Protein AF-A0A261CHY7-F1 (afdb_monomer)

Secondary structure (DSSP, 8-state):
------SHHHHHHHHHHHHHHHHHTT-HHHHHHHHHHHHHHHHHHHHHHHHHTT--TTSS--TT-SEEEEEE--TT-SS--EEEEEEEEEGGGTEEEEEE-PPPGGGHHHHHHHHHHH--SEEEE-S--SSGGG--S--STT-EEEETTEEEEEEEEEE-SSEEEEEEEEEETT----EEEEEEEESS--SSPPPHHHHHHHHHHHHHTTTT--TTSSS--TT--TTPPEEE-SS-SHHHHHHHHHHHHHHHHHTT-TT---HHHHHHHHHHH-TTSS-SHHHHHHHHHHHHHHHHHT-TT--TTTTSHHHHHHHSPP----HHHHHHHH-SSS-S-TTHHHHHHHHHHHHHHSS-----S------------

Radius of gyration: 23.39 Å; Cα contacts (8 Å, |Δi|>4): 620; chains: 1; bounding box: 48×99×61 Å

Mean predicted aligned error: 8.81 Å

Solvent-accessible surface area (backbone atoms only — not comparable to full-atom values): 20904 Å² total; per-residue (Å²): 146,75,74,74,54,65,60,70,65,48,48,43,53,50,53,45,50,49,51,19,30,33,60,63,34,66,37,56,56,62,50,51,50,51,37,50,53,51,16,49,51,54,41,54,50,52,56,50,53,35,62,75,67,73,49,58,94,88,68,70,84,55,88,79,24,62,54,44,79,35,69,43,66,50,90,95,51,95,86,54,73,44,80,71,34,32,34,37,38,39,74,94,75,62,34,41,32,31,39,29,53,57,59,37,44,94,53,26,35,61,54,53,48,45,48,66,75,30,50,27,54,22,38,40,32,57,33,69,72,89,50,76,59,43,56,60,61,46,89,46,62,76,30,71,43,74,36,82,60,34,40,36,33,13,76,39,68,52,78,59,89,45,33,37,41,31,39,35,36,42,31,48,73,94,50,90,62,72,49,67,32,38,39,38,28,33,59,55,34,66,95,56,73,48,60,52,65,66,50,46,56,50,50,50,52,36,57,76,67,45,45,78,55,49,75,91,44,100,70,85,58,77,86,51,59,64,39,22,25,34,33,25,20,71,88,40,37,21,68,38,42,38,54,51,53,38,51,52,52,52,49,37,58,75,71,64,52,68,70,68,91,44,68,56,52,50,47,30,42,44,23,40,60,33,77,52,29,50,74,45,62,63,45,51,53,39,40,55,51,35,43,42,53,57,48,27,69,81,37,75,77,52,57,55,62,86,78,33,38,67,62,50,29,69,61,36,61,74,58,71,85,47,68,73,38,44,52,18,54,50,33,80,73,51,42,61,38,95,68,44,62,54,34,52,50,52,49,53,48,49,70,72,66,49,78,73,79,64,84,90,84,82,84,88,89,88,85,91,82,84,90,84,135

Structure (mmCIF, N/CA/C/O backbone):
data_AF-A0A261CHY7-F1
#
_entry.id   AF-A0A261CHY7-F1
#
loop_
_atom_site.group_PDB
_atom_site.id
_atom_site.type_symbol
_atom_site.label_atom_id
_atom_site.label_alt_id
_atom_site.label_comp_id
_atom_site.label_asym_id
_atom_site.label_entity_id
_atom_site.label_seq_id
_atom_site.pdbx_PDB_ins_code
_atom_site.Cartn_x
_atom_site.Cartn_y
_atom_site.Cartn_z
_atom_site.occupancy
_atom_site.B_iso_or_equiv
_atom_site.auth_seq_id
_atom_site.auth_comp_id
_atom_site.auth_asym_id
_atom_site.auth_atom_id
_atom_site.pdbx_PDB_model_num
ATOM 1 N N . MET A 1 1 ? 3.964 5.188 -34.022 1.00 35.84 1 MET A N 1
ATOM 2 C CA . MET A 1 1 ? 2.756 4.335 -33.937 1.00 35.84 1 MET A CA 1
ATOM 3 C C . MET A 1 1 ? 2.891 3.294 -32.802 1.00 35.84 1 MET A C 1
ATOM 5 O O . MET A 1 1 ? 2.737 2.107 -33.032 1.00 35.84 1 MET A O 1
ATOM 9 N N . MET A 1 2 ? 3.232 3.723 -31.573 1.00 42.94 2 MET A N 1
ATOM 10 C CA . MET A 1 2 ? 3.395 2.862 -30.373 1.00 42.94 2 MET A CA 1
ATOM 11 C C . MET A 1 2 ? 2.906 3.577 -29.090 1.00 42.94 2 MET A C 1
ATOM 13 O O . MET A 1 2 ? 3.417 3.349 -27.999 1.00 42.94 2 MET A O 1
ATOM 17 N N . SER A 1 3 ? 1.956 4.509 -29.207 1.00 48.62 3 SER A N 1
ATOM 18 C CA . SER A 1 3 ? 1.502 5.332 -28.074 1.00 48.62 3 SER A CA 1
ATOM 19 C C . SER A 1 3 ? 0.392 4.683 -27.241 1.00 48.62 3 SER A C 1
ATOM 21 O O . SER A 1 3 ? 0.138 5.146 -26.129 1.00 48.62 3 SER A O 1
ATOM 23 N N . GLU A 1 4 ? -0.244 3.611 -27.733 1.00 52.09 4 GLU A N 1
ATOM 24 C CA . GLU A 1 4 ? -1.377 2.967 -27.060 1.00 52.09 4 GLU A CA 1
ATOM 25 C C . GLU A 1 4 ? -1.058 1.554 -26.567 1.00 52.09 4 GLU A C 1
ATOM 27 O O . GLU A 1 4 ? -0.936 0.615 -27.356 1.00 52.09 4 GLU A O 1
ATOM 32 N N . ILE A 1 5 ? -0.947 1.394 -25.241 1.00 59.50 5 ILE A N 1
ATOM 33 C CA . ILE A 1 5 ? -1.007 0.069 -24.620 1.00 59.50 5 ILE A CA 1
ATOM 34 C C . ILE A 1 5 ? -2.491 -0.288 -24.510 1.00 59.50 5 ILE A C 1
ATOM 36 O O . ILE A 1 5 ? -3.224 0.307 -23.719 1.00 59.50 5 ILE A O 1
ATOM 40 N N . LEU A 1 6 ? -2.926 -1.219 -25.352 1.00 65.69 6 LEU A N 1
ATOM 41 C CA . LEU A 1 6 ? -4.294 -1.725 -25.413 1.00 65.69 6 LEU A CA 1
ATOM 42 C C . LEU A 1 6 ? -4.281 -3.209 -25.059 1.00 65.69 6 LEU A C 1
ATOM 44 O O . LEU A 1 6 ? -3.586 -3.975 -25.725 1.00 65.69 6 LEU A O 1
ATOM 48 N N . GLY A 1 7 ? -5.087 -3.600 -24.075 1.00 74.56 7 GLY A N 1
ATOM 49 C CA . GLY A 1 7 ? -5.219 -4.994 -23.656 1.00 74.56 7 GLY A CA 1
ATOM 50 C C . GLY A 1 7 ? -4.176 -5.412 -22.622 1.00 74.56 7 GLY A C 1
ATOM 51 O O . GLY A 1 7 ? -3.042 -4.925 -22.619 1.00 74.56 7 GLY A O 1
ATOM 52 N N . VAL A 1 8 ? -4.597 -6.315 -21.739 1.00 83.31 8 VAL A N 1
ATOM 53 C CA . VAL A 1 8 ? -3.800 -6.863 -20.632 1.00 83.31 8 VAL A CA 1
ATOM 54 C C . VAL A 1 8 ? -2.501 -7.483 -21.154 1.00 83.31 8 VAL A C 1
ATOM 56 O O . VAL A 1 8 ? -1.447 -7.295 -20.558 1.00 83.31 8 VAL A O 1
ATOM 59 N N . GLU A 1 9 ? -2.547 -8.119 -22.324 1.00 82.75 9 GLU A N 1
ATOM 60 C CA . GLU A 1 9 ? -1.408 -8.761 -22.979 1.00 82.75 9 GLU A CA 1
ATOM 61 C C . GLU A 1 9 ? -0.299 -7.753 -23.301 1.00 82.75 9 GLU A C 1
ATOM 63 O O . GLU A 1 9 ? 0.863 -7.976 -22.974 1.00 82.75 9 GLU A O 1
ATOM 68 N N . LYS A 1 10 ? -0.643 -6.593 -23.879 1.00 82.38 10 LYS A N 1
ATOM 69 C CA . LYS A 1 10 ? 0.359 -5.562 -24.197 1.00 82.38 10 LYS A CA 1
ATOM 70 C C . LYS A 1 10 ? 0.934 -4.914 -22.942 1.00 82.38 10 LYS A C 1
ATOM 72 O O . LYS A 1 10 ? 2.081 -4.465 -22.968 1.00 82.38 10 LYS A O 1
ATOM 77 N N . VAL A 1 11 ? 0.142 -4.818 -21.869 1.00 86.06 11 VAL A N 1
ATOM 78 C CA . VAL A 1 11 ? 0.636 -4.337 -20.572 1.00 86.06 11 VAL A CA 1
ATOM 79 C C . VAL A 1 11 ? 1.641 -5.332 -20.010 1.00 86.06 11 VAL A C 1
ATOM 81 O O . VAL A 1 11 ? 2.753 -4.924 -19.686 1.00 86.06 11 VAL A O 1
ATOM 84 N N . LEU A 1 12 ? 1.285 -6.619 -19.981 1.00 87.50 12 LEU A N 1
ATOM 85 C CA . LEU A 1 12 ? 2.150 -7.696 -19.513 1.00 87.50 12 LEU A CA 1
ATOM 86 C C . LEU A 1 12 ? 3.475 -7.715 -20.277 1.00 87.50 12 LEU A C 1
ATOM 88 O O . LEU A 1 12 ? 4.531 -7.590 -19.673 1.00 87.50 12 LEU A O 1
ATOM 92 N N . GLU A 1 13 ? 3.427 -7.766 -21.607 1.00 85.75 13 GLU A N 1
ATOM 93 C CA . GLU A 1 13 ? 4.618 -7.756 -22.463 1.00 85.75 13 GLU A CA 1
ATOM 94 C C . GLU A 1 13 ? 5.552 -6.584 -22.177 1.00 85.75 13 GLU A C 1
ATOM 96 O O . GLU A 1 13 ? 6.770 -6.747 -22.089 1.00 85.75 13 GLU A O 1
ATOM 101 N N . ARG A 1 14 ? 4.979 -5.387 -22.037 1.00 86.12 14 ARG A N 1
ATOM 102 C CA . ARG A 1 14 ? 5.738 -4.174 -21.759 1.00 86.12 14 ARG A CA 1
ATOM 103 C C . ARG A 1 14 ? 6.363 -4.212 -20.370 1.00 86.12 14 ARG A C 1
ATOM 105 O O . ARG A 1 14 ? 7.536 -3.872 -20.250 1.00 86.12 14 ARG A O 1
ATOM 112 N N . LEU A 1 15 ? 5.606 -4.595 -19.344 1.00 89.19 15 LEU A N 1
ATOM 113 C CA . LEU A 1 15 ? 6.113 -4.683 -17.974 1.00 89.19 15 LEU A CA 1
ATOM 114 C C . LEU A 1 15 ? 7.220 -5.737 -17.865 1.00 89.19 15 LEU A C 1
ATOM 116 O O . LEU A 1 15 ? 8.284 -5.440 -17.325 1.00 89.19 15 LEU A O 1
ATOM 120 N N . THR A 1 16 ? 7.018 -6.920 -18.449 1.00 89.81 16 THR A N 1
ATOM 121 C CA . THR A 1 16 ? 8.006 -8.005 -18.466 1.00 89.81 16 THR A CA 1
ATOM 122 C C . THR A 1 16 ? 9.278 -7.590 -19.200 1.00 89.81 16 THR A C 1
ATOM 124 O O . THR A 1 16 ? 10.368 -7.745 -18.653 1.00 89.81 16 THR A O 1
ATOM 127 N N . LEU A 1 17 ? 9.171 -7.015 -20.405 1.00 88.81 17 LEU A N 1
ATOM 128 C CA . LEU A 1 17 ? 10.350 -6.575 -21.156 1.00 88.81 17 LEU A CA 1
ATOM 129 C C . LEU A 1 17 ? 11.091 -5.441 -20.441 1.00 88.81 17 LEU A C 1
ATOM 131 O O . LEU A 1 17 ? 12.317 -5.447 -20.383 1.00 88.81 17 LEU A O 1
ATOM 135 N N . LYS A 1 18 ? 10.362 -4.474 -19.878 1.00 90.75 18 LYS A N 1
ATOM 136 C CA . LYS A 1 18 ? 10.970 -3.374 -19.129 1.00 90.75 18 LYS A CA 1
ATOM 137 C C . LYS A 1 18 ? 11.741 -3.886 -17.917 1.00 90.75 18 LYS A C 1
ATOM 139 O O . LYS A 1 18 ? 12.902 -3.534 -17.755 1.00 90.75 18 LYS A O 1
ATOM 144 N N . ARG A 1 19 ? 11.128 -4.761 -17.118 1.00 93.31 19 ARG A N 1
ATOM 145 C CA . ARG A 1 19 ? 11.789 -5.421 -15.989 1.00 93.31 19 ARG A CA 1
ATOM 146 C C . ARG A 1 19 ? 13.052 -6.159 -16.438 1.00 93.31 19 ARG A C 1
ATOM 148 O O . ARG A 1 19 ? 14.088 -6.011 -15.807 1.00 93.31 19 ARG A O 1
ATOM 155 N N . ALA A 1 20 ? 12.978 -6.923 -17.529 1.00 92.31 20 ALA A N 1
ATOM 156 C CA . ALA A 1 20 ? 14.112 -7.661 -18.083 1.00 92.31 20 ALA A CA 1
ATOM 157 C C . ALA A 1 20 ? 15.273 -6.744 -18.511 1.00 92.31 20 ALA A C 1
ATOM 159 O O . ALA A 1 20 ? 16.431 -7.057 -18.246 1.00 92.31 20 ALA A O 1
ATOM 160 N N . ILE A 1 21 ? 14.966 -5.599 -19.131 1.00 91.50 21 ILE A N 1
ATOM 161 C CA . ILE A 1 21 ? 15.952 -4.569 -19.493 1.00 91.50 21 ILE A CA 1
ATOM 162 C C . ILE A 1 21 ? 16.619 -3.987 -18.242 1.00 91.50 21 ILE A C 1
ATOM 164 O O . ILE A 1 21 ? 17.846 -3.899 -18.199 1.00 91.50 21 ILE A O 1
ATOM 168 N N . ILE A 1 22 ? 15.821 -3.609 -17.238 1.00 94.06 22 ILE A N 1
ATOM 169 C CA . ILE A 1 22 ? 16.313 -3.021 -15.984 1.00 94.06 22 ILE A CA 1
ATOM 170 C C . ILE A 1 22 ? 17.216 -4.015 -15.249 1.00 94.06 22 ILE A C 1
ATOM 172 O O . ILE A 1 22 ? 18.305 -3.642 -14.824 1.00 94.06 22 ILE A O 1
ATOM 176 N N . GLU A 1 23 ? 16.794 -5.279 -15.163 1.00 95.00 23 GLU A N 1
ATOM 177 C CA . GLU A 1 23 ? 17.563 -6.357 -14.542 1.00 95.00 23 GLU A CA 1
ATOM 178 C C . GLU A 1 23 ? 18.897 -6.572 -15.259 1.00 95.00 23 GLU A C 1
ATOM 180 O O . GLU A 1 23 ? 19.950 -6.495 -14.637 1.00 95.00 23 GLU A O 1
ATOM 185 N N . LYS A 1 24 ? 18.875 -6.780 -16.583 1.00 94.25 24 LYS A N 1
ATOM 186 C CA . LYS A 1 24 ? 20.096 -7.063 -17.351 1.00 94.25 24 LYS A CA 1
ATOM 187 C C . LYS A 1 24 ? 21.101 -5.913 -17.312 1.00 94.25 24 LYS A C 1
ATOM 189 O O . LYS A 1 24 ? 22.303 -6.141 -17.404 1.00 94.25 24 LYS A O 1
ATOM 194 N N . SER A 1 25 ? 20.597 -4.688 -17.231 1.00 94.31 25 SER A N 1
ATOM 195 C CA . SER A 1 25 ? 21.403 -3.468 -17.270 1.00 94.31 25 SER A CA 1
ATOM 196 C C . SER A 1 25 ? 21.791 -2.963 -15.876 1.00 94.31 25 SER A C 1
ATOM 198 O O . SER A 1 25 ? 22.446 -1.935 -15.785 1.00 94.31 25 SER A O 1
ATOM 200 N N . ASN A 1 26 ? 21.395 -3.655 -14.797 1.00 95.88 26 ASN A N 1
ATOM 201 C CA . ASN A 1 26 ? 21.593 -3.221 -13.407 1.00 95.88 26 ASN A CA 1
ATOM 202 C C . ASN A 1 26 ? 21.039 -1.810 -13.108 1.00 95.88 26 ASN A C 1
ATOM 204 O O . ASN A 1 26 ? 21.622 -1.050 -12.343 1.00 95.88 26 ASN A O 1
ATOM 208 N N . LEU A 1 27 ? 19.885 -1.455 -13.686 1.00 96.19 27 LEU A N 1
ATOM 209 C CA . LEU A 1 27 ? 19.316 -0.099 -13.599 1.00 96.19 27 LEU A CA 1
ATOM 210 C C . LEU A 1 27 ? 18.313 0.096 -12.452 1.00 96.19 27 LEU A C 1
ATOM 212 O O . LEU A 1 27 ? 17.675 1.142 -12.368 1.00 96.19 27 LEU A O 1
ATOM 216 N N . TRP A 1 28 ? 18.134 -0.891 -11.571 1.00 97.44 28 TRP A N 1
ATOM 217 C CA . TRP A 1 28 ? 17.166 -0.798 -10.472 1.00 97.44 28 TRP A CA 1
ATOM 218 C C . TRP A 1 28 ? 17.456 0.365 -9.518 1.00 97.44 28 TRP A C 1
ATOM 220 O O . TRP A 1 28 ? 16.549 1.134 -9.208 1.00 97.44 28 TRP A O 1
ATOM 230 N N . GLU A 1 29 ? 18.708 0.485 -9.080 1.00 97.88 29 GLU A N 1
ATOM 231 C CA . GLU A 1 29 ? 19.172 1.539 -8.175 1.00 97.88 29 GLU A CA 1
ATOM 232 C C . GLU A 1 29 ? 19.277 2.899 -8.891 1.00 97.88 29 GLU A C 1
ATOM 234 O O . GLU A 1 29 ? 18.613 3.825 -8.430 1.00 97.88 29 GLU A O 1
ATOM 239 N N . PRO A 1 30 ? 19.896 3.020 -10.090 1.00 97.56 30 PRO A N 1
ATOM 240 C CA . PRO A 1 30 ? 19.877 4.272 -10.856 1.00 97.56 30 PRO A CA 1
ATOM 241 C C . PRO A 1 30 ? 18.477 4.853 -11.100 1.00 97.56 30 PRO A C 1
ATOM 243 O O . PRO A 1 30 ? 18.261 6.056 -10.963 1.00 97.56 30 PRO A O 1
ATOM 246 N N . ILE A 1 31 ? 17.493 4.010 -11.443 1.00 96.50 31 ILE A N 1
ATOM 247 C CA . ILE A 1 31 ? 16.105 4.457 -11.630 1.00 96.50 31 ILE A CA 1
ATOM 248 C C . ILE A 1 31 ? 15.488 4.888 -10.298 1.00 96.50 31 ILE A C 1
ATOM 250 O O . ILE A 1 31 ? 14.794 5.904 -10.251 1.00 96.50 31 ILE A O 1
ATOM 254 N N . TYR A 1 32 ? 15.704 4.117 -9.231 1.00 97.00 32 TYR A N 1
ATOM 255 C CA . TYR A 1 32 ? 15.167 4.424 -7.907 1.00 97.00 32 TYR A CA 1
ATOM 256 C C . TYR A 1 32 ? 15.694 5.767 -7.384 1.00 97.00 32 TYR A C 1
ATOM 258 O O . TYR A 1 32 ? 14.895 6.615 -6.975 1.00 97.00 32 TYR A O 1
ATOM 266 N N . ASP A 1 33 ? 17.003 5.992 -7.481 1.00 96.31 33 ASP A N 1
ATOM 267 C CA . ASP A 1 33 ? 17.656 7.227 -7.050 1.00 96.31 33 ASP A CA 1
ATOM 268 C C . ASP A 1 33 ? 17.203 8.416 -7.890 1.00 96.31 33 ASP A C 1
ATOM 270 O O . ASP A 1 33 ? 16.823 9.449 -7.339 1.00 96.31 33 ASP A O 1
ATOM 274 N N . HIS A 1 34 ? 17.121 8.255 -9.215 1.00 95.56 34 HIS A N 1
ATOM 275 C CA . HIS A 1 34 ? 16.602 9.300 -10.093 1.00 95.56 34 HIS A CA 1
ATOM 276 C C . HIS A 1 34 ? 15.169 9.704 -9.711 1.00 95.56 34 HIS A C 1
ATOM 278 O O . HIS A 1 34 ? 14.864 10.892 -9.620 1.00 95.56 34 HIS A O 1
ATOM 284 N N . ILE A 1 35 ? 14.286 8.737 -9.423 1.00 94.94 35 ILE A N 1
ATOM 285 C CA . ILE A 1 35 ? 12.922 9.020 -8.946 1.00 94.94 35 ILE A CA 1
ATOM 286 C C . ILE A 1 35 ? 12.952 9.756 -7.600 1.00 94.94 35 ILE A C 1
ATOM 288 O O . ILE A 1 35 ? 12.157 10.673 -7.395 1.00 94.94 35 ILE A O 1
ATOM 292 N N . ALA A 1 36 ? 13.829 9.362 -6.673 1.00 94.25 36 ALA A N 1
ATOM 293 C CA . ALA A 1 36 ? 13.942 9.999 -5.364 1.00 94.25 36 ALA A CA 1
ATOM 294 C C . ALA A 1 36 ? 14.423 11.456 -5.474 1.00 94.25 36 ALA A C 1
ATOM 296 O O . ALA A 1 36 ? 13.804 12.344 -4.881 1.00 94.25 36 ALA A O 1
ATOM 297 N N . THR A 1 37 ? 15.458 11.704 -6.281 1.00 94.50 37 THR A N 1
ATOM 298 C CA . THR A 1 37 ? 15.979 13.043 -6.581 1.00 94.50 37 THR A CA 1
ATOM 299 C C . THR A 1 37 ? 14.925 13.910 -7.264 1.00 94.50 37 THR A C 1
ATOM 301 O O . THR A 1 37 ? 14.705 15.051 -6.862 1.00 94.50 37 THR A O 1
ATOM 304 N N . GLU A 1 38 ? 14.224 13.381 -8.265 1.00 92.50 38 GLU A N 1
ATOM 305 C CA . GLU A 1 38 ? 13.179 14.128 -8.968 1.00 92.50 38 GLU A CA 1
ATOM 306 C C . GLU A 1 38 ? 11.983 14.431 -8.054 1.00 92.50 38 GLU A C 1
ATOM 308 O O . GLU A 1 38 ? 11.426 15.529 -8.072 1.00 92.50 38 GLU A O 1
ATOM 313 N N . ALA A 1 39 ? 11.618 13.492 -7.177 1.00 91.44 39 ALA A N 1
ATOM 314 C CA . ALA A 1 39 ? 10.592 13.724 -6.170 1.00 91.44 39 ALA A CA 1
ATOM 315 C C . ALA A 1 39 ? 10.975 14.863 -5.214 1.00 91.44 39 ALA A C 1
ATOM 317 O O . ALA A 1 39 ? 10.108 15.646 -4.827 1.00 91.44 39 ALA A O 1
ATOM 318 N N . GLU A 1 40 ? 12.252 14.961 -4.837 1.00 90.94 40 GLU A N 1
ATOM 319 C CA . GLU A 1 40 ? 12.780 16.037 -3.997 1.00 90.94 40 GLU A CA 1
ATOM 320 C C . GLU A 1 40 ? 12.773 17.393 -4.696 1.00 90.94 40 GLU A C 1
ATOM 322 O O . GLU A 1 40 ? 12.278 18.360 -4.114 1.00 90.94 40 GLU A O 1
ATOM 327 N N . LYS A 1 41 ? 13.216 17.451 -5.955 1.00 90.44 41 LYS A N 1
ATOM 328 C CA . LYS A 1 41 ? 13.128 18.665 -6.778 1.00 90.44 41 LYS A CA 1
ATOM 329 C C . LYS A 1 41 ? 11.687 19.165 -6.884 1.00 90.44 41 LYS A C 1
ATOM 331 O O . LYS A 1 41 ? 11.431 20.335 -6.610 1.00 90.44 41 LYS A O 1
ATOM 336 N N . ASN A 1 42 ? 10.739 18.270 -7.175 1.00 87.81 42 ASN A N 1
ATOM 337 C CA . ASN A 1 42 ? 9.316 18.611 -7.272 1.00 87.81 42 ASN A CA 1
ATOM 338 C C . ASN A 1 42 ? 8.755 19.172 -5.955 1.00 87.81 42 ASN A C 1
ATOM 340 O O . ASN A 1 42 ? 7.971 20.120 -5.970 1.00 87.81 42 ASN A O 1
ATOM 344 N N . ARG A 1 43 ? 9.172 18.624 -4.803 1.00 85.00 43 ARG A N 1
ATOM 345 C CA . ARG A 1 43 ? 8.800 19.168 -3.485 1.00 85.00 43 ARG A CA 1
ATOM 346 C C . ARG A 1 43 ? 9.387 20.558 -3.257 1.00 85.00 43 ARG A C 1
ATOM 348 O O . ARG A 1 43 ? 8.666 21.457 -2.837 1.00 85.00 43 ARG A O 1
ATOM 355 N N . ALA A 1 44 ? 10.679 20.736 -3.530 1.00 83.00 44 ALA A N 1
ATOM 356 C CA . ALA A 1 44 ? 11.362 22.011 -3.332 1.00 83.00 44 ALA A CA 1
ATOM 357 C C . ALA A 1 44 ? 10.750 23.124 -4.197 1.00 83.00 44 ALA A C 1
ATOM 359 O O . ALA A 1 44 ? 10.508 24.224 -3.700 1.00 83.00 44 ALA A O 1
ATOM 360 N N . GLN A 1 45 ? 10.432 22.816 -5.458 1.00 80.62 45 GLN A N 1
ATOM 361 C CA . GLN A 1 45 ? 9.756 23.743 -6.361 1.00 80.62 45 GLN A CA 1
ATOM 362 C C . GLN A 1 45 ? 8.360 24.122 -5.845 1.00 80.62 45 GLN A C 1
ATOM 364 O O . GLN A 1 45 ? 8.040 25.306 -5.792 1.00 80.62 45 GLN A O 1
ATOM 369 N N . SER A 1 46 ? 7.569 23.147 -5.384 1.00 72.12 46 SER A N 1
ATOM 370 C CA . SER A 1 46 ? 6.250 23.411 -4.794 1.00 72.12 46 SER A CA 1
ATOM 371 C C . SER A 1 46 ? 6.327 24.358 -3.593 1.00 72.12 46 SER A C 1
ATOM 373 O O . SER A 1 46 ? 5.525 25.282 -3.489 1.00 72.12 46 SER A O 1
ATOM 3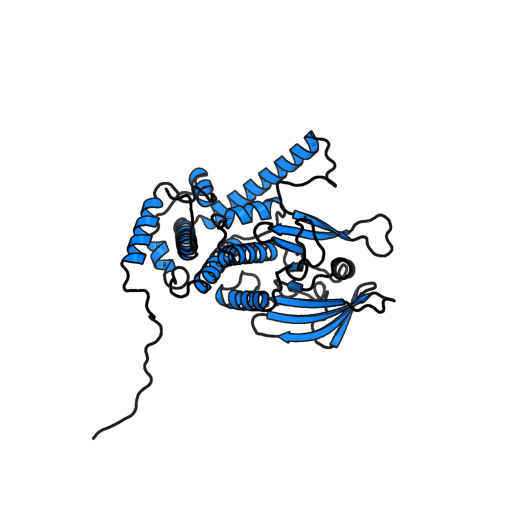75 N N . CYS A 1 47 ? 7.300 24.163 -2.696 1.00 69.25 47 CYS A N 1
ATOM 376 C CA . CYS A 1 47 ? 7.504 25.057 -1.556 1.00 69.25 47 CYS A CA 1
ATOM 377 C C . CYS A 1 47 ? 7.863 26.480 -2.001 1.00 69.25 47 CYS A C 1
ATOM 379 O O . CYS A 1 47 ? 7.369 27.444 -1.423 1.00 69.25 47 CYS A O 1
ATOM 381 N N . TYR A 1 48 ? 8.712 26.616 -3.024 1.00 68.44 48 TYR A N 1
ATOM 382 C CA . TYR A 1 48 ? 9.090 27.919 -3.564 1.00 68.44 48 TYR A CA 1
ATOM 383 C C . TYR A 1 48 ? 7.892 28.655 -4.177 1.00 68.44 48 TYR A C 1
ATOM 385 O O . TYR A 1 48 ? 7.704 29.836 -3.900 1.00 68.44 48 TYR A O 1
ATOM 393 N N . GLU A 1 49 ? 7.061 27.961 -4.959 1.00 70.00 49 GLU A N 1
ATOM 394 C CA . GLU A 1 49 ? 5.855 28.529 -5.578 1.00 70.00 49 GLU A CA 1
ATOM 395 C C . GLU A 1 49 ? 4.846 29.020 -4.525 1.00 70.00 49 GLU A C 1
ATOM 397 O O . GLU A 1 49 ? 4.345 30.137 -4.639 1.00 70.00 49 GLU A O 1
ATOM 402 N N . LEU A 1 50 ? 4.621 28.253 -3.450 1.00 66.50 50 LEU A N 1
ATOM 403 C CA . LEU A 1 50 ? 3.756 28.663 -2.331 1.00 66.50 50 LEU A CA 1
ATOM 404 C C . LEU A 1 50 ? 4.265 29.938 -1.638 1.00 66.50 50 LEU A C 1
ATOM 406 O O . LEU A 1 50 ? 3.488 30.854 -1.364 1.00 66.50 50 LEU A O 1
ATOM 410 N N . ILE A 1 51 ? 5.578 30.014 -1.385 1.00 68.31 51 ILE A N 1
ATOM 411 C CA . ILE A 1 51 ? 6.216 31.191 -0.777 1.00 68.31 51 ILE A CA 1
ATOM 412 C C . ILE A 1 51 ? 6.109 32.401 -1.711 1.00 68.31 51 ILE A C 1
ATOM 414 O O . ILE A 1 51 ? 5.765 33.492 -1.262 1.00 68.31 51 ILE A O 1
ATOM 418 N N . ALA A 1 52 ? 6.380 32.217 -3.005 1.00 71.81 52 ALA A N 1
ATOM 419 C CA . ALA A 1 52 ? 6.317 33.286 -3.997 1.00 71.81 52 ALA A CA 1
ATOM 420 C C . ALA A 1 52 ? 4.897 33.857 -4.155 1.00 71.81 52 ALA A C 1
ATOM 422 O O . ALA A 1 52 ? 4.744 35.058 -4.377 1.00 71.81 52 ALA A O 1
ATOM 423 N N . ASN A 1 53 ? 3.868 33.019 -3.992 1.00 73.44 53 ASN A N 1
ATOM 424 C CA . ASN A 1 53 ? 2.466 33.404 -4.150 1.00 73.44 53 ASN A CA 1
ATOM 425 C C . ASN A 1 53 ? 1.795 33.899 -2.853 1.00 73.44 53 ASN A C 1
ATOM 427 O O . ASN A 1 53 ? 0.616 34.246 -2.886 1.00 73.44 53 ASN A O 1
ATOM 431 N N . ASN A 1 54 ? 2.513 33.974 -1.720 1.00 66.56 54 ASN A N 1
ATOM 432 C CA . ASN A 1 54 ? 1.942 34.291 -0.398 1.00 66.56 54 ASN A CA 1
ATOM 433 C C . ASN A 1 54 ? 0.755 33.383 -0.010 1.00 66.56 54 ASN A C 1
ATOM 435 O O . ASN A 1 54 ? -0.152 33.796 0.719 1.00 66.56 54 ASN A O 1
ATOM 439 N N . GLU A 1 55 ? 0.749 32.137 -0.482 1.00 56.84 55 GLU A N 1
ATOM 440 C CA . GLU A 1 55 ? -0.312 31.189 -0.159 1.00 56.84 55 GLU A CA 1
ATOM 441 C C . GLU A 1 55 ? -0.025 30.529 1.202 1.00 56.84 55 GLU A C 1
ATOM 443 O O . GLU A 1 55 ? 1.089 30.052 1.445 1.00 56.84 55 GLU A O 1
ATOM 448 N N . PRO A 1 56 ? -0.994 30.499 2.137 1.00 51.25 56 PRO A N 1
ATOM 449 C CA . PRO A 1 56 ? -0.787 29.861 3.430 1.00 51.25 56 PRO A CA 1
ATOM 450 C C . PRO A 1 56 ? -0.541 28.358 3.241 1.00 51.25 56 PRO A C 1
ATOM 452 O O . PRO A 1 56 ? -1.375 27.669 2.657 1.00 51.25 56 PRO A O 1
ATOM 455 N N . MET A 1 57 ? 0.547 27.821 3.822 1.00 48.72 57 MET A N 1
ATOM 456 C CA . MET A 1 57 ? 0.882 26.379 3.768 1.00 48.72 57 MET A CA 1
ATOM 457 C C . MET A 1 57 ? -0.266 25.455 4.214 1.00 48.72 57 MET A C 1
ATOM 459 O O . MET A 1 57 ? -0.261 24.269 3.901 1.00 48.72 57 MET A O 1
ATOM 463 N N . ALA A 1 58 ? -1.223 25.980 4.984 1.00 42.78 58 ALA A N 1
ATOM 464 C CA . ALA A 1 58 ? -2.335 25.231 5.555 1.00 42.78 58 ALA A CA 1
ATOM 465 C C . ALA A 1 58 ? -3.566 25.111 4.637 1.00 42.78 58 ALA A C 1
ATOM 467 O O . ALA A 1 58 ? -4.490 24.379 4.982 1.00 42.78 58 ALA A O 1
ATOM 468 N N . ALA A 1 59 ? -3.628 25.827 3.510 1.00 35.28 59 ALA A N 1
ATOM 469 C CA . ALA A 1 59 ? -4.849 25.877 2.712 1.00 35.28 59 ALA A CA 1
ATOM 470 C C . ALA A 1 59 ? -4.583 26.294 1.265 1.00 35.28 59 ALA A C 1
ATOM 472 O O . ALA A 1 59 ? -4.920 27.406 0.884 1.00 35.28 59 ALA A O 1
ATOM 473 N N . THR A 1 60 ? -4.022 25.404 0.455 1.00 33.72 60 THR A N 1
ATOM 474 C CA . THR A 1 60 ? -4.148 25.448 -1.009 1.00 33.72 60 THR A CA 1
ATOM 475 C C . THR A 1 60 ? -3.772 24.087 -1.574 1.00 33.72 60 THR A C 1
ATOM 477 O O . THR A 1 60 ? -2.897 23.390 -1.063 1.00 33.72 60 THR A O 1
ATOM 480 N N . ASP A 1 61 ? -4.505 23.678 -2.601 1.00 38.75 61 ASP A N 1
ATOM 481 C CA . ASP A 1 61 ? -4.266 22.489 -3.400 1.00 38.75 61 ASP A CA 1
ATOM 482 C C . ASP A 1 61 ? -2.777 22.283 -3.704 1.00 38.75 61 ASP A C 1
ATOM 484 O O . ASP A 1 61 ? -2.200 22.944 -4.567 1.00 38.75 61 ASP A O 1
ATOM 488 N N . VAL A 1 62 ? -2.164 21.273 -3.082 1.00 39.03 62 VAL A N 1
ATOM 489 C CA . VAL A 1 62 ? -0.931 20.675 -3.600 1.00 39.03 62 VAL A CA 1
ATOM 490 C C . VAL A 1 62 ? -1.319 19.910 -4.867 1.00 39.03 62 VAL A C 1
ATOM 492 O O . VAL A 1 62 ? -1.340 18.685 -4.894 1.00 39.03 62 VAL A O 1
ATOM 495 N N . GLY A 1 63 ? -1.616 20.620 -5.958 1.00 38.41 63 GLY A N 1
ATOM 496 C CA . GLY A 1 63 ? -1.894 20.057 -7.287 1.00 38.41 63 GLY A CA 1
ATOM 497 C C . GLY A 1 63 ? -0.741 19.217 -7.861 1.00 38.41 63 GLY A C 1
ATOM 498 O O . GLY A 1 63 ? -0.845 18.661 -8.953 1.00 38.41 63 GLY A O 1
ATOM 499 N N . ILE A 1 64 ? 0.354 19.090 -7.110 1.00 43.28 64 ILE A N 1
ATOM 500 C CA . ILE A 1 64 ? 1.550 18.314 -7.422 1.00 43.28 64 ILE A CA 1
ATOM 501 C C . ILE A 1 64 ? 1.504 16.921 -6.755 1.00 43.28 64 ILE A C 1
ATOM 503 O O . ILE A 1 64 ? 2.077 15.965 -7.282 1.00 43.28 64 ILE A O 1
ATOM 507 N N . SER A 1 65 ? 0.753 16.740 -5.659 1.00 52.78 65 SER A N 1
ATOM 508 C CA . SER A 1 65 ? 0.603 15.450 -4.977 1.00 52.78 65 SER A CA 1
ATOM 509 C C . SER A 1 65 ? -0.860 15.206 -4.617 1.00 52.78 65 SER A C 1
ATOM 511 O O . SER A 1 65 ? -1.497 16.038 -3.990 1.00 52.78 65 SER A O 1
ATOM 513 N N . ASN A 1 66 ? -1.414 14.046 -4.972 1.00 61.88 66 ASN A N 1
ATOM 514 C CA . ASN A 1 66 ? -2.777 13.674 -4.568 1.00 61.88 66 ASN A CA 1
ATOM 515 C C . ASN A 1 66 ? -2.838 13.315 -3.066 1.00 61.88 66 ASN A C 1
ATOM 517 O O . ASN A 1 66 ? -3.455 12.308 -2.731 1.00 61.88 66 ASN A O 1
ATOM 521 N N . MET A 1 67 ? -2.128 14.040 -2.199 1.00 74.88 67 MET A N 1
ATOM 522 C CA . MET A 1 67 ? -1.980 13.745 -0.780 1.00 74.88 67 MET A CA 1
ATOM 523 C C . MET A 1 67 ? -2.464 14.907 0.080 1.00 74.88 67 MET A C 1
ATOM 525 O O . MET A 1 67 ? -1.950 16.016 -0.029 1.00 74.88 67 MET A O 1
ATOM 529 N N . THR A 1 68 ? -3.414 14.634 0.968 1.00 83.06 68 THR A N 1
ATOM 530 C CA . THR A 1 68 ? -3.974 15.610 1.909 1.00 83.06 68 THR A CA 1
ATOM 531 C C . THR A 1 68 ? -3.746 15.105 3.333 1.00 83.06 68 THR A C 1
ATOM 533 O O . THR A 1 68 ? -4.117 13.969 3.623 1.00 83.06 68 THR A O 1
ATOM 536 N N . PRO A 1 69 ? -3.113 15.873 4.236 1.00 86.06 69 PRO A N 1
ATOM 537 C CA . PRO A 1 69 ? -2.965 15.445 5.623 1.00 86.06 69 PRO A CA 1
ATOM 538 C C . PRO A 1 69 ? -4.333 15.260 6.291 1.00 86.06 69 PRO A C 1
ATOM 540 O O . PRO A 1 69 ? -5.210 16.109 6.157 1.00 86.06 69 PRO A O 1
ATOM 543 N N . VAL A 1 70 ? -4.496 14.165 7.032 1.00 87.94 70 VAL A N 1
ATOM 544 C CA . VAL A 1 70 ? -5.712 13.863 7.798 1.00 87.94 70 VAL A CA 1
ATOM 545 C C . VAL A 1 70 ? -5.512 14.329 9.230 1.00 87.94 70 VAL A C 1
ATOM 547 O O . VAL A 1 70 ? -4.599 13.865 9.922 1.00 87.94 70 VAL A O 1
ATOM 550 N N . PHE A 1 71 ? -6.389 15.214 9.691 1.00 88.38 71 PHE A N 1
ATOM 551 C CA . PHE A 1 71 ? -6.361 15.748 11.049 1.00 88.38 71 PHE A CA 1
ATOM 552 C C . PHE A 1 71 ? -7.545 15.257 11.879 1.00 88.38 71 PHE A C 1
ATOM 554 O O . PHE A 1 71 ? -8.645 15.039 11.363 1.00 88.38 71 PHE A O 1
ATOM 561 N N . ILE A 1 72 ? -7.301 15.144 13.182 1.00 88.12 72 ILE A N 1
ATOM 562 C CA . ILE A 1 72 ? -8.334 15.061 14.216 1.00 88.12 72 ILE A CA 1
ATOM 563 C C . ILE A 1 72 ? -8.192 16.252 15.163 1.00 88.12 72 ILE A C 1
ATOM 565 O O . ILE A 1 72 ? -7.100 16.809 15.316 1.00 88.12 72 ILE A O 1
ATOM 569 N N . THR A 1 73 ? -9.273 16.603 15.852 1.00 86.38 73 THR A N 1
ATOM 570 C CA . THR A 1 73 ? -9.227 17.513 17.002 1.00 86.38 73 THR A CA 1
ATOM 571 C C . THR A 1 73 ? -9.282 16.666 18.270 1.00 86.38 73 THR A C 1
ATOM 573 O O . THR A 1 73 ? -10.359 16.166 18.591 1.00 86.38 73 THR A O 1
ATOM 576 N N . PRO A 1 74 ? -8.166 16.451 18.994 1.00 84.12 74 PRO A N 1
ATOM 577 C CA . PRO A 1 74 ? -8.144 15.623 20.191 1.00 84.12 74 PRO A CA 1
ATOM 578 C C . PRO A 1 74 ? -9.275 15.942 21.161 1.00 84.12 74 PRO A C 1
ATOM 580 O O . PRO A 1 74 ? -9.537 17.103 21.481 1.00 84.12 74 PRO A O 1
ATOM 583 N N . ILE A 1 75 ? -9.938 14.898 21.653 1.00 83.94 75 ILE A N 1
ATOM 584 C CA . ILE A 1 75 ? -11.041 15.052 22.604 1.00 83.94 75 ILE A CA 1
ATOM 585 C C . ILE A 1 75 ? -10.556 15.804 23.851 1.00 83.94 75 ILE A C 1
ATOM 587 O O . ILE A 1 75 ? -9.608 15.387 24.514 1.00 83.94 75 ILE A O 1
ATOM 591 N N . GLY A 1 76 ? -11.239 16.903 24.179 1.00 76.81 76 GLY A N 1
ATOM 592 C CA . GLY A 1 76 ? -10.890 17.782 25.299 1.00 76.81 76 GLY A CA 1
ATOM 593 C C . GLY A 1 76 ? -9.953 18.943 24.940 1.00 76.81 76 GLY A C 1
ATOM 594 O O . GLY A 1 76 ? -9.704 19.788 25.796 1.00 76.81 76 GLY A O 1
ATOM 595 N N . CYS A 1 77 ? -9.481 19.037 23.692 1.00 73.81 77 CYS A N 1
ATOM 596 C CA . CYS A 1 77 ? -8.702 20.168 23.186 1.00 73.81 77 CYS A CA 1
ATOM 597 C C . CYS A 1 77 ? -9.560 21.044 22.261 1.00 73.81 77 CYS A C 1
ATOM 599 O O . CYS A 1 77 ? -10.267 20.532 21.400 1.00 73.81 77 CYS A O 1
ATOM 601 N N . GLN A 1 78 ? -9.486 22.371 22.413 1.00 57.84 78 GLN A N 1
ATOM 602 C CA . GLN A 1 78 ? -10.277 23.304 21.595 1.00 57.84 78 GLN A CA 1
ATOM 603 C C . GLN A 1 78 ? -9.530 23.875 20.377 1.00 57.84 78 GLN A C 1
ATOM 605 O O . GLN A 1 78 ? -10.177 24.427 19.494 1.00 57.84 78 GLN A O 1
ATOM 610 N N . VAL A 1 79 ? -8.192 23.776 20.311 1.00 57.81 79 VAL A N 1
ATOM 611 C CA . VAL A 1 79 ? -7.401 24.516 19.296 1.00 57.81 79 VAL A CA 1
ATOM 612 C C . VAL A 1 79 ? -6.178 23.759 18.756 1.00 57.81 79 VAL A C 1
ATOM 614 O O . VAL A 1 79 ? -5.403 24.314 17.984 1.00 57.81 79 VAL A O 1
ATOM 617 N N . GLN A 1 80 ? -5.972 22.499 19.144 1.00 72.19 80 GLN A N 1
ATOM 618 C CA . GLN A 1 80 ? -4.826 21.712 18.682 1.00 72.19 80 GLN A CA 1
ATOM 619 C C . GLN A 1 80 ? -5.313 20.628 17.722 1.00 72.19 80 GLN A C 1
ATOM 621 O O . GLN A 1 80 ? -6.183 19.848 18.087 1.00 72.19 80 GLN A O 1
ATOM 626 N N . TYR A 1 81 ? -4.775 20.592 16.504 1.00 77.12 81 TYR A N 1
ATOM 627 C CA . TYR A 1 81 ? -5.018 19.511 15.550 1.00 77.12 81 TYR A CA 1
ATOM 628 C C . TYR A 1 81 ? -3.868 18.510 15.618 1.00 77.12 81 TYR A C 1
ATOM 630 O O . TYR A 1 81 ? -2.703 18.900 15.696 1.00 77.12 81 TYR A O 1
ATOM 638 N N . GLU A 1 82 ? -4.195 17.225 15.580 1.00 82.56 82 GLU A N 1
ATOM 639 C CA . GLU A 1 82 ? -3.222 16.137 15.523 1.00 82.56 82 GLU A CA 1
ATOM 640 C C . GLU A 1 82 ? -3.276 15.512 14.127 1.00 82.56 82 GLU A C 1
ATOM 642 O O . GLU A 1 82 ? -4.338 15.075 13.675 1.00 82.56 82 GLU A O 1
ATOM 647 N N . MET A 1 83 ? -2.137 15.474 13.431 1.00 82.19 83 MET A N 1
ATOM 648 C CA . MET A 1 83 ? -2.029 14.791 12.141 1.00 82.19 83 MET A CA 1
ATOM 649 C C . MET A 1 83 ? -1.974 13.281 12.376 1.00 82.19 83 MET A C 1
ATOM 651 O O . MET A 1 83 ? -1.091 12.779 13.067 1.00 82.19 83 MET A O 1
ATOM 655 N N . THR A 1 84 ? -2.904 12.548 11.776 1.00 84.19 84 THR A N 1
ATOM 656 C CA . THR A 1 84 ? -3.084 11.109 12.024 1.00 84.19 84 THR A CA 1
ATOM 657 C C . THR A 1 84 ? -2.813 10.239 10.808 1.00 84.19 84 THR A C 1
ATOM 659 O O . THR A 1 84 ? -2.682 9.029 10.971 1.00 84.19 84 THR A O 1
ATOM 662 N N . GLY A 1 85 ? -2.663 10.826 9.620 1.00 89.00 85 GLY A N 1
ATOM 663 C CA . GLY A 1 85 ? -2.334 10.118 8.386 1.00 89.00 85 GLY A CA 1
ATOM 664 C C . GLY A 1 85 ? -2.339 11.040 7.168 1.00 89.00 85 GLY A C 1
ATOM 665 O O . GLY A 1 85 ? -2.394 12.261 7.302 1.00 89.00 85 GLY A O 1
ATOM 666 N N . TYR A 1 86 ? -2.302 10.439 5.982 1.00 89.69 86 TYR A N 1
ATOM 667 C CA . TYR A 1 86 ? -2.367 11.126 4.693 1.00 89.69 86 TYR A CA 1
ATOM 668 C C . TYR A 1 86 ? -3.447 10.487 3.823 1.00 89.69 86 TYR A C 1
ATOM 670 O O . TYR A 1 86 ? -3.368 9.300 3.511 1.00 89.69 86 TYR A O 1
ATOM 678 N N . LEU A 1 87 ? -4.442 11.263 3.410 1.00 90.38 87 LEU A N 1
ATOM 679 C CA . LEU A 1 87 ? -5.410 10.868 2.402 1.00 90.38 87 LEU A CA 1
ATOM 680 C C . LEU A 1 87 ? -4.719 10.867 1.044 1.00 90.38 87 LEU A C 1
ATOM 682 O O . LEU A 1 87 ? -4.181 11.890 0.639 1.00 90.38 87 LEU A O 1
ATOM 686 N N . VAL A 1 88 ? -4.757 9.747 0.333 1.00 89.25 88 VAL A N 1
ATOM 687 C CA . VAL A 1 88 ? -4.233 9.627 -1.024 1.00 89.25 88 VAL A CA 1
ATOM 688 C C . VAL A 1 88 ? -5.335 9.219 -1.975 1.00 89.25 88 VAL A C 1
ATOM 690 O O . VAL A 1 88 ? -5.994 8.202 -1.760 1.00 89.25 88 VAL A O 1
ATOM 693 N N . SER A 1 89 ? -5.489 9.972 -3.058 1.00 88.31 89 SER A N 1
ATOM 694 C CA . SER A 1 89 ? -6.632 9.818 -3.959 1.00 88.31 89 SER A CA 1
ATOM 695 C C . SER A 1 89 ? -6.201 9.451 -5.370 1.00 88.31 89 SER A C 1
ATOM 697 O O . SER A 1 89 ? -5.263 10.016 -5.925 1.00 88.31 89 SER A O 1
ATOM 699 N N . TYR A 1 90 ? -6.912 8.517 -5.988 1.00 86.81 90 TYR A N 1
ATOM 700 C CA . TYR A 1 90 ? -6.736 8.089 -7.372 1.00 86.81 90 TYR A CA 1
ATOM 701 C C . TYR A 1 90 ? -8.080 8.205 -8.098 1.00 86.81 90 TYR A C 1
ATOM 703 O O . TYR A 1 90 ? -8.828 7.224 -8.191 1.00 86.81 90 TYR A O 1
ATOM 711 N N . PRO A 1 91 ? -8.408 9.405 -8.618 1.00 83.94 91 PRO A N 1
ATOM 712 C CA . PRO A 1 91 ? -9.685 9.661 -9.278 1.00 83.94 91 PRO A CA 1
ATOM 713 C C . PRO A 1 91 ? -9.948 8.742 -10.472 1.00 83.94 91 PRO A C 1
ATOM 715 O O . PRO A 1 91 ? -11.101 8.426 -10.753 1.00 83.94 91 PRO A O 1
ATOM 718 N N . GLU A 1 92 ? -8.894 8.265 -11.147 1.00 81.69 92 GLU A N 1
ATOM 719 C CA . GLU A 1 92 ? -9.016 7.349 -12.286 1.00 81.69 92 GLU A CA 1
ATOM 720 C C . GLU A 1 92 ? -9.713 6.033 -11.940 1.00 81.69 92 GLU A C 1
ATOM 722 O O . GLU A 1 92 ? -10.345 5.442 -12.811 1.00 81.69 92 GLU A O 1
ATOM 727 N N . ILE A 1 93 ? -9.602 5.591 -10.686 1.00 85.12 93 ILE A N 1
ATOM 728 C CA . ILE A 1 93 ? -10.250 4.379 -10.173 1.00 85.12 93 ILE A CA 1
ATOM 729 C C . ILE A 1 93 ? -11.279 4.695 -9.080 1.00 85.12 93 ILE A C 1
ATOM 731 O O . ILE A 1 93 ? -11.766 3.780 -8.423 1.00 85.12 93 ILE A O 1
ATOM 735 N N . ARG A 1 94 ? -11.602 5.985 -8.886 1.00 85.94 94 ARG A N 1
ATOM 736 C CA . ARG A 1 94 ? -12.525 6.495 -7.858 1.00 85.94 94 ARG A CA 1
ATOM 737 C C . ARG A 1 94 ? -12.218 5.952 -6.459 1.00 85.94 94 ARG A C 1
ATOM 739 O O . ARG A 1 94 ? -13.117 5.515 -5.744 1.00 85.94 94 ARG A O 1
ATOM 746 N N . GLN A 1 95 ? -10.942 5.980 -6.080 1.00 87.75 95 GLN A N 1
ATOM 747 C CA . GLN A 1 95 ? -10.480 5.396 -4.826 1.00 87.75 95 GLN A CA 1
ATOM 748 C C . GLN A 1 95 ? -9.657 6.390 -4.013 1.00 87.75 95 GLN A C 1
ATOM 750 O O . GLN A 1 95 ? -8.801 7.079 -4.561 1.00 87.75 95 GLN A O 1
ATOM 755 N N . ASN A 1 96 ? -9.906 6.426 -2.707 1.00 91.25 96 ASN A N 1
ATOM 756 C CA . ASN A 1 96 ? -9.111 7.154 -1.720 1.00 91.25 96 ASN A CA 1
ATOM 757 C C . ASN A 1 96 ? -8.587 6.164 -0.674 1.00 91.25 96 ASN A C 1
ATOM 759 O O . ASN A 1 96 ? -9.225 5.144 -0.421 1.00 91.25 96 ASN A O 1
ATOM 763 N N . TYR A 1 97 ? -7.460 6.475 -0.048 1.00 92.81 97 TYR A N 1
ATOM 764 C CA . TYR A 1 97 ? -6.847 5.679 1.014 1.00 92.81 97 TYR A CA 1
ATOM 765 C C . TYR A 1 97 ? -6.365 6.606 2.115 1.00 92.81 97 TYR A C 1
ATOM 767 O O . TYR A 1 97 ? -5.828 7.661 1.804 1.00 92.81 97 TYR A O 1
ATOM 775 N N . ILE A 1 98 ? -6.466 6.202 3.376 1.00 93.75 98 ILE A N 1
ATOM 776 C CA . ILE A 1 98 ? -5.753 6.884 4.459 1.00 93.75 98 ILE A CA 1
ATOM 777 C C . ILE A 1 98 ? -4.474 6.095 4.730 1.00 93.75 98 ILE A C 1
ATOM 779 O O . ILE A 1 98 ? -4.527 4.957 5.190 1.00 93.75 98 ILE A O 1
ATOM 783 N N . LEU A 1 99 ? -3.320 6.679 4.422 1.00 93.19 99 LEU A N 1
ATOM 784 C CA . LEU A 1 99 ? -2.009 6.082 4.661 1.00 93.19 99 LEU A CA 1
ATOM 785 C C . LEU A 1 99 ? -1.453 6.542 5.999 1.00 93.19 99 LEU A C 1
ATOM 787 O O . LEU A 1 99 ? -1.500 7.729 6.331 1.00 93.19 99 LEU A O 1
ATOM 791 N N . ARG A 1 100 ? -0.900 5.602 6.761 1.00 89.44 100 ARG A N 1
ATOM 792 C CA . ARG A 1 100 ? -0.490 5.848 8.141 1.00 89.44 100 ARG A CA 1
ATOM 793 C C . ARG A 1 100 ? 0.791 5.080 8.487 1.00 89.44 100 ARG A C 1
ATOM 795 O O . ARG A 1 100 ? 0.943 3.921 8.120 1.00 89.44 100 ARG A O 1
ATOM 802 N N . ASP A 1 101 ? 1.698 5.731 9.210 1.00 84.94 101 ASP A N 1
ATOM 803 C CA . ASP A 1 101 ? 2.928 5.129 9.757 1.00 84.94 101 ASP A CA 1
ATOM 804 C C . ASP A 1 101 ? 2.657 4.277 11.032 1.00 84.94 101 ASP A C 1
ATOM 806 O O . ASP A 1 101 ? 1.517 3.978 11.379 1.00 84.94 101 ASP A O 1
ATOM 810 N N . CYS A 1 102 ? 3.671 3.930 11.817 1.00 84.44 102 CYS A N 1
ATOM 811 C CA . CYS A 1 102 ? 3.604 3.074 13.002 1.00 84.44 102 CYS A CA 1
ATOM 812 C C . CYS A 1 102 ? 2.712 3.636 14.121 1.00 84.44 102 CYS A C 1
ATOM 814 O O . CYS A 1 102 ? 2.990 4.712 14.666 1.00 84.44 102 CYS A O 1
ATOM 816 N N . VAL A 1 103 ? 1.671 2.908 14.539 1.00 88.25 103 VAL A N 1
ATOM 817 C CA . VAL A 1 103 ? 0.878 3.278 15.725 1.00 88.25 103 VAL A CA 1
ATOM 818 C C . VAL A 1 103 ? 1.563 2.758 16.987 1.00 88.25 103 VAL A C 1
ATOM 820 O O . VAL A 1 103 ? 1.679 1.550 17.192 1.00 88.25 103 VAL A O 1
ATOM 823 N N . PHE A 1 104 ? 1.974 3.682 17.850 1.00 89.62 104 PHE A N 1
ATOM 824 C CA . PHE A 1 104 ? 2.479 3.367 19.182 1.00 89.62 104 PHE A CA 1
ATOM 825 C C . PHE A 1 104 ? 1.352 3.422 20.216 1.00 89.62 104 PHE A C 1
ATOM 827 O O . PHE A 1 104 ? 0.452 4.261 20.111 1.00 89.62 104 PHE A O 1
ATOM 834 N N . VAL A 1 105 ? 1.396 2.537 21.211 1.00 91.62 105 VAL A N 1
ATOM 835 C CA . VAL A 1 105 ? 0.373 2.387 22.259 1.00 91.62 105 VAL A CA 1
ATOM 836 C C . VAL A 1 105 ? 0.120 3.701 22.997 1.00 91.62 105 VAL A C 1
ATOM 838 O O . VAL A 1 105 ? -1.032 4.045 23.256 1.00 91.62 105 VAL A O 1
ATOM 841 N N . GLU A 1 106 ? 1.165 4.488 23.252 1.00 91.56 106 GLU A N 1
ATOM 842 C CA . GLU A 1 106 ? 1.086 5.782 23.939 1.00 91.56 106 GLU A CA 1
ATOM 843 C C . GLU A 1 106 ? 0.223 6.792 23.161 1.00 91.56 106 GLU A C 1
ATOM 845 O O . GLU A 1 106 ? -0.442 7.643 23.751 1.00 91.56 106 GLU A O 1
ATOM 850 N N . ARG A 1 107 ? 0.177 6.664 21.828 1.00 90.75 107 ARG A N 1
ATOM 851 C CA . ARG A 1 107 ? -0.606 7.513 20.912 1.00 90.75 107 ARG A CA 1
ATOM 852 C C . ARG A 1 107 ? -1.796 6.783 20.279 1.00 90.75 107 ARG A C 1
ATOM 854 O O . ARG A 1 107 ? -2.439 7.319 19.378 1.00 90.75 107 ARG A O 1
ATOM 861 N N . ALA A 1 108 ? -2.123 5.574 20.736 1.00 93.44 108 ALA A N 1
ATOM 862 C CA . ALA A 1 108 ? -3.185 4.758 20.146 1.00 93.44 108 ALA A CA 1
ATOM 863 C C . ALA A 1 108 ? -4.572 5.409 20.255 1.00 93.44 108 ALA A C 1
ATOM 865 O O . ALA A 1 108 ? -5.430 5.175 19.411 1.00 93.44 108 ALA A O 1
ATOM 866 N N . HIS A 1 109 ? -4.793 6.256 21.262 1.00 94.06 109 HIS A N 1
ATOM 867 C CA . HIS A 1 109 ? -6.055 6.972 21.436 1.00 94.06 109 HIS A CA 1
ATOM 868 C C . HIS A 1 109 ? -6.345 7.951 20.284 1.00 94.06 109 HIS A C 1
ATOM 870 O O . HIS A 1 109 ? -7.488 8.019 19.848 1.00 94.06 109 HIS A O 1
ATOM 876 N N . PHE A 1 110 ? -5.331 8.627 19.726 1.00 94.00 110 PHE A N 1
ATOM 877 C CA . PHE A 1 110 ? -5.492 9.460 18.525 1.00 94.00 110 PHE A CA 1
ATOM 878 C C . PHE A 1 110 ? -5.844 8.620 17.297 1.00 94.00 110 PHE A C 1
ATOM 880 O O . PHE A 1 110 ? -6.715 8.982 16.514 1.00 94.00 110 PHE A O 1
ATOM 887 N N . PHE A 1 111 ? -5.205 7.456 17.151 1.00 94.81 111 PHE A N 1
ATOM 888 C CA . PHE A 1 111 ? -5.539 6.531 16.073 1.00 94.81 111 PHE A CA 1
ATOM 889 C C . PHE A 1 111 ? -6.998 6.070 16.175 1.00 94.81 111 PHE A C 1
ATOM 891 O O . PHE A 1 111 ? -7.742 6.180 15.208 1.00 94.81 111 PHE A O 1
ATOM 898 N N . TRP A 1 112 ? -7.438 5.608 17.346 1.00 96.50 112 TRP A N 1
ATOM 899 C CA . TRP A 1 112 ? -8.819 5.156 17.525 1.00 96.50 112 TRP A CA 1
ATOM 900 C C . TRP A 1 112 ? -9.845 6.283 17.428 1.00 96.50 112 TRP A C 1
ATOM 902 O O . TRP A 1 112 ? -10.951 6.028 16.961 1.00 96.50 112 TRP A O 1
ATOM 912 N N . GLN A 1 113 ? -9.470 7.515 17.777 1.00 95.81 113 GLN A N 1
ATOM 913 C CA . GLN A 1 113 ? -10.283 8.693 17.494 1.00 95.81 113 GLN A CA 1
ATOM 914 C C . GLN A 1 113 ? -10.456 8.910 15.987 1.00 95.81 113 GLN A C 1
ATOM 916 O O . GLN A 1 113 ? -11.583 9.066 15.533 1.00 95.81 113 GLN A O 1
ATOM 921 N N . MET A 1 114 ? -9.379 8.831 15.199 1.00 95.44 114 MET A N 1
ATOM 922 C CA . MET A 1 114 ? -9.464 8.911 13.737 1.00 95.44 114 MET A CA 1
ATOM 923 C C . MET A 1 114 ? -10.366 7.806 13.166 1.00 95.44 114 MET A C 1
ATOM 925 O O . MET A 1 114 ? -11.214 8.086 12.328 1.00 95.44 114 MET A O 1
ATOM 929 N N . ILE A 1 115 ? -10.237 6.558 13.632 1.00 96.31 115 ILE A N 1
ATOM 930 C CA . ILE A 1 115 ? -11.122 5.467 13.185 1.00 96.31 115 ILE A CA 1
ATOM 931 C C . ILE A 1 115 ? -12.583 5.738 13.575 1.00 96.31 115 ILE A C 1
ATOM 933 O O . ILE A 1 115 ? -13.489 5.437 12.804 1.00 96.31 115 ILE A O 1
ATOM 937 N N . TRP A 1 116 ? -12.826 6.310 14.754 1.00 95.19 116 TRP A N 1
ATOM 938 C CA . TRP A 1 116 ? -14.171 6.672 15.191 1.00 95.19 116 TRP A CA 1
ATOM 939 C C . TRP A 1 116 ? -14.785 7.784 14.333 1.00 95.19 116 TRP A C 1
ATOM 941 O O . TRP A 1 116 ? -15.934 7.657 13.934 1.00 95.19 116 TRP A O 1
ATOM 951 N N . GLU A 1 117 ? -14.026 8.840 14.034 1.00 92.94 117 GLU A N 1
ATOM 952 C CA . GLU A 1 117 ? -14.499 10.007 13.277 1.00 92.94 117 GLU A CA 1
ATOM 953 C C . GLU A 1 117 ? -14.630 9.745 11.777 1.00 92.94 117 GLU A C 1
ATOM 955 O O . GLU A 1 117 ? -15.553 10.255 11.153 1.00 92.94 117 GLU A O 1
ATOM 960 N N . LYS A 1 118 ? -13.693 8.993 11.188 1.00 92.19 118 LYS A N 1
ATOM 961 C CA . LYS A 1 118 ? -13.650 8.739 9.739 1.00 92.19 118 LYS A CA 1
ATOM 962 C C . LYS A 1 118 ? -14.398 7.471 9.335 1.00 92.19 118 LYS A C 1
ATOM 964 O O . LYS A 1 118 ? -14.592 7.248 8.147 1.00 92.19 118 LYS A O 1
ATOM 969 N N . GLU A 1 119 ? -14.784 6.636 10.298 1.00 92.88 119 GLU A N 1
ATOM 970 C CA . GLU A 1 119 ? -15.586 5.420 10.105 1.00 92.88 119 GLU A CA 1
ATOM 971 C C . GLU A 1 119 ? -15.095 4.484 8.970 1.00 92.88 119 GLU A C 1
ATOM 973 O O . GLU A 1 119 ? -15.892 4.018 8.155 1.00 92.88 119 GLU A O 1
ATOM 978 N N . PRO A 1 120 ? -13.789 4.166 8.850 1.00 93.81 120 PRO A N 1
ATOM 979 C CA . PRO A 1 120 ? -13.330 3.234 7.827 1.00 93.81 120 PRO A CA 1
ATOM 980 C C . PRO A 1 120 ? -13.881 1.828 8.090 1.00 93.81 120 PRO A C 1
ATOM 982 O O . PRO A 1 120 ? -13.850 1.333 9.217 1.00 93.81 120 PRO A O 1
ATOM 985 N N . LEU A 1 121 ? -14.316 1.136 7.033 1.00 93.56 121 LEU A N 1
ATOM 986 C CA . LEU A 1 121 ? -14.765 -0.261 7.139 1.00 93.56 121 LEU A CA 1
ATOM 987 C C . LEU A 1 121 ? -13.599 -1.238 7.338 1.00 93.56 121 LEU A C 1
ATOM 989 O O . LEU A 1 121 ? -13.769 -2.306 7.935 1.00 93.56 121 LEU A O 1
ATOM 993 N N . PHE A 1 122 ? -12.411 -0.868 6.852 1.00 96.62 122 PHE A N 1
ATOM 994 C CA . PHE A 1 122 ? -11.231 -1.723 6.844 1.00 96.62 122 PHE A CA 1
ATOM 995 C C . PHE A 1 122 ? -9.974 -0.990 7.317 1.00 96.62 122 PHE A C 1
ATOM 997 O O . PHE A 1 122 ? -9.689 0.135 6.904 1.00 96.62 122 PHE A O 1
ATOM 1004 N N . ILE A 1 123 ? -9.190 -1.686 8.142 1.00 96.69 123 ILE A N 1
ATOM 1005 C CA . ILE A 1 123 ? -7.810 -1.339 8.488 1.00 96.69 123 ILE A CA 1
ATOM 1006 C C . ILE A 1 123 ? -6.915 -2.445 7.931 1.00 96.69 123 ILE A C 1
ATOM 1008 O O . ILE A 1 123 ? -7.038 -3.602 8.329 1.00 96.69 123 ILE A O 1
ATOM 1012 N N . VAL A 1 124 ? -6.001 -2.102 7.029 1.00 96.75 124 VAL A N 1
ATOM 1013 C CA . VAL A 1 124 ? -5.045 -3.023 6.414 1.00 96.75 124 VAL A CA 1
ATOM 1014 C C . VAL A 1 124 ? -3.655 -2.771 6.991 1.00 96.75 124 VAL A C 1
ATOM 1016 O O . VAL A 1 124 ? -3.063 -1.710 6.809 1.00 96.75 124 VAL A O 1
ATOM 1019 N N . MET A 1 125 ? -3.121 -3.768 7.687 1.00 94.62 125 MET A N 1
ATOM 1020 C CA . MET A 1 125 ? -1.819 -3.730 8.340 1.00 94.62 125 MET A CA 1
ATOM 1021 C C . MET A 1 125 ? -0.810 -4.587 7.576 1.00 94.62 125 MET A C 1
ATOM 1023 O O . MET A 1 125 ? -0.975 -5.797 7.473 1.00 94.62 125 MET A O 1
ATOM 1027 N N . LEU A 1 126 ? 0.265 -3.981 7.071 1.00 93.56 126 LEU A N 1
ATOM 1028 C CA . LEU A 1 126 ? 1.263 -4.648 6.217 1.00 93.56 126 LEU A CA 1
ATOM 1029 C C . LEU A 1 126 ? 2.487 -5.186 6.976 1.00 93.56 126 LEU A C 1
ATOM 1031 O O . LEU A 1 126 ? 3.577 -5.313 6.417 1.00 93.56 126 LEU A O 1
ATOM 1035 N N . THR A 1 127 ? 2.347 -5.446 8.273 1.00 83.44 127 THR A N 1
ATOM 1036 C CA . THR A 1 127 ? 3.431 -6.003 9.086 1.00 83.44 127 THR A CA 1
ATOM 1037 C C . THR A 1 127 ? 2.900 -6.683 10.338 1.00 83.44 127 THR A C 1
ATOM 1039 O O . THR A 1 127 ? 1.735 -6.543 10.710 1.00 83.44 127 THR A O 1
ATOM 1042 N N . THR A 1 128 ? 3.798 -7.369 11.034 1.00 83.12 128 THR A N 1
ATOM 1043 C CA . THR A 1 128 ? 3.587 -7.830 12.405 1.00 83.12 128 THR A CA 1
ATOM 1044 C C . THR A 1 128 ? 4.168 -6.816 13.400 1.00 83.12 128 THR A C 1
ATOM 1046 O O . THR A 1 128 ? 5.218 -6.235 13.108 1.00 83.12 128 THR A O 1
ATOM 1049 N N . PRO A 1 129 ? 3.510 -6.566 14.551 1.00 78.81 129 PRO A N 1
ATOM 1050 C CA . PRO A 1 129 ? 4.098 -5.799 15.646 1.00 78.81 129 PRO A CA 1
ATOM 1051 C C . PRO A 1 129 ? 5.458 -6.369 16.056 1.00 78.81 129 PRO A C 1
ATOM 1053 O O . PRO A 1 129 ? 5.573 -7.563 16.326 1.00 78.81 129 PRO A O 1
ATOM 1056 N N . VAL A 1 130 ? 6.476 -5.514 16.123 1.00 73.88 130 VAL A N 1
ATOM 1057 C CA . VAL A 1 130 ? 7.839 -5.913 16.513 1.00 73.88 130 VAL A CA 1
ATOM 1058 C C . VAL A 1 130 ? 7.954 -6.052 18.033 1.00 73.88 130 VAL A C 1
ATOM 1060 O O . VAL A 1 130 ? 8.717 -6.870 18.540 1.00 73.88 130 VAL A O 1
ATOM 1063 N N . ASN A 1 131 ? 7.187 -5.257 18.782 1.00 79.69 131 ASN A N 1
ATOM 1064 C CA . ASN A 1 131 ? 7.186 -5.259 20.240 1.00 79.69 131 ASN A CA 1
ATOM 1065 C C . ASN A 1 131 ? 5.814 -4.847 20.806 1.00 79.69 131 ASN A C 1
ATOM 1067 O O . ASN A 1 131 ? 4.899 -4.463 20.074 1.00 79.69 131 ASN A O 1
ATOM 1071 N N . LYS A 1 132 ? 5.682 -4.909 22.137 1.00 81.88 132 LYS A N 1
ATOM 1072 C CA . LYS A 1 132 ? 4.440 -4.562 22.845 1.00 81.88 132 LYS A CA 1
ATOM 1073 C C . LYS A 1 132 ? 4.021 -3.098 22.679 1.00 81.88 132 LYS A C 1
ATOM 1075 O O . LYS A 1 132 ? 2.828 -2.828 22.733 1.00 81.88 132 LYS A O 1
ATOM 1080 N N . ALA A 1 133 ? 4.954 -2.176 22.428 1.00 82.38 133 ALA A N 1
ATOM 1081 C CA . ALA A 1 133 ? 4.635 -0.762 22.210 1.00 82.38 133 ALA A CA 1
ATOM 1082 C C . ALA A 1 133 ? 3.874 -0.525 20.894 1.00 82.38 133 ALA A C 1
ATOM 1084 O O . ALA A 1 133 ? 3.314 0.545 20.698 1.00 82.38 133 ALA A O 1
ATOM 1085 N N . GLN A 1 134 ? 3.808 -1.521 20.006 1.00 83.56 134 GLN A N 1
ATOM 1086 C CA . GLN A 1 134 ? 3.032 -1.473 18.764 1.00 83.56 134 GLN A CA 1
ATOM 1087 C C . GLN A 1 134 ? 1.692 -2.233 18.851 1.00 83.56 134 GLN A C 1
ATOM 1089 O O . GLN A 1 134 ? 0.999 -2.382 17.844 1.00 83.56 134 GLN A O 1
ATOM 1094 N N . LEU A 1 135 ? 1.308 -2.740 20.031 1.00 89.94 135 LEU A N 1
ATOM 1095 C CA . LEU A 1 135 ? 0.034 -3.441 20.243 1.00 89.94 135 LEU A CA 1
ATOM 1096 C C . LEU A 1 135 ? -1.098 -2.460 20.566 1.00 89.94 135 LEU A C 1
ATOM 1098 O O . LEU A 1 135 ? -1.630 -2.424 21.672 1.00 89.94 135 LEU A O 1
ATOM 1102 N N . TYR A 1 136 ? -1.486 -1.666 19.572 1.00 92.88 136 TYR A N 1
ATOM 1103 C CA . TYR A 1 136 ? -2.581 -0.700 19.690 1.00 92.88 136 TYR A CA 1
ATOM 1104 C C . TYR A 1 136 ? -3.976 -1.329 19.474 1.00 92.88 136 TYR A C 1
ATOM 1106 O O . TYR A 1 136 ? -4.973 -0.615 19.440 1.00 92.88 136 TYR A O 1
ATOM 1114 N N . PHE A 1 137 ? -4.080 -2.651 19.310 1.00 95.62 137 PHE A N 1
ATOM 1115 C CA . PHE A 1 137 ? -5.330 -3.368 19.035 1.00 95.62 137 PHE A CA 1
ATOM 1116 C C . PHE A 1 137 ? -5.401 -4.697 19.809 1.00 95.62 137 PHE A C 1
ATOM 1118 O O . PHE A 1 137 ? -4.358 -5.307 20.054 1.00 95.62 137 PHE A O 1
ATOM 1125 N N . PRO A 1 138 ? -6.608 -5.177 20.172 1.00 96.31 138 PRO A N 1
ATOM 1126 C CA . PRO A 1 138 ? -6.783 -6.495 20.784 1.00 96.31 138 PRO A CA 1
ATOM 1127 C C . PRO A 1 138 ? -6.438 -7.598 19.773 1.00 96.31 138 PRO A C 1
ATOM 1129 O O . PRO A 1 138 ? -7.061 -7.719 18.713 1.00 96.31 138 PRO A O 1
ATOM 1132 N N . ALA A 1 139 ? -5.415 -8.394 20.076 1.00 93.19 139 ALA A N 1
ATOM 1133 C CA . ALA A 1 139 ? -4.848 -9.364 19.146 1.00 93.19 139 ALA A CA 1
ATOM 1134 C C . ALA A 1 139 ? -5.635 -10.682 19.095 1.00 93.19 139 ALA A C 1
ATOM 1136 O O . ALA A 1 139 ? -5.595 -11.365 18.059 1.00 93.19 139 ALA A O 1
ATOM 1137 N N . ASN A 1 140 ? -6.337 -11.023 20.176 1.00 95.75 140 ASN A N 1
ATOM 1138 C CA . ASN A 1 140 ? -7.063 -12.276 20.362 1.00 95.75 140 ASN A CA 1
ATOM 1139 C C . ASN A 1 140 ? -8.570 -12.052 20.458 1.00 95.75 140 ASN A C 1
ATOM 1141 O O . ASN A 1 140 ? -9.027 -10.987 20.854 1.00 95.75 140 ASN A O 1
ATOM 1145 N N . GLU A 1 141 ? -9.357 -13.059 20.094 1.00 96.94 141 GLU A N 1
ATOM 1146 C CA . GLU A 1 141 ? -10.812 -12.987 20.235 1.00 96.94 141 GLU A CA 1
ATOM 1147 C C . GLU A 1 141 ? -11.214 -12.832 21.710 1.00 96.94 141 GLU A C 1
ATOM 1149 O O . GLU A 1 141 ? -10.589 -13.422 22.591 1.00 96.94 141 GLU A O 1
ATOM 1154 N N . LYS A 1 142 ? -12.252 -12.029 21.971 1.00 96.25 142 LYS A N 1
ATOM 1155 C CA . LYS A 1 142 ? -12.744 -11.616 23.300 1.00 96.25 142 LYS A CA 1
ATOM 1156 C C . LYS A 1 142 ? -11.789 -10.717 24.089 1.00 96.25 142 LYS A C 1
ATOM 1158 O O . LYS A 1 142 ? -12.158 -10.243 25.162 1.00 96.25 142 LYS A O 1
ATOM 1163 N N . GLU A 1 143 ? -10.595 -10.439 23.570 1.00 97.81 143 GLU A N 1
ATOM 1164 C CA . GLU A 1 143 ? -9.686 -9.467 24.166 1.00 97.81 143 GLU A CA 1
ATOM 1165 C C . GLU A 1 143 ? -10.256 -8.053 24.021 1.00 97.81 143 GLU A C 1
ATOM 1167 O O . GLU A 1 143 ? -10.799 -7.670 22.977 1.00 97.81 143 GLU A O 1
ATOM 1172 N N . ARG A 1 144 ? -10.111 -7.274 25.092 1.00 97.19 144 ARG A N 1
ATOM 1173 C CA . ARG A 1 144 ? -10.572 -5.895 25.188 1.00 97.19 144 ARG A CA 1
ATOM 1174 C C . ARG A 1 144 ? -9.425 -5.012 25.658 1.00 97.19 144 ARG A C 1
ATOM 1176 O O . ARG A 1 144 ? -8.855 -5.268 26.714 1.00 97.19 144 ARG A O 1
ATOM 1183 N N . LEU A 1 145 ? -9.154 -3.946 24.913 1.00 97.44 145 LEU A N 1
ATOM 1184 C CA . LEU A 1 145 ? -8.178 -2.916 25.268 1.00 97.44 145 LEU A CA 1
ATOM 1185 C C . LEU A 1 145 ? -8.860 -1.548 25.352 1.00 97.44 145 LEU A C 1
ATOM 1187 O O . LEU A 1 145 ? -9.883 -1.306 24.707 1.00 97.44 145 LEU A O 1
ATOM 1191 N N . ILE A 1 146 ? -8.306 -0.658 26.173 1.00 97.19 146 ILE A N 1
ATOM 1192 C CA . ILE A 1 146 ? -8.817 0.700 26.374 1.00 97.19 146 ILE A CA 1
ATOM 1193 C C . ILE A 1 146 ? -7.707 1.685 26.017 1.00 97.19 146 ILE A C 1
ATOM 1195 O O . ILE A 1 146 ? -6.614 1.610 26.572 1.00 97.19 146 ILE A O 1
ATOM 1199 N N . PHE A 1 147 ? -8.005 2.616 25.112 1.00 96.12 147 PHE A N 1
ATOM 1200 C CA . PHE A 1 147 ? -7.093 3.673 24.680 1.00 96.12 147 PHE A CA 1
ATOM 1201 C C . PHE A 1 147 ? -7.790 5.024 24.833 1.00 96.12 147 PHE A C 1
ATOM 1203 O O . PHE A 1 147 ? -8.651 5.390 24.032 1.00 96.12 147 PHE A O 1
ATOM 1210 N N . GLY A 1 148 ? -7.449 5.760 25.893 1.00 94.31 148 GLY A N 1
ATOM 1211 C CA . GLY A 1 148 ? -8.164 6.987 26.248 1.00 94.31 148 GLY A CA 1
ATOM 1212 C C . GLY A 1 148 ? -9.664 6.709 26.463 1.00 94.31 148 GLY A C 1
ATOM 1213 O O . GLY A 1 148 ? -10.003 5.824 27.252 1.00 94.31 148 GLY A O 1
ATOM 1214 N N . PRO A 1 149 ? -10.579 7.419 25.779 1.00 95.75 149 PRO A N 1
ATOM 1215 C CA . PRO A 1 149 ? -12.018 7.208 25.923 1.00 95.75 149 PRO A CA 1
ATOM 1216 C C . PRO A 1 149 ? -12.571 6.061 25.056 1.00 95.75 149 PRO A C 1
ATOM 1218 O O . PRO A 1 149 ? -13.777 5.812 25.090 1.00 95.75 149 PRO A O 1
ATOM 1221 N N . PHE A 1 150 ? -11.730 5.364 24.287 1.00 97.75 150 PHE A N 1
ATOM 1222 C CA . PHE A 1 150 ? -12.157 4.301 23.378 1.00 97.75 150 PHE A CA 1
ATOM 1223 C C . PHE A 1 150 ? -11.919 2.919 23.980 1.00 97.75 150 PHE A C 1
ATOM 1225 O O . PHE A 1 150 ? -10.817 2.577 24.403 1.00 97.75 150 PHE A O 1
ATOM 1232 N N . THR A 1 151 ? -12.963 2.097 23.982 1.00 98.00 151 THR A N 1
ATOM 1233 C CA . THR A 1 151 ? -12.880 0.660 24.243 1.00 98.00 151 THR A CA 1
ATOM 1234 C C . THR A 1 151 ? -12.878 -0.089 22.917 1.00 98.00 151 THR A C 1
ATOM 1236 O O . THR A 1 151 ? -13.834 0.035 22.153 1.00 98.00 151 THR A O 1
ATOM 1239 N N . ILE A 1 152 ? -11.859 -0.915 22.683 1.00 98.44 152 ILE A N 1
ATOM 1240 C CA . ILE A 1 152 ? -11.726 -1.751 21.486 1.00 98.44 152 ILE A CA 1
ATOM 1241 C C . ILE A 1 152 ? -11.835 -3.210 21.897 1.00 98.44 152 ILE A C 1
ATOM 1243 O O . ILE A 1 152 ? -11.107 -3.659 22.780 1.00 98.44 152 ILE A O 1
ATOM 1247 N N . THR A 1 153 ? -12.736 -3.955 21.265 1.00 98.25 153 THR A N 1
ATOM 1248 C CA . THR A 1 153 ? -12.931 -5.387 21.535 1.00 98.25 153 THR A CA 1
ATOM 1249 C C . THR A 1 153 ? -12.791 -6.174 20.245 1.00 98.25 153 THR A C 1
ATOM 1251 O O . THR A 1 153 ? -13.391 -5.809 19.239 1.00 98.25 153 THR A O 1
ATOM 1254 N N . CYS A 1 154 ? -12.009 -7.251 20.264 1.00 98.56 154 CYS A N 1
ATOM 1255 C CA . CYS A 1 154 ? -11.947 -8.194 19.152 1.00 98.56 154 CYS A CA 1
ATOM 1256 C C . CYS A 1 154 ? -13.074 -9.215 19.308 1.00 98.56 154 CYS A C 1
ATOM 1258 O O . CYS A 1 154 ? -13.056 -10.029 20.230 1.00 98.56 154 CYS A O 1
ATOM 1260 N N . THR A 1 155 ? -14.077 -9.162 18.437 1.00 98.31 155 THR A N 1
ATOM 1261 C CA . THR A 1 155 ? -15.256 -10.037 18.518 1.00 98.31 155 THR A CA 1
ATOM 1262 C C . THR A 1 155 ? -15.108 -11.312 17.702 1.00 98.31 155 THR A C 1
ATOM 1264 O O . THR A 1 155 ? -15.755 -12.304 18.018 1.00 98.31 155 THR A O 1
ATOM 1267 N N . LYS A 1 156 ? -14.246 -11.302 16.682 1.00 98.31 156 LYS A N 1
ATOM 1268 C CA . LYS A 1 156 ? -13.943 -12.465 15.847 1.00 98.31 156 LYS A CA 1
ATOM 1269 C C . LYS A 1 156 ? -12.496 -12.420 15.383 1.00 98.31 156 LYS A C 1
ATOM 1271 O O . LYS A 1 156 ? -12.003 -11.342 15.040 1.00 98.31 156 LYS A O 1
ATOM 1276 N N . ARG A 1 157 ? -11.838 -13.580 15.311 1.00 97.81 157 ARG A N 1
ATOM 1277 C CA . ARG A 1 157 ? -10.490 -13.716 14.747 1.00 97.81 157 ARG A CA 1
ATOM 1278 C C . ARG A 1 157 ? -10.383 -14.927 13.822 1.00 97.81 157 ARG A C 1
ATOM 1280 O O . ARG A 1 157 ? -10.462 -16.060 14.277 1.00 97.81 157 ARG A O 1
ATOM 1287 N N . ASP A 1 158 ? -10.047 -14.675 12.562 1.00 97.19 158 ASP A N 1
ATOM 1288 C CA . ASP A 1 158 ? -9.757 -15.704 11.562 1.00 97.19 158 ASP A CA 1
ATOM 1289 C C . ASP A 1 158 ? -8.282 -15.599 11.144 1.00 97.19 158 ASP A C 1
ATOM 1291 O O . ASP A 1 158 ? -7.831 -14.550 10.681 1.00 97.19 158 ASP A O 1
ATOM 1295 N N . ALA A 1 159 ? -7.501 -16.666 11.321 1.00 95.50 159 ALA A N 1
ATOM 1296 C CA . ALA A 1 159 ? -6.068 -16.670 11.024 1.00 95.50 159 ALA A CA 1
ATOM 1297 C C . ALA A 1 159 ? -5.715 -17.723 9.968 1.00 95.50 159 ALA A C 1
ATOM 1299 O O . ALA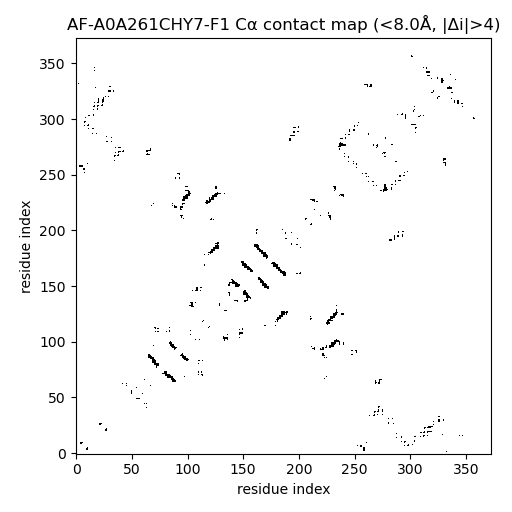 A 1 159 ? -6.109 -18.882 10.078 1.00 95.50 159 ALA A O 1
ATOM 1300 N N . THR A 1 160 ? -4.920 -17.320 8.980 1.00 93.12 160 THR A N 1
ATOM 1301 C CA . THR A 1 160 ? -4.273 -18.202 8.001 1.00 93.12 160 THR A CA 1
ATOM 1302 C C . THR A 1 160 ? -2.752 -18.093 8.137 1.00 93.12 160 THR A C 1
ATOM 1304 O O . THR A 1 160 ? -2.239 -17.341 8.968 1.00 93.12 160 THR A O 1
ATOM 1307 N N . ARG A 1 161 ? -1.997 -18.825 7.306 1.00 88.12 161 ARG A N 1
ATOM 1308 C CA . ARG A 1 161 ? -0.534 -18.673 7.238 1.00 88.12 161 ARG A CA 1
ATOM 1309 C C . ARG A 1 161 ? -0.112 -17.310 6.669 1.00 88.12 161 ARG A C 1
ATOM 1311 O O . ARG A 1 161 ? 0.942 -16.807 7.042 1.00 88.12 161 ARG A O 1
ATOM 1318 N N . GLY A 1 162 ? -0.905 -16.734 5.763 1.00 90.81 162 GLY A N 1
ATOM 1319 C CA . GLY A 1 162 ? -0.558 -15.502 5.047 1.00 90.81 162 GLY A CA 1
ATOM 1320 C C . GLY A 1 162 ? -1.094 -14.225 5.693 1.00 90.81 162 GLY A C 1
ATOM 1321 O O . GLY A 1 162 ? -0.485 -13.167 5.545 1.00 90.81 162 GLY A O 1
ATOM 1322 N N . TYR A 1 163 ? -2.214 -14.303 6.416 1.00 95.06 163 TYR A N 1
ATOM 1323 C CA . TYR A 1 163 ? -2.875 -13.132 6.993 1.00 95.06 163 TYR A CA 1
ATOM 1324 C C . TYR A 1 163 ? -3.778 -13.469 8.186 1.00 95.06 163 TYR A C 1
ATOM 1326 O O . TYR A 1 163 ? -4.213 -14.607 8.363 1.00 95.06 163 TYR A O 1
ATOM 1334 N N . ILE A 1 164 ? -4.102 -12.455 8.989 1.00 97.00 164 ILE A N 1
ATOM 1335 C CA . ILE A 1 164 ? -5.048 -12.537 10.109 1.00 97.00 164 ILE A CA 1
ATOM 1336 C C . ILE A 1 164 ? -6.132 -11.480 9.920 1.00 97.00 164 ILE A C 1
ATOM 1338 O O . ILE A 1 164 ? -5.826 -10.297 9.808 1.00 97.00 164 ILE A O 1
ATOM 1342 N N . THR A 1 165 ? -7.396 -11.890 9.939 1.00 98.12 165 THR A N 1
ATOM 1343 C CA . THR A 1 165 ? -8.555 -10.991 9.912 1.00 98.12 165 THR A CA 1
ATOM 1344 C C . THR A 1 165 ? -9.187 -10.930 11.295 1.00 98.12 165 THR A C 1
ATOM 1346 O O . THR A 1 165 ? -9.373 -11.956 11.950 1.00 98.12 165 THR A O 1
ATOM 1349 N N . ARG A 1 166 ? -9.512 -9.724 11.757 1.00 98.31 166 ARG A N 1
ATOM 1350 C CA . ARG A 1 166 ? -10.211 -9.484 13.020 1.00 98.31 166 ARG A CA 1
ATOM 1351 C C . ARG A 1 166 ? -11.414 -8.595 12.783 1.00 98.31 166 ARG A C 1
ATOM 1353 O O . ARG A 1 166 ? -11.310 -7.601 12.071 1.00 98.31 166 ARG A O 1
ATOM 1360 N N . THR A 1 167 ? -12.523 -8.913 13.431 1.00 98.44 167 THR A N 1
ATOM 1361 C CA . THR A 1 167 ? -13.636 -7.975 13.577 1.00 98.44 167 THR A CA 1
ATOM 1362 C C . THR A 1 167 ? -13.444 -7.243 14.892 1.00 98.44 167 THR A C 1
ATOM 1364 O O . THR A 1 167 ? -13.400 -7.867 15.954 1.00 98.44 167 THR A O 1
ATOM 1367 N N . LEU A 1 168 ? -13.263 -5.928 14.818 1.00 98.62 168 LEU A N 1
ATOM 1368 C CA . LEU A 1 168 ? -13.040 -5.078 15.976 1.00 98.62 168 LEU A CA 1
ATOM 1369 C C . LEU A 1 168 ? -14.250 -4.176 16.170 1.00 98.62 168 LEU A C 1
ATOM 1371 O O . LEU A 1 168 ? -14.696 -3.517 15.236 1.00 98.62 168 LEU A O 1
ATOM 1375 N N . THR A 1 169 ? -14.755 -4.121 17.394 1.00 98.12 169 THR A N 1
ATOM 1376 C CA . THR A 1 169 ? -15.798 -3.173 17.777 1.00 98.12 169 THR A CA 1
ATOM 1377 C C . THR A 1 169 ? -15.205 -2.062 18.624 1.00 98.12 169 THR A C 1
ATOM 1379 O O . THR A 1 169 ? -14.450 -2.337 19.562 1.00 98.12 169 THR A O 1
ATOM 1382 N N . ILE A 1 170 ? -15.585 -0.830 18.323 1.00 98.06 170 ILE A N 1
ATOM 1383 C CA . ILE A 1 170 ? -15.117 0.396 18.960 1.00 98.06 170 ILE A CA 1
ATOM 1384 C C . ILE A 1 170 ? -16.299 0.995 19.710 1.00 98.06 170 ILE A C 1
ATOM 1386 O O . ILE A 1 170 ? -17.379 1.147 19.141 1.00 98.06 170 ILE A O 1
ATOM 1390 N N . ARG A 1 171 ? -16.102 1.344 20.981 1.00 97.19 171 ARG A N 1
ATOM 1391 C CA . ARG A 1 171 ? -17.082 2.069 21.795 1.00 97.19 171 ARG A CA 1
ATOM 1392 C C . ARG A 1 171 ? -16.440 3.308 22.397 1.00 97.19 171 ARG A C 1
ATOM 1394 O O . ARG A 1 171 ? -15.480 3.185 23.161 1.00 97.19 171 ARG A O 1
ATOM 1401 N N . TYR A 1 172 ? -17.000 4.474 22.099 1.00 95.88 172 TYR A N 1
ATOM 1402 C CA . TYR A 1 172 ? -16.658 5.721 22.775 1.00 95.88 172 TYR A CA 1
ATOM 1403 C C . TYR A 1 172 ? -17.335 5.802 24.153 1.00 95.88 172 TYR A C 1
ATOM 1405 O O . TYR A 1 172 ? -18.494 5.415 24.315 1.00 95.88 172 TYR A O 1
ATOM 1413 N N . LYS A 1 173 ? -16.614 6.279 25.174 1.00 94.38 173 LYS A N 1
ATOM 1414 C CA . LYS A 1 173 ? -17.119 6.387 26.550 1.00 94.38 173 LYS A CA 1
ATOM 1415 C C . LYS A 1 173 ? -18.402 7.223 26.604 1.00 94.38 173 LYS A C 1
ATOM 1417 O O . LYS A 1 173 ? -18.408 8.383 26.215 1.00 94.38 173 LYS A O 1
ATOM 1422 N N . GLY A 1 174 ? -19.464 6.636 27.155 1.00 89.19 174 GLY A N 1
ATOM 1423 C CA . GLY A 1 174 ? -20.773 7.287 27.278 1.00 89.19 174 GLY A CA 1
ATOM 1424 C C . GLY A 1 174 ? -21.626 7.245 26.006 1.00 89.19 174 GLY A C 1
ATOM 1425 O O . GLY A 1 174 ? -22.764 7.691 26.052 1.00 89.19 174 GLY A O 1
ATOM 1426 N N . SER A 1 175 ? -21.117 6.686 24.903 1.00 90.88 175 SER A N 1
ATOM 1427 C CA . SER A 1 175 ? -21.906 6.418 23.701 1.00 90.88 175 SER A CA 1
ATOM 1428 C C . SER A 1 175 ? -22.548 5.033 23.766 1.00 90.88 175 SER A C 1
ATOM 1430 O O . SER A 1 175 ? -21.898 4.052 24.143 1.00 90.88 175 SER A O 1
ATOM 1432 N N . GLU A 1 176 ? -23.813 4.945 23.357 1.00 90.88 176 GLU A N 1
ATOM 1433 C CA . GLU A 1 176 ? -24.500 3.673 23.100 1.00 90.88 176 GLU A CA 1
ATOM 1434 C C . GLU A 1 176 ? -24.165 3.109 21.711 1.00 90.88 176 GLU A C 1
ATOM 1436 O O . GLU A 1 176 ? -24.354 1.919 21.455 1.00 90.88 176 GLU A O 1
ATOM 1441 N N . VAL A 1 177 ? -23.615 3.946 20.825 1.00 91.81 177 VAL A N 1
ATOM 1442 C CA . VAL A 1 177 ? -23.224 3.564 19.469 1.00 91.81 177 VAL A CA 1
ATOM 1443 C C . VAL A 1 177 ? -21.974 2.682 19.512 1.00 91.81 177 VAL A C 1
ATOM 1445 O O . VAL A 1 177 ? -21.014 2.943 20.243 1.00 91.81 177 VAL A O 1
ATOM 1448 N N . LEU A 1 178 ? -21.984 1.626 18.699 1.00 94.25 178 LEU A N 1
ATOM 1449 C CA . LEU A 1 178 ? -20.873 0.700 18.527 1.00 94.25 178 LEU A CA 1
ATOM 1450 C C . LEU A 1 178 ? -20.464 0.679 17.053 1.00 94.25 178 LEU A C 1
ATOM 1452 O O . LEU A 1 178 ? -21.246 0.253 16.207 1.00 94.25 178 LEU A O 1
ATOM 1456 N N . HIS A 1 179 ? -19.239 1.105 16.746 1.00 95.69 179 HIS A N 1
ATOM 1457 C CA . HIS A 1 179 ? -18.702 1.016 15.384 1.00 95.69 179 HIS A CA 1
ATOM 1458 C C . HIS A 1 179 ? -17.984 -0.314 15.207 1.00 95.69 179 HIS A C 1
ATOM 1460 O O . HIS A 1 179 ? -17.341 -0.807 16.135 1.00 95.69 179 HIS A O 1
ATOM 1466 N N . THR A 1 180 ? -18.086 -0.899 14.017 1.00 96.69 180 THR A N 1
ATOM 1467 C CA . THR A 1 180 ? -17.393 -2.143 13.672 1.00 96.69 180 THR A CA 1
ATOM 1468 C C . THR A 1 180 ? -16.426 -1.879 12.531 1.00 96.69 180 THR A C 1
ATOM 1470 O O . THR A 1 180 ? -16.809 -1.295 11.524 1.00 96.69 180 THR A O 1
ATOM 1473 N N . VAL A 1 181 ? -15.186 -2.340 12.679 1.00 97.25 181 VAL A N 1
ATOM 1474 C CA . VAL A 1 181 ? -14.139 -2.250 11.659 1.00 97.25 181 VAL A CA 1
ATOM 1475 C C . VAL A 1 181 ? -13.469 -3.607 11.476 1.00 97.25 181 VAL A C 1
ATOM 1477 O O . VAL A 1 181 ? -13.228 -4.341 12.439 1.00 97.25 181 VAL A O 1
ATOM 1480 N N . THR A 1 182 ? -13.152 -3.956 10.232 1.00 98.06 182 THR A N 1
ATOM 1481 C CA . THR A 1 182 ? -12.412 -5.181 9.917 1.00 98.06 182 THR A CA 1
ATOM 1482 C C . THR A 1 182 ? -10.923 -4.874 9.826 1.00 98.06 182 THR A C 1
ATOM 1484 O O . THR A 1 182 ? -10.476 -4.124 8.964 1.00 98.06 182 THR A O 1
ATOM 1487 N N . HIS A 1 183 ? -10.130 -5.470 10.708 1.00 97.88 183 HIS A N 1
ATOM 1488 C CA . HIS A 1 183 ? -8.681 -5.326 10.722 1.00 97.88 183 HIS A CA 1
ATOM 1489 C C . HIS A 1 183 ? -8.012 -6.531 10.055 1.00 97.88 183 HIS A C 1
ATOM 1491 O O . HIS A 1 183 ? -8.076 -7.646 10.575 1.00 97.88 183 HIS A O 1
ATOM 1497 N N . ILE A 1 184 ? -7.323 -6.312 8.938 1.00 97.62 184 ILE A N 1
ATOM 1498 C CA . ILE A 1 184 ? -6.664 -7.348 8.141 1.00 97.62 184 ILE A CA 1
ATOM 1499 C C . ILE A 1 184 ? -5.151 -7.146 8.212 1.00 97.62 184 ILE A C 1
ATOM 1501 O O . ILE A 1 184 ? -4.619 -6.138 7.762 1.00 97.62 184 ILE A O 1
ATOM 1505 N N . GLN A 1 185 ? -4.449 -8.119 8.776 1.00 95.62 185 GLN A N 1
ATOM 1506 C CA . GLN A 1 185 ? -3.009 -8.093 8.991 1.00 95.62 185 GLN A CA 1
ATOM 1507 C C . GLN A 1 185 ? -2.305 -9.050 8.032 1.00 95.62 185 GLN A C 1
ATOM 1509 O O . GLN A 1 185 ? -2.552 -10.252 8.076 1.00 95.62 185 GLN A O 1
ATOM 1514 N N . CYS A 1 186 ? -1.401 -8.531 7.209 1.00 94.19 186 CYS A N 1
ATOM 1515 C CA . CYS A 1 186 ? -0.486 -9.316 6.392 1.00 94.19 186 CYS A CA 1
ATOM 1516 C C . CYS A 1 186 ? 0.622 -9.912 7.270 1.00 94.19 186 CYS A C 1
ATOM 1518 O O . CYS A 1 186 ? 1.313 -9.189 7.990 1.00 94.19 186 CYS A O 1
ATOM 1520 N N . MET A 1 187 ? 0.797 -11.230 7.191 1.00 91.31 187 MET A N 1
ATOM 1521 C CA . MET A 1 187 ? 1.816 -11.975 7.937 1.00 91.31 187 MET A CA 1
ATOM 1522 C C . MET A 1 187 ? 3.018 -12.358 7.069 1.00 91.31 187 MET A C 1
ATOM 1524 O O . MET A 1 187 ? 4.056 -12.732 7.607 1.00 91.31 187 MET A O 1
ATOM 1528 N N . SER A 1 188 ? 2.900 -12.272 5.740 1.00 87.56 188 SER A N 1
ATOM 1529 C CA . SER A 1 188 ? 3.973 -12.648 4.813 1.00 87.56 188 SER A CA 1
ATOM 1530 C C . SER A 1 188 ? 5.048 -11.569 4.645 1.00 87.56 188 SER A C 1
ATOM 1532 O O . SER A 1 188 ? 6.153 -11.887 4.216 1.00 87.56 188 SER A O 1
ATOM 1534 N N . TRP A 1 189 ? 4.772 -10.312 5.008 1.00 89.56 189 TRP A N 1
ATOM 1535 C CA . TRP A 1 189 ? 5.723 -9.208 4.845 1.00 89.56 189 TRP A CA 1
ATOM 1536 C C . TRP A 1 189 ? 6.625 -9.033 6.077 1.00 89.56 189 TRP A C 1
ATOM 1538 O O . TRP A 1 189 ? 6.269 -8.357 7.049 1.00 89.56 189 TRP A O 1
ATOM 1548 N N . GLY A 1 190 ? 7.806 -9.653 6.021 1.00 86.00 190 GLY A N 1
ATOM 1549 C CA . GLY A 1 190 ? 8.846 -9.595 7.053 1.00 86.00 190 GLY A CA 1
ATOM 1550 C C . GLY A 1 190 ? 9.764 -8.374 6.925 1.00 86.00 190 GLY A C 1
ATOM 1551 O O . GLY A 1 190 ? 9.294 -7.249 6.763 1.00 86.00 190 GLY A O 1
ATOM 1552 N N . PHE A 1 191 ? 11.080 -8.588 7.037 1.00 82.94 191 PHE A N 1
ATOM 1553 C CA . PHE A 1 191 ? 12.097 -7.553 6.791 1.00 82.94 191 PHE A CA 1
ATOM 1554 C C . PHE A 1 191 ? 12.225 -7.223 5.296 1.00 82.94 191 PHE A C 1
ATOM 1556 O O . PHE A 1 191 ? 12.277 -6.055 4.930 1.00 82.94 191 PHE A O 1
ATOM 1563 N N . LEU A 1 192 ? 12.206 -8.252 4.445 1.00 88.44 192 LEU A N 1
ATOM 1564 C CA . LEU A 1 192 ? 12.173 -8.115 2.990 1.00 88.44 192 LEU A CA 1
ATOM 1565 C C . LEU A 1 192 ? 10.731 -8.216 2.469 1.00 88.44 192 LEU A C 1
ATOM 1567 O O . LEU A 1 192 ? 9.879 -8.814 3.145 1.00 88.44 192 LEU A O 1
ATOM 1571 N N . PRO A 1 193 ? 10.443 -7.656 1.280 1.00 91.94 193 PRO A N 1
ATOM 1572 C CA . PRO A 1 193 ? 9.178 -7.895 0.604 1.00 91.94 193 PRO A CA 1
ATOM 1573 C C . PRO A 1 193 ? 8.919 -9.395 0.388 1.00 91.94 193 PRO A C 1
ATOM 1575 O O . PRO A 1 193 ? 9.863 -10.150 0.149 1.00 91.94 193 PRO A O 1
ATOM 1578 N N . PRO A 1 194 ? 7.657 -9.843 0.486 1.00 92.06 194 PRO A N 1
ATOM 1579 C CA . PRO A 1 194 ? 7.300 -11.237 0.259 1.00 92.06 194 PRO A CA 1
ATOM 1580 C C . PRO A 1 194 ? 7.440 -11.633 -1.214 1.00 92.06 194 PRO A C 1
ATOM 1582 O O . PRO A 1 194 ? 7.427 -10.792 -2.112 1.00 92.06 194 PRO A O 1
ATOM 1585 N N . ASP A 1 195 ? 7.462 -12.939 -1.468 1.00 91.56 195 ASP A N 1
ATOM 1586 C CA . ASP A 1 195 ? 7.284 -13.462 -2.820 1.00 91.56 195 ASP A CA 1
ATOM 1587 C C . ASP A 1 195 ? 5.887 -13.135 -3.371 1.00 91.56 195 ASP A C 1
ATOM 1589 O O . ASP A 1 195 ? 4.909 -12.971 -2.627 1.00 91.56 195 ASP A O 1
ATOM 1593 N N . ALA A 1 196 ? 5.783 -13.091 -4.703 1.00 91.56 196 ALA A N 1
ATOM 1594 C CA . ALA A 1 196 ? 4.576 -12.617 -5.373 1.00 91.56 196 ALA A CA 1
ATOM 1595 C C . ALA A 1 196 ? 3.343 -13.515 -5.154 1.00 91.56 196 ALA A C 1
ATOM 1597 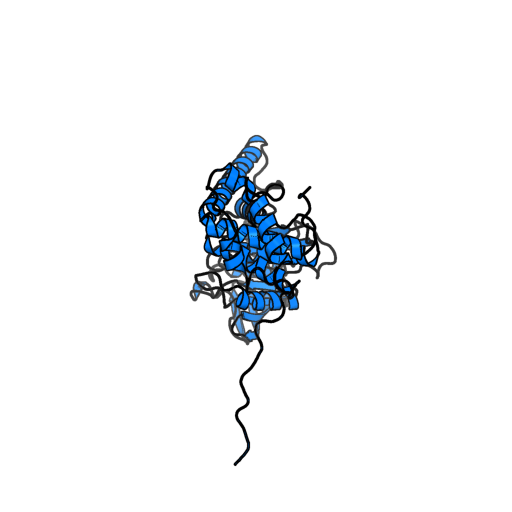O O . ALA A 1 196 ? 2.210 -13.034 -5.106 1.00 91.56 196 ALA A O 1
ATOM 1598 N N . GLU A 1 197 ? 3.549 -14.825 -4.991 1.00 90.25 197 GLU A N 1
ATOM 1599 C CA . GLU A 1 197 ? 2.462 -15.786 -4.791 1.00 90.25 197 GLU A CA 1
ATOM 1600 C C . GLU A 1 197 ? 1.804 -15.664 -3.399 1.00 90.25 197 GLU A C 1
ATOM 1602 O O . GLU A 1 197 ? 0.591 -15.431 -3.351 1.00 90.25 197 GLU A O 1
ATOM 1607 N N . PRO A 1 198 ? 2.536 -15.749 -2.263 1.00 91.56 198 PRO A N 1
ATOM 1608 C CA . PRO A 1 198 ? 1.944 -15.540 -0.940 1.00 91.56 198 PRO A CA 1
ATOM 1609 C C . PRO A 1 198 ? 1.270 -14.176 -0.785 1.00 91.56 198 PRO A C 1
ATOM 1611 O O . PRO A 1 198 ? 0.213 -14.076 -0.161 1.00 91.56 198 PRO A O 1
ATOM 1614 N N . PHE A 1 199 ? 1.861 -13.116 -1.345 1.00 94.88 199 PHE A N 1
ATOM 1615 C CA . PHE A 1 199 ? 1.238 -11.796 -1.311 1.00 94.88 199 PHE A CA 1
ATOM 1616 C C . PHE A 1 199 ? 0.025 -11.707 -2.239 1.00 94.88 199 PHE A C 1
ATOM 1618 O O . PHE A 1 199 ? -0.979 -11.099 -1.877 1.00 94.88 199 PHE A O 1
ATOM 1625 N N . GLY A 1 200 ? 0.056 -12.394 -3.382 1.00 94.69 200 GLY A N 1
ATOM 1626 C CA . GLY A 1 200 ? -1.093 -12.545 -4.269 1.00 94.69 200 GLY A CA 1
ATOM 1627 C C . GLY A 1 200 ? -2.308 -13.153 -3.565 1.00 94.69 200 GLY A C 1
ATOM 1628 O O . GLY A 1 200 ? -3.414 -12.663 -3.761 1.00 94.69 200 GLY A O 1
ATOM 1629 N N . GLN A 1 201 ? -2.120 -14.150 -2.692 1.00 94.19 201 GLN A N 1
ATOM 1630 C CA . GLN A 1 201 ? -3.214 -14.726 -1.889 1.00 94.19 201 GLN A CA 1
ATOM 1631 C C . GLN A 1 201 ? -3.797 -13.720 -0.883 1.00 94.19 201 GLN A C 1
ATOM 1633 O O . GLN A 1 201 ? -4.998 -13.722 -0.610 1.00 94.19 201 GLN A O 1
ATOM 1638 N N . PHE A 1 202 ? -2.953 -12.850 -0.324 1.00 96.00 202 PHE A N 1
ATOM 1639 C CA . PHE A 1 202 ? -3.398 -11.757 0.537 1.00 96.00 202 PHE A CA 1
ATOM 1640 C C . PHE A 1 202 ? -4.192 -10.703 -0.250 1.00 96.00 202 PHE A C 1
ATOM 1642 O O . PHE A 1 202 ? -5.249 -10.275 0.211 1.00 96.00 202 PHE A O 1
ATOM 1649 N N . LEU A 1 203 ? -3.739 -10.330 -1.451 1.00 96.06 203 LEU A N 1
ATOM 1650 C CA . LEU A 1 203 ? -4.477 -9.428 -2.341 1.00 96.06 203 LEU A CA 1
ATOM 1651 C C . LEU A 1 203 ? -5.834 -10.008 -2.750 1.00 96.06 203 LEU A C 1
ATOM 1653 O O . LEU A 1 203 ? -6.825 -9.282 -2.729 1.00 96.06 203 LEU A O 1
ATOM 1657 N N . ASP A 1 204 ? -5.903 -11.305 -3.061 1.00 95.25 204 ASP A N 1
ATOM 1658 C CA . ASP A 1 204 ? -7.163 -11.982 -3.387 1.00 95.25 204 ASP A CA 1
ATOM 1659 C C . ASP A 1 204 ? -8.149 -11.903 -2.211 1.00 95.25 204 ASP A C 1
ATOM 1661 O O . ASP A 1 204 ? -9.327 -11.608 -2.404 1.00 95.25 204 ASP A O 1
ATOM 1665 N N . HIS A 1 205 ? -7.665 -12.074 -0.976 1.00 96.44 205 HIS A N 1
ATOM 1666 C CA . HIS A 1 205 ? -8.478 -11.892 0.231 1.00 96.44 205 HIS A CA 1
ATOM 1667 C C . HIS A 1 205 ? -8.990 -10.454 0.390 1.00 96.44 205 HIS A C 1
ATOM 1669 O O . HIS A 1 205 ? -10.180 -10.251 0.637 1.00 96.44 205 HIS A O 1
ATOM 1675 N N . LEU A 1 206 ? -8.128 -9.447 0.196 1.00 96.38 206 LEU A N 1
ATOM 1676 C CA . LEU A 1 206 ? -8.543 -8.038 0.221 1.00 96.38 206 LEU A CA 1
ATOM 1677 C C . LEU A 1 206 ? -9.600 -7.740 -0.853 1.00 96.38 206 LEU A C 1
ATOM 1679 O O . LEU A 1 206 ? -10.582 -7.057 -0.566 1.00 96.38 206 LEU A O 1
ATOM 1683 N N . ASN A 1 207 ? -9.422 -8.266 -2.066 1.00 93.50 207 ASN A N 1
ATOM 1684 C CA . ASN A 1 207 ? -10.351 -8.077 -3.179 1.00 93.50 207 ASN A CA 1
ATOM 1685 C C . ASN A 1 207 ? -11.704 -8.750 -2.911 1.00 93.50 207 ASN A C 1
ATOM 1687 O O . ASN A 1 207 ? -12.737 -8.125 -3.124 1.00 93.50 207 ASN A O 1
ATOM 1691 N N . ASN A 1 208 ? -11.716 -9.976 -2.380 1.00 94.31 208 ASN A N 1
ATOM 1692 C CA . ASN A 1 208 ? -12.950 -10.697 -2.044 1.00 94.31 208 ASN A CA 1
ATOM 1693 C C . ASN A 1 208 ? -13.795 -9.968 -0.990 1.00 94.31 208 ASN A C 1
ATOM 1695 O O . ASN A 1 208 ? -15.021 -10.046 -1.014 1.00 94.31 208 ASN A O 1
ATOM 1699 N N . LEU A 1 209 ? -13.144 -9.248 -0.074 1.00 93.69 209 LEU A N 1
ATOM 1700 C CA . LEU A 1 209 ? -13.808 -8.424 0.936 1.00 93.69 209 LEU A CA 1
ATOM 1701 C C . LEU A 1 209 ? -14.117 -7.002 0.454 1.00 93.69 209 LEU A C 1
ATOM 1703 O O . LEU A 1 209 ? -14.712 -6.234 1.206 1.00 93.69 209 LEU A O 1
ATOM 1707 N N . ASN A 1 210 ? -13.695 -6.629 -0.759 1.00 91.62 210 ASN A N 1
ATOM 1708 C CA . ASN A 1 210 ? -13.675 -5.243 -1.231 1.00 91.62 210 ASN A CA 1
ATOM 1709 C C . ASN A 1 210 ? -12.979 -4.296 -0.231 1.00 91.62 210 ASN A C 1
ATOM 1711 O O . ASN A 1 210 ? -13.346 -3.132 -0.099 1.00 91.62 210 ASN A O 1
ATOM 1715 N N . ALA A 1 211 ? -11.954 -4.793 0.471 1.00 92.81 211 ALA A N 1
ATOM 1716 C CA . ALA A 1 211 ? -11.341 -4.121 1.616 1.00 92.81 211 ALA A CA 1
ATOM 1717 C C . ALA A 1 211 ? -10.654 -2.794 1.264 1.00 92.81 211 ALA A C 1
ATOM 1719 O O . ALA A 1 211 ? -10.427 -1.955 2.129 1.00 92.81 211 ALA A O 1
ATOM 1720 N N . LEU A 1 212 ? -10.301 -2.624 -0.010 1.00 91.75 212 LEU A N 1
ATOM 1721 C CA . LEU A 1 212 ? -9.675 -1.424 -0.549 1.00 91.75 212 LEU A CA 1
ATOM 1722 C C . LEU A 1 212 ? -10.623 -0.615 -1.444 1.00 91.75 212 LEU A C 1
ATOM 1724 O O . LEU A 1 212 ? -10.139 0.225 -2.190 1.00 91.75 212 LEU A O 1
ATOM 1728 N N . TRP A 1 213 ? -11.935 -0.877 -1.419 1.00 84.88 213 TRP A N 1
ATOM 1729 C CA . TRP A 1 213 ? -12.911 -0.176 -2.255 1.00 84.88 213 TRP A CA 1
ATOM 1730 C C . TRP A 1 213 ? -13.809 0.751 -1.425 1.00 84.88 213 TRP A C 1
ATOM 1732 O O . TRP A 1 213 ? -14.451 0.327 -0.471 1.00 84.88 213 TRP A O 1
ATOM 1742 N N . ASN A 1 214 ? -13.934 2.006 -1.856 1.00 75.50 214 ASN A N 1
ATOM 1743 C CA . ASN A 1 214 ? -14.865 3.005 -1.314 1.00 75.50 214 ASN A CA 1
ATOM 1744 C C . ASN A 1 214 ? -16.336 2.837 -1.775 1.00 75.50 214 ASN A C 1
ATOM 1746 O O . ASN A 1 214 ? -17.132 3.760 -1.609 1.00 75.50 214 ASN A O 1
ATOM 1750 N N . ALA A 1 215 ? -16.716 1.701 -2.382 1.00 58.03 215 ALA A N 1
ATOM 1751 C CA . ALA A 1 215 ? -18.020 1.494 -3.046 1.00 58.03 215 ALA A CA 1
ATOM 1752 C C . ALA A 1 215 ? -19.249 1.628 -2.140 1.00 58.03 215 ALA A C 1
ATOM 1754 O O . ALA A 1 215 ? -20.359 1.796 -2.640 1.00 58.03 215 ALA A O 1
ATOM 1755 N N . SER A 1 216 ? -19.074 1.536 -0.824 1.00 53.34 216 SER A N 1
ATOM 1756 C CA . SER A 1 216 ? -20.144 1.726 0.157 1.00 53.34 216 SER A CA 1
ATOM 1757 C C . SER A 1 216 ? -20.697 3.157 0.179 1.00 53.34 216 SER A C 1
ATOM 1759 O O . SER A 1 216 ? -21.724 3.398 0.808 1.00 53.34 216 SER A O 1
ATOM 1761 N N . ILE A 1 217 ? -20.068 4.099 -0.530 1.00 57.91 217 ILE A N 1
ATOM 1762 C CA . ILE A 1 217 ? -20.508 5.487 -0.637 1.00 57.91 217 ILE A CA 1
ATOM 1763 C C . ILE A 1 217 ? -21.099 5.708 -2.036 1.00 57.91 217 ILE A C 1
ATOM 1765 O O . ILE A 1 217 ? -20.404 5.583 -3.042 1.00 57.91 217 ILE A O 1
ATOM 1769 N N . GLY A 1 218 ? -22.381 6.078 -2.114 1.00 59.12 218 GLY A N 1
ATOM 1770 C CA . GLY A 1 218 ? -23.085 6.349 -3.380 1.00 59.12 218 GLY A CA 1
ATOM 1771 C C . GLY A 1 218 ? -22.512 7.505 -4.223 1.00 59.12 218 GLY A C 1
ATOM 1772 O O . GLY A 1 218 ? -22.955 7.701 -5.353 1.00 59.12 218 GLY A O 1
ATOM 1773 N N . SER A 1 219 ? -21.513 8.232 -3.705 1.00 66.62 219 SER A N 1
ATOM 1774 C CA . SER A 1 219 ? -20.834 9.363 -4.349 1.00 66.62 219 SER A CA 1
ATOM 1775 C C . SER A 1 219 ? -19.332 9.365 -4.023 1.00 66.62 219 SER A C 1
ATOM 1777 O O . SER A 1 219 ? -18.948 9.214 -2.868 1.00 66.62 219 SER A O 1
ATOM 1779 N N . TYR A 1 220 ? -18.476 9.576 -5.030 1.00 74.56 220 TYR A N 1
ATOM 1780 C CA . TYR A 1 220 ? -17.019 9.698 -4.868 1.00 74.56 220 TYR A CA 1
ATOM 1781 C C . TYR A 1 220 ? -16.580 11.165 -4.901 1.00 74.56 220 TYR A C 1
ATOM 1783 O O . TYR A 1 220 ? -16.902 11.870 -5.859 1.00 74.56 220 TYR A O 1
ATOM 1791 N N . PHE A 1 221 ? -15.765 11.586 -3.929 1.00 76.50 221 PHE A N 1
ATOM 1792 C CA . PHE A 1 221 ? -15.061 12.870 -3.964 1.00 76.50 221 PHE A CA 1
ATOM 1793 C C . PHE A 1 221 ? -13.566 12.677 -3.647 1.00 76.50 221 PHE A C 1
ATOM 1795 O O . PHE A 1 221 ? -13.239 11.947 -2.709 1.00 76.50 221 PHE A O 1
ATOM 1802 N N . PRO A 1 222 ? -12.635 13.316 -4.385 1.00 68.69 222 PRO A N 1
ATOM 1803 C CA . PRO A 1 222 ? -11.196 13.126 -4.178 1.00 68.69 222 PRO A CA 1
ATOM 1804 C C . PRO A 1 222 ? -10.681 13.530 -2.793 1.00 68.69 222 PRO A C 1
ATOM 1806 O O . PRO A 1 222 ? -9.695 12.971 -2.341 1.00 68.69 222 PRO A O 1
ATOM 1809 N N . THR A 1 223 ? -11.324 14.467 -2.104 1.00 75.06 223 THR A N 1
ATOM 1810 C CA . THR A 1 223 ? -10.919 14.934 -0.764 1.00 75.06 223 THR A CA 1
ATOM 1811 C C . THR A 1 223 ? -11.666 14.222 0.365 1.00 75.06 223 THR A C 1
ATOM 1813 O O . THR A 1 223 ? -11.569 14.600 1.528 1.00 75.06 223 THR A O 1
ATOM 1816 N N . TRP A 1 224 ? -12.448 13.194 0.035 1.00 80.62 224 TRP A N 1
ATOM 1817 C CA . TRP A 1 224 ? -13.304 12.515 0.994 1.00 80.62 224 TRP A CA 1
ATOM 1818 C C . TRP A 1 224 ? -12.536 11.469 1.793 1.00 80.62 224 TRP A C 1
ATOM 1820 O O . TRP A 1 224 ? -12.166 10.412 1.273 1.00 80.62 224 TRP A O 1
ATOM 1830 N N . GLU A 1 225 ? -12.328 11.782 3.068 1.00 84.94 225 GLU A N 1
ATOM 1831 C CA . GLU A 1 225 ? -11.655 10.917 4.037 1.00 84.94 225 GLU A CA 1
ATOM 1832 C C . GLU A 1 225 ? -12.594 9.877 4.660 1.00 84.94 225 GLU A C 1
ATOM 1834 O O . GLU A 1 225 ? -12.136 8.809 5.061 1.00 84.94 225 GLU A O 1
ATOM 1839 N N . MET A 1 226 ? -13.902 10.155 4.747 1.00 86.75 226 MET A N 1
ATOM 1840 C CA . MET A 1 226 ? -14.833 9.245 5.424 1.00 86.75 226 MET A CA 1
ATOM 1841 C C . MET A 1 226 ? -14.933 7.912 4.678 1.00 86.75 226 MET A C 1
ATOM 1843 O O . MET A 1 226 ? -15.011 7.868 3.450 1.00 86.75 226 MET A O 1
ATOM 1847 N N . HIS A 1 227 ? -14.966 6.822 5.431 1.00 88.94 227 HIS A N 1
ATOM 1848 C CA . HIS A 1 227 ? -14.990 5.437 4.964 1.00 88.94 227 HIS A CA 1
ATOM 1849 C C . HIS A 1 227 ? -13.784 4.999 4.116 1.00 88.94 227 HIS A C 1
ATOM 1851 O O . HIS A 1 227 ? -13.744 3.840 3.696 1.00 88.94 227 HIS A O 1
ATOM 1857 N N . ALA A 1 228 ? -12.797 5.869 3.868 1.00 91.88 228 ALA A N 1
ATOM 1858 C CA . ALA A 1 228 ? -11.605 5.488 3.125 1.00 91.88 228 ALA A CA 1
ATOM 1859 C C . ALA A 1 228 ? -10.814 4.431 3.921 1.00 91.88 228 ALA A C 1
ATOM 1861 O O . ALA A 1 228 ? -10.560 4.629 5.111 1.00 91.88 228 ALA A O 1
ATOM 1862 N N . PRO A 1 229 ? -10.405 3.308 3.305 1.00 94.62 229 PRO A N 1
ATOM 1863 C CA . PRO A 1 229 ? -9.664 2.264 3.996 1.00 94.62 229 PRO A CA 1
ATOM 1864 C C . PRO A 1 229 ? -8.348 2.814 4.540 1.00 94.62 229 PRO A C 1
ATOM 1866 O O . PRO A 1 229 ? -7.624 3.550 3.860 1.00 94.62 229 PRO A O 1
ATOM 1869 N N . VAL A 1 230 ? -8.027 2.418 5.768 1.00 95.38 230 VAL A N 1
ATOM 1870 C CA . VAL A 1 230 ? -6.780 2.808 6.425 1.00 95.38 230 VAL A CA 1
ATOM 1871 C C . VAL A 1 230 ? -5.723 1.761 6.111 1.00 95.38 230 VAL A C 1
ATOM 1873 O O . VAL A 1 230 ? -5.896 0.591 6.441 1.00 95.38 230 VAL A O 1
ATOM 1876 N N . ILE A 1 231 ? -4.616 2.167 5.498 1.00 95.25 231 ILE A N 1
ATOM 1877 C CA . ILE A 1 231 ? -3.465 1.310 5.213 1.00 95.25 231 ILE A CA 1
ATOM 1878 C C . ILE A 1 231 ? -2.298 1.774 6.073 1.00 95.25 231 ILE A C 1
ATOM 1880 O O . ILE A 1 231 ? -1.921 2.944 6.051 1.00 95.25 231 ILE A O 1
ATOM 1884 N N . GLN A 1 232 ? -1.684 0.841 6.787 1.00 91.81 232 GLN A N 1
ATOM 1885 C CA . GLN A 1 232 ? -0.553 1.141 7.654 1.00 91.81 232 GLN A CA 1
ATOM 1886 C C . GLN A 1 232 ? 0.574 0.115 7.546 1.00 91.81 232 GLN A C 1
ATOM 1888 O O . GLN A 1 232 ? 0.356 -1.062 7.227 1.00 91.81 232 GLN A O 1
ATOM 1893 N N . CYS A 1 233 ? 1.785 0.543 7.892 1.00 86.00 233 CYS A N 1
ATOM 1894 C CA . CYS A 1 233 ? 2.852 -0.365 8.287 1.00 86.00 233 CYS A CA 1
ATOM 1895 C C . CYS A 1 233 ? 3.584 0.136 9.541 1.00 86.00 233 CYS A C 1
ATOM 1897 O O . CYS A 1 233 ? 3.579 1.318 9.856 1.00 86.00 233 CYS A O 1
ATOM 1899 N N . ASN A 1 234 ? 4.188 -0.794 10.287 1.00 71.06 234 ASN A N 1
ATOM 1900 C CA . ASN A 1 234 ? 4.918 -0.514 11.534 1.00 71.06 234 ASN A CA 1
ATOM 1901 C C . ASN A 1 234 ? 6.442 -0.406 11.340 1.00 71.06 234 ASN A C 1
ATOM 1903 O O . ASN A 1 234 ? 7.191 -0.573 12.304 1.00 71.06 234 ASN A O 1
ATOM 1907 N N . SER A 1 235 ? 6.912 -0.171 10.114 1.00 65.38 235 SER A N 1
ATOM 1908 C CA . SER A 1 235 ? 8.329 0.093 9.831 1.00 65.38 235 SER A CA 1
ATOM 1909 C C . SER A 1 235 ? 8.562 1.414 9.089 1.00 65.38 235 SER A C 1
ATOM 1911 O O . SER A 1 235 ? 9.683 1.654 8.659 1.00 65.38 235 SER A O 1
ATOM 1913 N N . GLY A 1 236 ? 7.531 2.247 8.906 1.00 68.00 236 GLY A N 1
ATOM 1914 C CA . GLY A 1 236 ? 7.598 3.464 8.097 1.00 68.00 236 GLY A CA 1
ATOM 1915 C C . GLY A 1 236 ? 6.364 3.641 7.214 1.00 68.00 236 GLY A C 1
ATOM 1916 O O . GLY A 1 236 ? 5.261 3.242 7.569 1.00 68.00 236 GLY A O 1
ATOM 1917 N N . MET A 1 237 ? 6.566 4.209 6.025 1.00 82.19 237 MET A N 1
ATOM 1918 C CA . MET A 1 237 ? 5.533 4.375 4.988 1.00 82.19 237 MET A CA 1
ATOM 1919 C C . MET A 1 237 ? 5.868 3.602 3.695 1.00 82.19 237 MET A C 1
ATOM 1921 O O . MET A 1 237 ? 5.143 3.686 2.703 1.00 82.19 237 MET A O 1
ATOM 1925 N N . GLY A 1 238 ? 6.953 2.815 3.701 1.00 87.25 238 GLY A N 1
ATOM 1926 C CA . GLY A 1 238 ? 7.459 2.087 2.531 1.00 87.25 238 GLY A CA 1
ATOM 1927 C C . GLY A 1 238 ? 6.422 1.158 1.897 1.00 87.25 238 GLY A C 1
ATOM 1928 O O . GLY A 1 238 ? 5.947 1.355 0.772 1.00 87.25 238 GLY A O 1
ATOM 1929 N N . ARG A 1 239 ? 5.995 0.181 2.700 1.00 92.69 239 ARG A N 1
ATOM 1930 C CA . ARG A 1 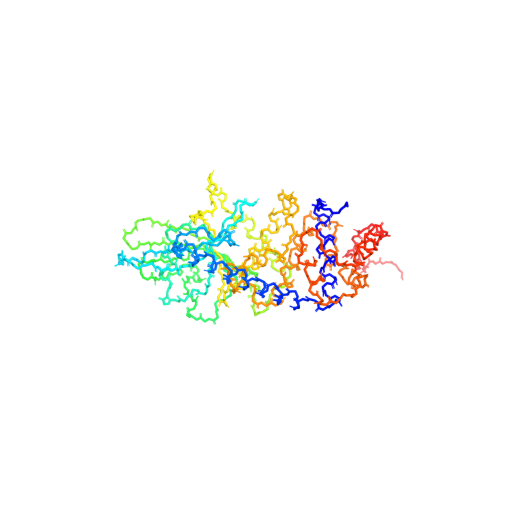239 ? 5.053 -0.885 2.323 1.00 92.69 239 ARG A CA 1
ATOM 1931 C C . ARG A 1 239 ? 3.669 -0.362 1.946 1.00 92.69 239 ARG A C 1
ATOM 1933 O O . ARG A 1 239 ? 3.028 -0.933 1.065 1.00 92.69 239 ARG A O 1
ATOM 1940 N N . THR A 1 240 ? 3.197 0.708 2.594 1.00 93.00 240 THR A N 1
ATOM 1941 C CA . THR A 1 240 ? 1.881 1.293 2.285 1.00 93.00 240 THR A CA 1
ATOM 1942 C C . THR A 1 240 ? 1.860 1.813 0.850 1.00 93.00 240 THR A C 1
ATOM 1944 O O . THR A 1 240 ? 0.946 1.476 0.097 1.00 93.00 240 THR A O 1
ATOM 1947 N N . GLY A 1 241 ? 2.921 2.512 0.427 1.00 93.00 241 GLY A N 1
ATOM 1948 C CA . GLY A 1 241 ? 3.105 2.940 -0.960 1.00 93.00 241 GLY A CA 1
ATOM 1949 C C . GLY A 1 241 ? 3.121 1.771 -1.948 1.00 93.00 241 GLY A C 1
ATOM 1950 O O . GLY A 1 241 ? 2.491 1.849 -3.002 1.00 93.00 241 GLY A O 1
ATOM 1951 N N . CYS A 1 242 ? 3.757 0.654 -1.583 1.00 95.69 242 CYS A N 1
ATOM 1952 C CA . CYS A 1 242 ? 3.766 -0.550 -2.411 1.00 95.69 242 CYS A CA 1
ATOM 1953 C C . CYS A 1 242 ? 2.356 -1.110 -2.639 1.00 95.69 242 CYS A C 1
ATOM 1955 O O . CYS A 1 242 ? 1.959 -1.308 -3.787 1.00 95.69 242 CYS A O 1
ATOM 1957 N N . LEU A 1 243 ? 1.582 -1.334 -1.565 1.00 96.06 243 LEU A N 1
ATOM 1958 C CA . LEU A 1 243 ? 0.214 -1.855 -1.678 1.00 96.06 243 LEU A CA 1
ATOM 1959 C C . LEU A 1 243 ? -0.669 -0.922 -2.515 1.00 96.06 243 LEU A C 1
ATOM 1961 O O . LEU A 1 243 ? -1.437 -1.404 -3.345 1.00 96.06 243 LEU A O 1
ATOM 1965 N N . VAL A 1 244 ? -0.541 0.395 -2.330 1.00 94.75 244 VAL A N 1
ATOM 1966 C CA . VAL A 1 244 ? -1.303 1.389 -3.097 1.00 94.75 244 VAL A CA 1
ATOM 1967 C C . VAL A 1 244 ? -0.993 1.291 -4.589 1.00 94.75 244 VAL A C 1
ATOM 1969 O O . VAL A 1 244 ? -1.927 1.177 -5.380 1.00 94.75 244 VAL A O 1
ATOM 1972 N N . ILE A 1 245 ? 0.284 1.279 -4.998 1.00 95.75 245 ILE A N 1
ATOM 1973 C CA . ILE A 1 245 ? 0.632 1.150 -6.426 1.00 95.75 245 ILE A CA 1
ATOM 1974 C C . ILE A 1 245 ? 0.118 -0.172 -6.992 1.00 95.75 245 ILE A C 1
ATOM 1976 O O . ILE A 1 245 ? -0.477 -0.178 -8.070 1.00 95.75 245 ILE A O 1
ATOM 1980 N N . ILE A 1 246 ? 0.319 -1.279 -6.273 1.00 96.75 246 ILE A N 1
ATOM 1981 C CA . ILE A 1 246 ? -0.129 -2.604 -6.714 1.00 96.75 246 ILE A CA 1
ATOM 1982 C C . ILE A 1 246 ? -1.648 -2.607 -6.908 1.00 96.75 246 ILE A C 1
ATOM 1984 O O . ILE A 1 246 ? -2.122 -3.002 -7.971 1.00 96.75 246 ILE A O 1
ATOM 1988 N N . ASN A 1 247 ? -2.416 -2.107 -5.935 1.00 95.31 247 ASN A N 1
ATOM 1989 C CA . ASN A 1 247 ? -3.870 -2.050 -6.043 1.00 95.31 247 ASN A CA 1
ATOM 1990 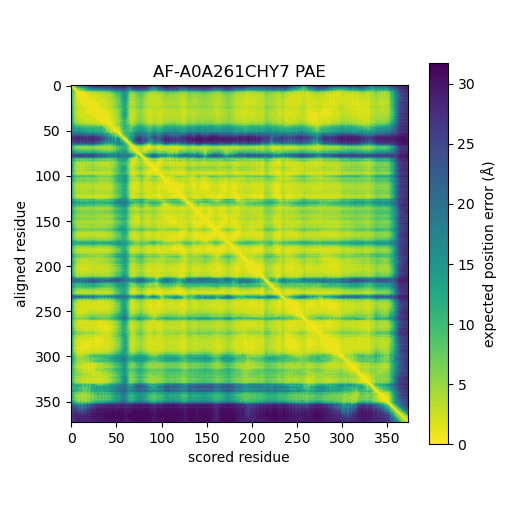C C . ASN A 1 247 ? -4.323 -1.153 -7.202 1.00 95.31 247 ASN A C 1
ATOM 1992 O O . ASN A 1 247 ? -5.147 -1.579 -8.010 1.00 95.31 247 ASN A O 1
ATOM 1996 N N . VAL A 1 248 ? -3.750 0.048 -7.335 1.00 93.25 248 VAL A N 1
ATOM 1997 C CA . VAL A 1 248 ? -4.088 0.976 -8.422 1.00 93.25 248 VAL A CA 1
ATOM 1998 C C . VAL A 1 248 ? -3.814 0.341 -9.783 1.00 93.25 248 VAL A C 1
ATOM 2000 O O . VAL A 1 248 ? -4.672 0.388 -10.663 1.00 93.25 248 VAL A O 1
ATOM 2003 N N . MET A 1 249 ? -2.659 -0.302 -9.961 1.00 93.19 249 MET A N 1
ATOM 2004 C CA . MET A 1 249 ? -2.317 -0.996 -11.203 1.00 93.19 249 MET A CA 1
ATOM 2005 C C . MET A 1 249 ? -3.290 -2.142 -11.500 1.00 93.19 249 MET A C 1
ATOM 2007 O O . MET A 1 249 ? -3.791 -2.227 -12.622 1.00 93.19 249 MET A O 1
ATOM 2011 N N . SER A 1 250 ? -3.623 -2.969 -10.505 1.00 92.00 250 SER A N 1
ATOM 2012 C CA . SER A 1 250 ? -4.599 -4.056 -10.654 1.00 92.00 250 SER A CA 1
ATOM 2013 C C . SER A 1 250 ? -6.001 -3.543 -11.001 1.00 92.00 250 SER A C 1
ATOM 2015 O O . SER A 1 250 ? -6.654 -4.097 -11.885 1.00 92.00 250 SER A O 1
ATOM 2017 N N . ARG A 1 251 ? -6.455 -2.446 -10.380 1.00 90.50 251 ARG A N 1
ATOM 2018 C CA . ARG A 1 251 ? -7.747 -1.805 -10.683 1.00 90.50 251 ARG A CA 1
ATOM 2019 C C . ARG A 1 251 ? -7.769 -1.225 -12.097 1.00 90.50 251 ARG A C 1
ATOM 2021 O O . ARG A 1 251 ? -8.691 -1.510 -12.850 1.00 90.50 251 ARG A O 1
ATOM 2028 N N . LEU A 1 252 ? -6.725 -0.500 -12.509 1.00 89.81 252 LEU A N 1
ATOM 2029 C CA . LEU A 1 252 ? -6.600 0.011 -13.882 1.00 89.81 252 LEU A CA 1
ATOM 2030 C C . LEU A 1 252 ? -6.587 -1.119 -14.923 1.00 89.81 252 LEU A C 1
ATOM 2032 O O . LEU A 1 252 ? -7.084 -0.939 -16.036 1.00 89.81 252 LEU A O 1
ATOM 2036 N N . LEU A 1 253 ? -5.990 -2.270 -14.597 1.00 88.19 253 LEU A N 1
ATOM 2037 C CA . LEU A 1 253 ? -5.975 -3.456 -15.458 1.00 88.19 253 LEU A CA 1
ATOM 2038 C C . LEU A 1 253 ? -7.372 -4.075 -15.570 1.00 88.19 253 LEU A C 1
ATOM 2040 O O . LEU A 1 253 ? -7.847 -4.293 -16.687 1.00 88.19 253 LEU A O 1
ATOM 2044 N N . GLY A 1 254 ? -8.043 -4.295 -14.436 1.00 86.50 254 GLY A N 1
ATOM 2045 C CA . GLY A 1 254 ? -9.405 -4.834 -14.377 1.00 86.50 254 GLY A CA 1
ATOM 2046 C C . GLY A 1 254 ? -10.430 -3.947 -15.087 1.00 86.50 254 GLY A C 1
ATOM 2047 O O . GLY A 1 254 ? -11.212 -4.437 -15.901 1.00 86.50 254 GLY A O 1
ATOM 2048 N N . ASP A 1 255 ? -10.349 -2.632 -14.873 1.00 85.81 255 ASP A N 1
ATOM 2049 C CA . ASP A 1 255 ? -11.224 -1.622 -15.485 1.00 85.81 255 ASP A CA 1
ATOM 2050 C C . ASP A 1 255 ? -10.809 -1.279 -16.939 1.00 85.81 255 ASP A C 1
ATOM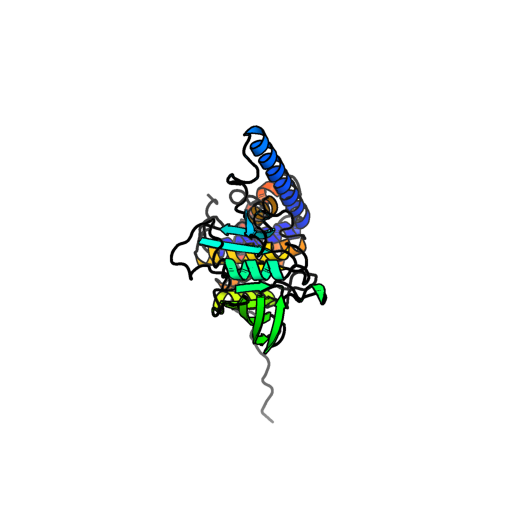 2052 O O . ASP A 1 255 ? -11.456 -0.473 -17.610 1.00 85.81 255 ASP A O 1
ATOM 2056 N N . ARG A 1 256 ? -9.733 -1.895 -17.458 1.00 82.88 256 ARG A N 1
ATOM 2057 C CA . ARG A 1 256 ? -9.202 -1.720 -18.828 1.00 82.88 256 ARG A CA 1
ATOM 2058 C C . ARG A 1 256 ? -8.886 -0.260 -19.190 1.00 82.88 256 ARG A C 1
ATOM 2060 O O . ARG A 1 256 ? -9.058 0.167 -20.338 1.00 82.88 256 ARG A O 1
ATOM 2067 N N . VAL A 1 257 ? -8.394 0.508 -18.218 1.00 80.75 257 VAL A N 1
ATOM 2068 C CA . VAL A 1 257 ? -8.069 1.931 -18.382 1.00 80.75 257 VAL A CA 1
ATOM 2069 C C . VAL A 1 257 ? -6.813 2.103 -19.234 1.00 80.75 257 VAL A C 1
ATOM 2071 O O . VAL A 1 257 ? -5.708 1.706 -18.870 1.00 80.75 257 VAL A O 1
ATOM 2074 N N . ARG A 1 258 ? -6.958 2.754 -20.388 1.00 77.00 258 ARG A N 1
ATOM 2075 C CA . ARG A 1 258 ? -5.873 2.888 -21.368 1.00 77.00 258 ARG A CA 1
ATOM 2076 C C . ARG A 1 258 ? -4.757 3.827 -20.877 1.00 77.00 258 ARG A C 1
ATOM 2078 O O . ARG A 1 258 ? -5.015 4.852 -20.254 1.00 77.00 258 ARG A O 1
ATOM 2085 N N . HIS A 1 259 ? -3.509 3.516 -21.241 1.00 71.50 259 HIS A N 1
ATOM 2086 C CA . HIS A 1 259 ? -2.307 4.368 -21.084 1.00 71.50 259 HIS A CA 1
ATOM 2087 C C . HIS A 1 259 ? -1.856 4.743 -19.660 1.00 71.50 259 HIS A C 1
ATOM 2089 O O . HIS A 1 259 ? -0.952 5.570 -19.520 1.00 71.50 259 HIS A O 1
ATOM 2095 N N . LYS A 1 260 ? -2.433 4.161 -18.606 1.00 78.44 260 LYS A N 1
ATOM 2096 C CA . LYS A 1 260 ? -2.109 4.524 -17.212 1.00 78.44 260 LYS A CA 1
ATOM 2097 C C . LYS A 1 260 ? -1.111 3.574 -16.524 1.00 78.44 260 LYS A C 1
ATOM 2099 O O . LYS A 1 260 ? -0.749 3.807 -15.379 1.00 78.44 260 LYS A O 1
ATOM 2104 N N . TYR A 1 261 ? -0.615 2.558 -17.231 1.00 86.50 261 TYR A N 1
ATOM 2105 C CA . TYR A 1 261 ? 0.270 1.516 -16.694 1.00 86.50 261 TYR A CA 1
ATOM 2106 C C . TYR A 1 261 ? 1.743 1.958 -16.641 1.00 86.50 261 TYR A C 1
ATOM 2108 O O . TYR A 1 261 ? 2.535 1.638 -17.531 1.00 86.50 261 TYR A O 1
ATOM 2116 N N . ASN A 1 262 ? 2.109 2.741 -15.625 1.00 89.00 262 ASN A N 1
ATOM 2117 C CA . ASN A 1 262 ? 3.488 3.169 -15.388 1.00 89.00 262 ASN A CA 1
ATOM 2118 C C . ASN A 1 262 ? 3.773 3.231 -13.881 1.00 89.00 262 ASN A C 1
ATOM 2120 O O . ASN A 1 262 ? 3.286 4.130 -13.197 1.00 89.00 262 ASN A O 1
ATOM 2124 N N . ILE A 1 263 ? 4.569 2.274 -13.403 1.00 93.69 263 ILE A N 1
ATOM 2125 C CA . ILE A 1 263 ? 4.889 2.087 -11.986 1.00 93.69 263 ILE A CA 1
ATOM 2126 C C . ILE A 1 263 ? 5.761 3.240 -11.486 1.00 93.69 263 ILE A C 1
ATOM 2128 O O . ILE A 1 263 ? 5.439 3.861 -10.485 1.00 93.69 263 ILE A O 1
ATOM 2132 N N . GLU A 1 264 ? 6.801 3.601 -12.224 1.00 93.88 264 GLU A N 1
ATOM 2133 C CA . GLU A 1 264 ? 7.803 4.606 -11.864 1.00 93.88 264 GLU A CA 1
ATOM 2134 C C . GLU A 1 264 ? 7.193 6.006 -11.780 1.00 93.88 264 GLU A C 1
ATOM 2136 O O . GLU A 1 264 ? 7.506 6.776 -10.878 1.00 93.88 264 GLU A O 1
ATOM 2141 N N . LYS A 1 265 ? 6.236 6.325 -12.658 1.00 90.00 265 LYS A N 1
ATOM 2142 C CA . LYS A 1 265 ? 5.458 7.565 -12.569 1.00 90.00 265 LYS A CA 1
ATOM 2143 C C . LYS A 1 265 ? 4.570 7.590 -11.321 1.00 90.00 265 LYS A C 1
ATOM 2145 O O . LYS A 1 265 ? 4.400 8.651 -10.721 1.00 90.00 265 LYS A O 1
ATOM 2150 N N . MET A 1 266 ? 3.979 6.456 -10.940 1.00 91.12 266 MET A N 1
ATOM 2151 C CA . MET A 1 266 ? 3.212 6.363 -9.692 1.00 91.12 266 MET A CA 1
ATOM 2152 C C . MET A 1 266 ? 4.126 6.466 -8.471 1.00 91.12 266 MET A C 1
ATOM 2154 O O . MET A 1 266 ? 3.758 7.140 -7.515 1.00 91.12 266 MET A O 1
ATOM 2158 N N . MET A 1 267 ? 5.321 5.871 -8.529 1.00 93.88 267 MET A N 1
ATOM 2159 C CA . MET A 1 267 ? 6.348 6.012 -7.499 1.00 93.88 267 MET A CA 1
ATOM 2160 C C . MET A 1 267 ? 6.775 7.463 -7.339 1.00 93.88 267 MET A C 1
ATOM 2162 O O . MET A 1 267 ? 6.737 7.961 -6.223 1.00 93.88 267 MET A O 1
ATOM 2166 N N . LEU A 1 268 ? 7.105 8.156 -8.434 1.00 91.81 268 LEU A N 1
ATOM 2167 C CA . LEU A 1 268 ? 7.453 9.576 -8.416 1.00 91.81 268 LEU A CA 1
ATOM 2168 C C . LEU A 1 268 ? 6.348 10.393 -7.748 1.00 91.81 268 LEU A C 1
ATOM 2170 O O . LEU A 1 268 ? 6.605 11.099 -6.781 1.00 91.81 268 LEU A O 1
ATOM 2174 N N . LYS A 1 269 ? 5.097 10.217 -8.192 1.00 88.38 269 LYS A N 1
ATOM 2175 C CA . LYS A 1 269 ? 3.944 10.920 -7.618 1.00 88.38 269 LYS A CA 1
ATOM 2176 C C . LYS A 1 269 ? 3.765 10.641 -6.122 1.00 88.38 269 LYS A C 1
ATOM 2178 O O . LYS A 1 269 ? 3.509 11.572 -5.360 1.00 88.38 269 LYS A O 1
ATOM 2183 N N . LEU A 1 270 ? 3.883 9.378 -5.701 1.00 89.31 270 LEU A N 1
ATOM 2184 C CA . LEU A 1 270 ? 3.776 9.011 -4.290 1.00 89.31 270 LEU A CA 1
ATOM 2185 C C . LEU A 1 270 ? 4.932 9.586 -3.475 1.00 89.31 270 LEU A C 1
ATOM 2187 O O . LEU A 1 270 ? 4.680 10.204 -2.450 1.00 89.31 270 LEU A O 1
ATOM 2191 N N . LYS A 1 271 ? 6.177 9.435 -3.937 1.00 90.69 271 LYS A N 1
ATOM 2192 C CA . LYS A 1 271 ? 7.366 9.931 -3.238 1.00 90.69 271 LYS A CA 1
ATOM 2193 C C . LYS A 1 271 ? 7.376 11.452 -3.147 1.00 90.69 271 LYS A C 1
ATOM 2195 O O . LYS A 1 271 ? 7.816 11.970 -2.128 1.00 90.69 271 LYS A O 1
ATOM 2200 N N . THR A 1 272 ? 6.857 12.178 -4.141 1.00 88.25 272 THR A N 1
ATOM 2201 C CA . THR A 1 272 ? 6.705 13.640 -4.065 1.00 88.25 272 THR A CA 1
ATOM 2202 C C . THR A 1 272 ? 5.795 14.052 -2.906 1.00 88.25 272 THR A C 1
ATOM 2204 O O . THR A 1 272 ? 6.174 14.944 -2.160 1.00 88.25 272 THR A O 1
ATOM 2207 N N . GLY A 1 273 ? 4.655 13.387 -2.691 1.00 81.69 273 GLY A N 1
ATOM 2208 C CA . GLY A 1 273 ? 3.776 13.685 -1.545 1.00 81.69 273 GLY A CA 1
ATOM 2209 C C . GLY A 1 273 ? 4.228 13.061 -0.217 1.00 81.69 273 GLY A C 1
ATOM 2210 O O . GLY A 1 273 ? 3.979 13.609 0.852 1.00 81.69 273 GLY A O 1
ATOM 2211 N N . LEU A 1 274 ? 4.917 11.922 -0.281 1.00 85.38 274 LEU A N 1
ATOM 2212 C CA . LEU A 1 274 ? 5.292 11.100 0.864 1.00 85.38 274 LEU A CA 1
ATOM 2213 C C . LEU A 1 274 ? 6.720 10.575 0.674 1.00 85.38 274 LEU A C 1
ATOM 2215 O O . LEU A 1 274 ? 6.907 9.490 0.121 1.00 85.38 274 LEU A O 1
ATOM 2219 N N . PRO A 1 275 ? 7.748 11.305 1.144 1.00 85.75 275 PRO A N 1
ATOM 2220 C CA . PRO A 1 275 ? 9.155 10.982 0.873 1.00 85.75 275 PRO A CA 1
ATOM 2221 C C . PRO A 1 275 ? 9.562 9.553 1.260 1.00 85.75 275 PRO A C 1
ATOM 2223 O O . PRO A 1 275 ? 10.393 8.931 0.597 1.00 85.75 275 PRO A O 1
ATOM 2226 N N . ARG A 1 276 ? 8.927 9.017 2.310 1.00 86.94 276 ARG A N 1
ATOM 2227 C CA . ARG A 1 276 ? 9.140 7.661 2.833 1.00 86.94 276 ARG A CA 1
ATOM 2228 C C . ARG A 1 276 ? 8.270 6.578 2.182 1.00 86.94 276 ARG A C 1
ATOM 2230 O O . ARG A 1 276 ? 8.297 5.439 2.628 1.00 86.94 276 ARG A O 1
ATOM 2237 N N . ALA A 1 277 ? 7.485 6.896 1.153 1.00 89.94 277 ALA A N 1
ATOM 2238 C CA . ALA A 1 277 ? 6.818 5.873 0.351 1.00 89.94 277 ALA A CA 1
ATOM 2239 C C . ALA A 1 277 ? 7.873 5.084 -0.425 1.00 89.94 277 ALA A C 1
ATOM 2241 O O . ALA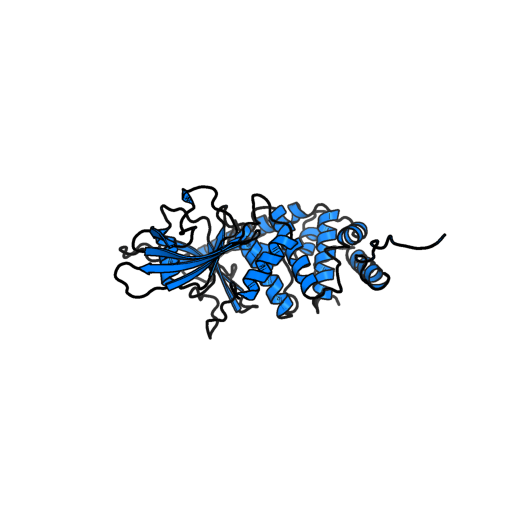 A 1 277 ? 8.683 5.705 -1.107 1.00 89.94 277 ALA A O 1
ATOM 2242 N N . ILE A 1 278 ? 7.827 3.752 -0.373 1.00 93.56 278 ILE A N 1
ATOM 2243 C CA . ILE A 1 278 ? 8.753 2.837 -1.061 1.00 93.56 278 ILE A CA 1
ATOM 2244 C C . ILE A 1 278 ? 10.209 3.158 -0.692 1.00 93.56 278 ILE A C 1
ATOM 2246 O O . ILE A 1 278 ? 10.855 3.981 -1.336 1.00 93.56 278 ILE A O 1
ATOM 2250 N N . GLU A 1 279 ? 10.697 2.572 0.395 1.00 92.12 279 GLU A N 1
ATOM 2251 C CA . GLU A 1 279 ? 11.958 2.930 1.051 1.00 92.12 279 GLU A CA 1
ATOM 2252 C C . GLU A 1 279 ? 13.182 2.237 0.441 1.00 92.12 279 GLU A C 1
ATOM 2254 O O . GLU A 1 279 ? 14.294 2.740 0.600 1.00 92.12 279 GLU A O 1
ATOM 2259 N N . THR A 1 280 ? 13.002 1.116 -0.267 1.00 94.19 280 THR A N 1
ATOM 2260 C CA . THR A 1 280 ? 14.121 0.325 -0.800 1.00 94.19 280 THR A CA 1
ATOM 2261 C C . THR A 1 280 ? 13.946 -0.071 -2.266 1.00 94.19 280 THR A C 1
ATOM 2263 O O . THR A 1 280 ? 12.837 -0.157 -2.800 1.00 94.19 280 THR A O 1
ATOM 2266 N N . VAL A 1 281 ? 15.069 -0.384 -2.918 1.00 96.50 281 VAL A N 1
ATOM 2267 C CA . VAL A 1 281 ? 15.090 -0.955 -4.273 1.00 96.50 281 VAL A CA 1
ATOM 2268 C C . VAL A 1 281 ? 14.386 -2.319 -4.319 1.00 96.50 281 VAL A C 1
ATOM 2270 O O . VAL A 1 281 ? 13.735 -2.642 -5.312 1.00 96.50 281 VAL A O 1
ATOM 2273 N N . ASP A 1 282 ? 14.453 -3.109 -3.246 1.00 96.06 282 ASP A N 1
ATOM 2274 C CA . ASP A 1 282 ? 13.740 -4.388 -3.165 1.00 96.06 282 ASP A CA 1
ATOM 2275 C C . ASP A 1 282 ? 12.221 -4.197 -3.132 1.00 96.06 282 ASP A C 1
ATOM 2277 O O . ASP A 1 282 ? 11.495 -4.953 -3.777 1.00 96.06 282 ASP A O 1
ATOM 2281 N N . GLU A 1 283 ? 11.722 -3.158 -2.455 1.00 95.94 283 GLU A N 1
ATOM 2282 C CA . GLU A 1 283 ? 10.305 -2.782 -2.506 1.00 95.94 283 GLU A CA 1
ATOM 2283 C C . GLU A 1 283 ? 9.885 -2.356 -3.922 1.00 95.94 283 GLU A C 1
ATOM 2285 O O . GLU A 1 283 ? 8.817 -2.750 -4.398 1.00 95.94 283 GLU A O 1
ATOM 2290 N N . TYR A 1 284 ? 10.741 -1.632 -4.649 1.00 97.31 284 TYR A N 1
ATOM 2291 C CA . TYR A 1 284 ? 10.500 -1.314 -6.059 1.00 97.31 284 TYR A CA 1
ATOM 2292 C C . TYR A 1 284 ? 10.430 -2.579 -6.934 1.00 97.31 284 TYR A C 1
ATOM 2294 O O . TYR A 1 284 ? 9.443 -2.784 -7.652 1.00 97.31 284 TYR A O 1
ATOM 2302 N N . LYS A 1 285 ? 11.423 -3.472 -6.834 1.00 97.19 285 LYS A N 1
ATOM 2303 C CA . LYS A 1 285 ? 11.424 -4.773 -7.527 1.00 97.19 285 LYS A CA 1
ATOM 2304 C C . LYS A 1 285 ? 10.161 -5.570 -7.212 1.00 97.19 285 LYS A C 1
ATOM 2306 O O . LYS A 1 285 ? 9.544 -6.136 -8.116 1.00 97.19 285 LYS A O 1
ATOM 2311 N N . PHE A 1 286 ? 9.761 -5.584 -5.944 1.00 97.19 286 PHE A N 1
ATOM 2312 C CA . PHE A 1 286 ? 8.561 -6.260 -5.476 1.00 97.19 286 PHE A CA 1
ATOM 2313 C C . PHE A 1 286 ? 7.291 -5.721 -6.137 1.00 97.19 286 PHE A C 1
ATOM 2315 O O . PHE A 1 286 ? 6.508 -6.518 -6.648 1.00 97.19 286 PHE A O 1
ATOM 2322 N N . ILE A 1 287 ? 7.107 -4.398 -6.215 1.00 97.81 287 ILE A N 1
ATOM 2323 C CA . ILE A 1 287 ? 5.952 -3.800 -6.905 1.00 97.81 287 ILE A CA 1
ATOM 2324 C C . ILE A 1 287 ? 5.889 -4.277 -8.359 1.00 97.81 287 ILE A C 1
ATOM 2326 O O . ILE A 1 287 ? 4.834 -4.711 -8.818 1.00 97.81 287 ILE A O 1
ATOM 2330 N N . VAL A 1 288 ? 7.013 -4.241 -9.084 1.00 96.81 288 VAL A N 1
ATOM 2331 C CA . VAL A 1 288 ? 7.066 -4.691 -10.486 1.00 96.81 288 VAL A CA 1
ATOM 2332 C C . VAL A 1 288 ? 6.711 -6.173 -10.605 1.00 96.81 288 VAL A C 1
ATOM 2334 O O . VAL A 1 288 ? 5.872 -6.537 -11.432 1.00 96.81 288 VAL A O 1
ATOM 2337 N N . ASN A 1 289 ? 7.306 -7.023 -9.763 1.00 95.81 289 ASN A N 1
ATOM 2338 C CA . ASN A 1 289 ? 7.038 -8.461 -9.744 1.00 95.81 289 ASN A CA 1
ATOM 2339 C C . ASN A 1 289 ? 5.566 -8.760 -9.434 1.00 95.81 289 ASN A C 1
ATOM 2341 O O . ASN A 1 289 ? 4.945 -9.561 -10.134 1.00 95.81 289 ASN A O 1
ATOM 2345 N N . GLN A 1 290 ? 4.991 -8.093 -8.430 1.00 97.06 290 GLN A N 1
ATOM 2346 C CA . GLN A 1 290 ? 3.604 -8.311 -8.036 1.00 97.06 290 GLN A CA 1
ATOM 2347 C C . GLN A 1 290 ? 2.629 -7.832 -9.109 1.00 97.06 290 GLN A C 1
ATOM 2349 O O . GLN A 1 290 ? 1.662 -8.525 -9.402 1.00 97.06 290 GLN A O 1
ATOM 2354 N N . VAL A 1 291 ? 2.867 -6.678 -9.738 1.00 95.94 291 VAL A N 1
ATOM 2355 C CA . VAL A 1 291 ? 1.987 -6.196 -10.812 1.00 95.94 291 VAL A CA 1
ATOM 2356 C C . VAL A 1 291 ? 2.024 -7.145 -12.008 1.00 95.94 291 VAL A C 1
ATOM 2358 O O . VAL A 1 291 ? 0.974 -7.433 -12.577 1.00 95.94 291 VAL A O 1
ATOM 2361 N N . ILE A 1 292 ? 3.194 -7.677 -12.380 1.00 94.12 292 ILE A N 1
ATOM 2362 C CA . ILE A 1 292 ? 3.295 -8.711 -13.421 1.00 94.12 292 ILE A CA 1
ATOM 2363 C C . ILE A 1 292 ? 2.488 -9.951 -13.016 1.00 94.12 292 ILE A C 1
ATOM 2365 O O . ILE A 1 292 ? 1.666 -10.409 -13.805 1.00 94.12 292 ILE A O 1
ATOM 2369 N N . TRP A 1 293 ? 2.651 -10.433 -11.781 1.00 93.56 293 TRP A N 1
ATOM 2370 C CA . TRP A 1 293 ? 1.899 -11.571 -11.244 1.00 93.56 293 TRP A CA 1
ATOM 2371 C C . TRP A 1 293 ? 0.377 -11.364 -11.319 1.00 93.56 293 TRP A C 1
ATOM 2373 O O . TRP A 1 293 ? -0.346 -12.221 -11.827 1.00 93.56 293 TRP A O 1
ATOM 2383 N N . GLU A 1 294 ? -0.123 -10.206 -10.880 1.00 92.81 294 GLU A N 1
ATOM 2384 C CA . GLU A 1 294 ? -1.551 -9.868 -10.954 1.00 92.81 294 GLU A CA 1
ATOM 2385 C C . GLU A 1 294 ? -2.035 -9.701 -12.405 1.00 92.81 294 GLU A C 1
ATOM 2387 O O . GLU A 1 294 ? -3.163 -10.067 -12.733 1.00 92.81 294 GLU A O 1
ATOM 2392 N N . THR A 1 295 ? -1.179 -9.215 -13.309 1.00 91.31 295 THR A N 1
ATOM 2393 C CA . THR A 1 295 ? -1.502 -9.111 -14.741 1.00 91.31 295 THR A CA 1
ATOM 2394 C C . THR A 1 295 ? -1.658 -10.496 -15.378 1.00 91.31 295 THR A C 1
ATOM 2396 O O . THR A 1 295 ? -2.588 -10.714 -16.152 1.00 91.31 295 THR A O 1
ATOM 2399 N N . GLU A 1 296 ? -0.798 -11.457 -15.027 1.00 90.44 296 GLU A N 1
ATOM 2400 C CA . GLU A 1 296 ? -0.895 -12.844 -15.505 1.00 90.44 296 GLU A CA 1
ATOM 2401 C C . GLU A 1 296 ? -2.129 -13.576 -14.972 1.00 90.44 296 GLU A C 1
ATOM 2403 O O . GLU A 1 296 ? -2.685 -14.418 -15.673 1.00 90.44 296 GLU A O 1
ATOM 2408 N N . LYS A 1 297 ? -2.618 -13.254 -13.765 1.00 89.31 297 LYS A N 1
ATOM 2409 C CA . LYS A 1 297 ? -3.890 -13.814 -13.265 1.00 89.31 297 LYS A CA 1
ATOM 2410 C C . LYS A 1 297 ? -5.070 -13.471 -14.176 1.00 89.31 297 LYS A C 1
ATOM 2412 O O . LYS A 1 297 ? -5.973 -14.286 -14.343 1.00 89.31 297 LYS A O 1
ATOM 2417 N N . LEU A 1 298 ? -5.061 -12.281 -14.779 1.00 87.25 298 LEU A N 1
ATOM 2418 C CA . LEU A 1 298 ? -6.097 -11.843 -15.720 1.00 87.25 298 LEU A CA 1
ATOM 2419 C C . LEU A 1 298 ? -5.976 -12.525 -17.093 1.00 87.25 298 LEU A C 1
ATOM 2421 O O . LEU A 1 298 ? -6.928 -12.490 -17.877 1.00 87.25 298 LEU A O 1
ATOM 2425 N N . LYS A 1 299 ? -4.809 -13.110 -17.388 1.00 82.69 299 LYS A N 1
ATOM 2426 C CA . LYS A 1 299 ? -4.463 -13.775 -18.649 1.00 82.69 299 LYS A CA 1
ATOM 2427 C C . LYS A 1 299 ? -3.631 -15.042 -18.405 1.00 82.69 299 LYS A C 1
ATOM 2429 O O . LYS A 1 299 ? -2.449 -15.062 -18.752 1.00 82.69 299 LYS A O 1
ATOM 2434 N N . PRO A 1 300 ? -4.217 -16.103 -17.816 1.00 79.62 300 PRO A N 1
ATOM 2435 C CA . PRO A 1 300 ? -3.474 -17.302 -17.418 1.00 79.62 300 PRO A CA 1
ATOM 2436 C C . PRO A 1 300 ? -2.764 -18.019 -18.572 1.00 79.62 300 PRO A C 1
ATOM 2438 O O . PRO A 1 300 ? -1.827 -18.776 -18.342 1.00 79.62 300 PRO A O 1
ATOM 2441 N N . GLU A 1 301 ? -3.205 -17.792 -19.809 1.00 76.62 301 GLU A N 1
ATOM 2442 C CA . GLU A 1 301 ? -2.599 -18.315 -21.029 1.00 76.62 301 GLU A CA 1
ATOM 2443 C C . GLU A 1 301 ? -1.300 -17.589 -21.447 1.00 76.62 301 GLU A C 1
ATOM 2445 O O . GLU A 1 301 ? -0.570 -18.087 -22.302 1.00 76.62 301 GLU A O 1
ATOM 2450 N N . PHE A 1 302 ? -0.980 -16.444 -20.830 1.00 74.88 302 PHE A N 1
ATOM 2451 C CA . PHE A 1 302 ? 0.232 -15.658 -21.075 1.00 74.88 302 PHE A CA 1
ATOM 2452 C C . PHE A 1 302 ? 1.101 -15.596 -19.810 1.00 74.88 302 PHE A C 1
ATOM 2454 O O . PHE A 1 302 ? 0.898 -14.743 -18.951 1.00 74.88 302 PHE A O 1
ATOM 2461 N N . VAL A 1 303 ? 2.102 -16.478 -19.705 1.00 76.19 303 VAL A N 1
ATOM 2462 C CA . VAL A 1 303 ? 2.940 -16.634 -18.495 1.00 76.19 303 VAL A CA 1
ATOM 2463 C C . VAL A 1 303 ? 4.381 -16.157 -18.731 1.00 76.19 303 VAL A C 1
ATOM 2465 O O . VAL A 1 303 ? 5.350 -16.912 -18.689 1.00 76.19 303 VAL A O 1
ATOM 2468 N N . LEU A 1 304 ? 4.535 -14.877 -19.065 1.00 78.56 304 LEU A N 1
ATOM 2469 C CA . LEU A 1 304 ? 5.824 -14.278 -19.439 1.00 78.56 304 LEU A CA 1
ATOM 2470 C C . LEU A 1 304 ? 6.726 -13.953 -18.236 1.00 78.56 304 LEU A C 1
ATOM 2472 O O . LEU A 1 304 ? 7.950 -14.020 -18.325 1.00 78.56 304 LEU A O 1
ATOM 2476 N N . GLY A 1 305 ? 6.108 -13.556 -17.132 1.00 78.62 305 GLY A N 1
ATOM 2477 C CA . GLY A 1 305 ? 6.697 -13.199 -15.853 1.00 78.62 305 GLY A CA 1
ATOM 2478 C C . GLY A 1 305 ? 7.137 -14.393 -15.019 1.00 78.62 305 GLY A C 1
ATOM 2479 O O . GLY A 1 305 ? 8.269 -14.396 -14.542 1.00 78.62 305 GLY A O 1
ATOM 2480 N N . ARG A 1 306 ? 6.271 -15.396 -14.837 1.00 80.31 306 ARG A N 1
ATOM 2481 C CA . ARG A 1 306 ? 6.594 -16.554 -13.980 1.00 80.31 306 ARG A CA 1
ATOM 2482 C C . ARG A 1 306 ? 7.531 -17.556 -14.647 1.00 80.31 306 ARG A C 1
ATOM 2484 O O . ARG A 1 306 ? 8.539 -17.918 -14.050 1.00 80.31 306 ARG A O 1
ATOM 2491 N N . ASP A 1 307 ? 7.250 -17.936 -15.893 1.00 81.50 307 ASP A N 1
ATOM 2492 C CA . ASP A 1 307 ? 7.916 -19.091 -16.517 1.00 81.50 307 ASP A CA 1
ATOM 2493 C C . ASP A 1 307 ? 9.009 -18.689 -17.517 1.00 81.50 307 ASP A C 1
ATOM 2495 O O . ASP A 1 307 ? 9.921 -19.464 -17.812 1.00 81.50 307 ASP A O 1
ATOM 2499 N N . HIS A 1 308 ? 8.940 -17.468 -18.056 1.00 82.69 308 HIS A N 1
ATOM 2500 C CA . HIS A 1 308 ? 9.791 -17.053 -19.176 1.00 82.69 308 HIS A CA 1
ATOM 2501 C C . HIS A 1 308 ? 10.680 -15.842 -18.891 1.00 82.69 308 HIS A C 1
ATOM 2503 O O . HIS A 1 308 ? 11.418 -15.422 -19.781 1.00 82.69 308 HIS A O 1
ATOM 2509 N N . MET A 1 309 ? 10.703 -15.315 -17.663 1.00 87.62 309 MET A N 1
ATOM 2510 C CA . MET A 1 309 ? 11.473 -14.109 -17.337 1.00 87.62 309 MET A CA 1
ATOM 2511 C C . MET A 1 309 ? 12.952 -14.220 -17.717 1.00 87.62 309 MET A C 1
ATOM 2513 O O . MET A 1 309 ? 13.493 -13.313 -18.341 1.00 87.62 309 MET A O 1
ATOM 2517 N N . GLN A 1 310 ? 13.601 -15.348 -17.413 1.00 87.38 310 GLN A N 1
ATOM 2518 C CA . GLN A 1 310 ? 15.015 -15.553 -17.744 1.00 87.38 310 GLN A CA 1
ATOM 2519 C C . GLN A 1 310 ? 15.266 -15.522 -19.259 1.00 87.38 310 GLN A C 1
ATOM 2521 O O . GLN A 1 310 ? 16.237 -14.923 -19.719 1.00 87.38 310 GLN A O 1
ATOM 2526 N N . MET A 1 311 ? 14.367 -16.118 -20.047 1.00 85.38 311 MET A N 1
ATOM 2527 C CA . MET A 1 311 ? 14.420 -16.053 -21.508 1.00 85.38 311 MET A CA 1
ATOM 2528 C C . MET A 1 311 ? 14.299 -14.601 -21.992 1.00 85.38 311 MET A C 1
ATOM 2530 O O . MET A 1 311 ? 15.089 -14.182 -22.837 1.00 85.38 311 MET A O 1
ATOM 2534 N N . VAL A 1 312 ? 13.364 -13.819 -21.439 1.00 85.12 312 VAL A N 1
ATOM 2535 C CA . VAL A 1 312 ? 13.195 -12.400 -21.802 1.00 85.12 312 VAL A CA 1
ATOM 2536 C C . VAL A 1 312 ? 14.438 -11.582 -21.438 1.00 85.12 312 VAL A C 1
ATOM 2538 O O . VAL A 1 312 ? 14.933 -10.825 -22.272 1.00 85.12 312 VAL A O 1
ATOM 2541 N N . THR A 1 313 ? 15.002 -11.780 -20.245 1.00 88.19 313 THR A N 1
ATOM 2542 C CA . THR A 1 313 ? 16.254 -11.137 -19.810 1.00 88.19 313 THR A CA 1
ATOM 2543 C C . THR A 1 313 ? 17.425 -11.494 -20.724 1.00 88.19 313 THR A C 1
ATOM 2545 O O . THR A 1 313 ? 18.206 -10.627 -21.115 1.00 88.19 313 THR A O 1
ATOM 2548 N N . ASN A 1 314 ? 17.532 -12.745 -21.171 1.00 86.75 314 ASN A N 1
ATOM 2549 C CA . ASN A 1 314 ? 18.584 -13.145 -22.106 1.00 86.75 314 ASN A CA 1
ATOM 2550 C C . ASN A 1 314 ? 18.449 -12.459 -23.476 1.00 86.75 314 ASN A C 1
ATOM 2552 O O . ASN A 1 314 ? 19.468 -12.157 -24.096 1.00 86.75 314 ASN A O 1
ATOM 2556 N N . MET A 1 315 ? 17.225 -12.147 -23.914 1.00 83.19 315 MET A N 1
ATOM 2557 C CA . MET A 1 315 ? 16.955 -11.443 -25.176 1.00 83.19 315 MET A CA 1
ATOM 2558 C C . MET A 1 315 ? 17.152 -9.927 -25.111 1.00 83.19 315 MET A C 1
ATOM 2560 O O . MET A 1 315 ? 17.398 -9.314 -26.149 1.00 83.19 315 MET A O 1
ATOM 2564 N N . ALA A 1 316 ? 17.029 -9.316 -23.931 1.00 86.31 316 ALA A N 1
ATOM 2565 C CA . ALA A 1 316 ? 17.223 -7.878 -23.764 1.00 86.31 316 ALA A CA 1
ATOM 2566 C C . ALA A 1 316 ? 18.680 -7.477 -24.050 1.00 86.31 316 ALA A C 1
ATOM 2568 O O . ALA A 1 316 ? 19.605 -8.251 -23.806 1.00 86.31 316 ALA A O 1
ATOM 2569 N N . ARG A 1 317 ? 18.924 -6.267 -24.549 1.00 86.62 317 ARG A N 1
ATOM 2570 C CA . ARG A 1 317 ? 20.275 -5.683 -24.560 1.00 86.62 317 ARG A CA 1
ATOM 2571 C C . ARG A 1 317 ? 20.576 -5.020 -23.219 1.00 86.62 317 ARG A C 1
ATOM 2573 O O . ARG A 1 317 ? 19.684 -4.826 -22.398 1.00 86.62 317 ARG A O 1
ATOM 2580 N N . THR A 1 318 ? 21.844 -4.697 -23.008 1.00 88.06 318 THR A N 1
ATOM 2581 C CA . THR A 1 318 ? 22.287 -3.836 -21.909 1.00 88.06 318 THR A CA 1
ATOM 2582 C C . THR A 1 318 ? 22.189 -2.372 -22.325 1.00 88.06 318 THR A C 1
ATOM 2584 O O . THR A 1 318 ? 22.463 -2.037 -23.480 1.00 88.06 318 THR A O 1
ATOM 2587 N N . TYR A 1 319 ? 21.826 -1.514 -21.381 1.00 87.62 319 TYR A N 1
ATOM 2588 C CA . TYR A 1 319 ? 21.700 -0.070 -21.559 1.00 87.62 319 TYR A CA 1
ATOM 2589 C C . TYR A 1 319 ? 22.504 0.658 -20.480 1.00 87.62 319 TYR A C 1
ATOM 2591 O O . TYR A 1 319 ? 22.730 0.101 -19.409 1.00 87.62 319 TYR A O 1
ATOM 2599 N N . ASP A 1 320 ? 22.949 1.878 -20.781 1.00 89.50 320 ASP A N 1
ATOM 2600 C CA . ASP A 1 320 ? 23.624 2.744 -19.812 1.00 89.50 320 ASP A CA 1
ATOM 2601 C C . ASP A 1 320 ? 22.639 3.399 -18.829 1.00 89.50 320 ASP A C 1
ATOM 2603 O O . ASP A 1 320 ? 21.420 3.394 -19.024 1.00 89.50 320 ASP A O 1
ATOM 2607 N N . ASP A 1 321 ? 23.195 3.975 -17.770 1.00 89.88 321 ASP A N 1
ATOM 2608 C CA . ASP A 1 321 ? 22.513 4.749 -16.735 1.00 89.88 321 ASP A CA 1
ATOM 2609 C C . ASP A 1 321 ? 22.465 6.253 -17.056 1.00 89.88 321 ASP A C 1
ATOM 2611 O O . ASP A 1 321 ? 22.219 7.072 -16.171 1.00 89.88 321 ASP A O 1
ATOM 2615 N N . SER A 1 322 ? 22.665 6.643 -18.323 1.00 90.25 322 SER A N 1
ATOM 2616 C CA . SER A 1 322 ? 22.578 8.052 -18.709 1.00 90.25 322 SER A CA 1
ATOM 2617 C C . SER A 1 322 ? 21.184 8.614 -18.426 1.00 90.25 322 SER A C 1
ATOM 2619 O O . SER A 1 322 ? 20.173 7.921 -18.570 1.00 90.25 322 SER A O 1
ATOM 2621 N N . GLU A 1 323 ? 21.106 9.903 -18.093 1.00 87.00 323 GLU A N 1
ATOM 2622 C CA . GLU A 1 323 ? 19.844 10.582 -17.769 1.00 87.00 323 GLU A CA 1
ATOM 2623 C C . GLU A 1 323 ? 18.767 10.353 -18.845 1.00 87.00 323 GLU A C 1
ATOM 2625 O O . GLU A 1 323 ? 17.648 9.955 -18.541 1.00 87.00 323 GLU A O 1
ATOM 2630 N N . ASN A 1 324 ? 19.131 10.445 -20.126 1.00 86.31 324 ASN A N 1
ATOM 2631 C CA . ASN A 1 324 ? 18.228 10.170 -21.250 1.00 86.31 324 ASN A CA 1
ATOM 2632 C C . ASN A 1 324 ? 17.746 8.704 -21.317 1.00 86.31 324 ASN A C 1
ATOM 2634 O O . ASN A 1 324 ? 16.631 8.445 -21.781 1.00 86.31 324 ASN A O 1
ATOM 2638 N N . SER A 1 325 ? 18.564 7.730 -20.908 1.00 84.62 325 SER A N 1
ATOM 2639 C CA . SER A 1 325 ? 18.157 6.319 -20.814 1.00 84.62 325 SER A CA 1
ATOM 2640 C C . SER A 1 325 ? 17.181 6.104 -19.653 1.00 84.62 325 SER A C 1
ATOM 2642 O O . SER A 1 325 ? 16.134 5.471 -19.843 1.00 84.62 325 SER A O 1
ATOM 2644 N N . LEU A 1 326 ? 17.469 6.694 -18.489 1.00 88.44 326 LEU A N 1
ATOM 2645 C CA . LEU A 1 326 ? 16.623 6.626 -17.295 1.00 88.44 326 LEU A CA 1
ATOM 2646 C C . LEU A 1 326 ? 15.269 7.316 -17.515 1.00 88.44 326 LEU A C 1
ATOM 2648 O O . LEU A 1 326 ? 14.223 6.699 -17.305 1.00 88.44 326 LEU A O 1
ATOM 2652 N N . GLU A 1 327 ? 15.263 8.547 -18.031 1.00 86.50 327 GLU A N 1
ATOM 2653 C CA . GLU A 1 327 ? 14.047 9.309 -18.343 1.00 86.50 327 GLU A CA 1
ATOM 2654 C C . GLU A 1 327 ? 13.132 8.561 -19.311 1.00 86.50 327 GLU A C 1
ATOM 2656 O O . GLU A 1 327 ? 11.904 8.549 -19.156 1.00 86.50 327 GLU A O 1
ATOM 2661 N N . LYS A 1 328 ? 13.723 7.905 -20.321 1.00 83.94 328 LYS A N 1
ATOM 2662 C CA . LYS A 1 328 ? 12.969 7.040 -21.225 1.00 83.94 328 LYS A CA 1
ATOM 2663 C C . LYS A 1 328 ? 12.323 5.936 -20.425 1.00 83.94 328 LYS A C 1
ATOM 2665 O O . LYS A 1 328 ? 11.101 5.897 -20.431 1.00 83.94 328 LYS A O 1
ATOM 2670 N N . LEU A 1 329 ? 13.076 5.118 -19.691 1.00 84.44 329 LEU A N 1
ATOM 2671 C CA . LEU A 1 329 ? 12.508 4.022 -18.902 1.00 84.44 329 LEU A CA 1
ATOM 2672 C C . LEU A 1 329 ? 11.408 4.511 -17.953 1.00 84.44 329 LEU A C 1
ATOM 2674 O O . LEU A 1 329 ? 10.358 3.884 -17.886 1.00 84.44 329 LEU A O 1
ATOM 2678 N N . ILE A 1 330 ? 11.549 5.664 -17.310 1.00 86.19 330 ILE A N 1
ATOM 2679 C CA . ILE A 1 330 ? 10.531 6.219 -16.404 1.00 86.19 330 ILE A CA 1
ATOM 2680 C C . ILE A 1 330 ? 9.299 6.758 -17.164 1.00 86.19 330 ILE A C 1
ATOM 2682 O O . ILE A 1 330 ? 8.184 6.763 -16.639 1.00 86.19 330 ILE A O 1
ATOM 2686 N N . SER A 1 331 ? 9.427 7.159 -18.431 1.00 78.81 331 SER A N 1
ATOM 2687 C CA . SER A 1 331 ? 8.339 7.742 -19.228 1.00 78.81 331 SER A CA 1
ATOM 2688 C C . SER A 1 331 ? 7.250 6.742 -19.641 1.00 78.81 331 SER A C 1
ATOM 2690 O O . SER A 1 331 ? 7.491 5.606 -20.039 1.00 78.81 331 SER A O 1
ATOM 2692 N N . SER A 1 332 ? 5.986 7.185 -19.657 1.00 63.69 332 SER A N 1
ATOM 2693 C CA . SER A 1 332 ? 4.853 6.379 -20.155 1.00 63.69 332 SER A CA 1
ATOM 2694 C C . SER A 1 332 ? 4.768 6.326 -21.687 1.00 63.69 332 SER A C 1
ATOM 2696 O O . SER A 1 332 ? 4.362 5.300 -22.241 1.00 63.69 332 SER A O 1
ATOM 2698 N N . LYS A 1 333 ? 5.175 7.393 -22.388 1.00 62.69 333 LYS A N 1
ATOM 2699 C CA . LYS A 1 333 ? 5.020 7.530 -23.850 1.00 62.69 333 LYS A CA 1
ATOM 2700 C C . LYS A 1 333 ? 6.268 7.124 -24.639 1.00 62.69 333 LYS A C 1
ATOM 2702 O O . LYS A 1 333 ? 6.137 6.703 -25.784 1.00 62.69 333 LYS A O 1
ATOM 2707 N N . LYS A 1 334 ? 7.458 7.237 -24.039 1.00 64.88 334 LYS A N 1
ATOM 2708 C CA . LYS A 1 334 ? 8.761 6.974 -24.680 1.00 64.88 334 LYS A CA 1
ATOM 2709 C C . LYS A 1 334 ? 9.596 5.964 -23.884 1.00 64.88 334 LYS A C 1
ATOM 2711 O O . LYS A 1 334 ? 10.802 6.114 -23.773 1.00 64.88 334 LYS A O 1
ATOM 2716 N N . TRP A 1 335 ? 8.937 4.938 -23.342 1.00 68.06 335 TRP A N 1
ATOM 2717 C CA . TRP A 1 335 ? 9.545 4.005 -22.386 1.00 68.06 335 TRP A CA 1
ATOM 2718 C C . TRP A 1 335 ? 10.714 3.168 -22.904 1.00 68.06 335 TRP A C 1
ATOM 2720 O O . TRP A 1 335 ? 11.411 2.549 -22.115 1.00 68.06 335 TRP A O 1
ATOM 2730 N N . ILE A 1 336 ? 10.881 3.109 -24.225 1.00 66.69 336 ILE A N 1
ATOM 2731 C CA . ILE A 1 336 ? 11.849 2.261 -24.910 1.00 66.69 336 ILE A CA 1
ATOM 2732 C C . ILE A 1 336 ? 13.124 3.088 -25.150 1.00 66.69 336 ILE A C 1
ATOM 2734 O O . ILE A 1 336 ? 13.073 4.015 -25.970 1.00 66.69 336 ILE A O 1
ATOM 2738 N N . PRO A 1 337 ? 14.259 2.774 -24.492 1.00 60.81 337 PRO A N 1
ATOM 2739 C CA . PRO A 1 337 ? 15.557 3.353 -24.827 1.00 60.81 337 PRO A CA 1
ATOM 2740 C C . PRO A 1 337 ? 15.911 3.164 -26.306 1.00 60.81 337 PRO A C 1
ATOM 2742 O O . PRO A 1 337 ? 15.397 2.269 -26.985 1.00 60.81 337 PRO A O 1
ATOM 2745 N N . THR A 1 338 ? 16.807 3.998 -26.833 1.00 61.53 338 THR A N 1
ATOM 2746 C CA . THR A 1 338 ? 17.267 3.861 -28.222 1.00 61.53 338 THR A CA 1
ATOM 2747 C C . THR A 1 338 ? 17.867 2.460 -28.413 1.00 61.53 338 THR A C 1
ATOM 2749 O O . THR A 1 338 ? 18.814 2.103 -27.729 1.00 61.53 338 THR A O 1
ATOM 2752 N N . GLY A 1 339 ? 17.295 1.647 -29.308 1.00 60.47 339 GLY A N 1
ATOM 2753 C CA . GLY A 1 339 ? 17.703 0.247 -29.517 1.00 60.47 339 GLY A CA 1
ATOM 2754 C C . GLY A 1 339 ? 16.755 -0.808 -28.926 1.00 60.47 339 GLY A C 1
ATOM 2755 O O . GLY A 1 339 ? 16.600 -1.864 -29.540 1.00 60.47 339 GLY A O 1
ATOM 2756 N N . ALA A 1 340 ? 15.998 -0.499 -27.865 1.00 66.69 340 ALA A N 1
ATOM 2757 C CA . ALA A 1 340 ? 15.066 -1.448 -27.227 1.00 66.69 340 ALA A CA 1
ATOM 2758 C C . ALA A 1 340 ? 13.823 -1.765 -28.080 1.00 66.69 340 ALA A C 1
ATOM 2760 O O . ALA A 1 340 ? 13.085 -2.710 -27.808 1.00 66.69 340 ALA A O 1
ATOM 2761 N N . ILE A 1 341 ? 13.609 -1.030 -29.180 1.00 71.12 341 ILE A N 1
ATOM 2762 C CA . ILE A 1 341 ? 12.604 -1.376 -30.196 1.00 71.12 341 ILE A CA 1
ATOM 2763 C C . ILE A 1 341 ? 12.946 -2.725 -30.842 1.00 71.12 341 ILE A C 1
ATOM 2765 O O . ILE A 1 341 ? 12.040 -3.490 -31.176 1.00 71.12 341 ILE A O 1
ATOM 2769 N N . LEU A 1 342 ? 14.237 -3.020 -31.036 1.00 72.50 342 LEU A N 1
ATOM 2770 C CA . LEU A 1 342 ? 14.675 -4.313 -31.560 1.00 72.50 342 LEU A CA 1
ATOM 2771 C C . LEU A 1 342 ? 14.422 -5.415 -30.534 1.00 72.50 342 LEU A C 1
ATOM 2773 O O . LEU A 1 342 ? 13.887 -6.448 -30.917 1.00 72.50 342 LEU A O 1
ATOM 2777 N N . ASP A 1 343 ? 14.694 -5.164 -29.253 1.00 75.31 343 ASP A N 1
ATOM 2778 C CA . ASP A 1 343 ? 14.412 -6.118 -28.174 1.00 75.31 343 ASP A CA 1
ATOM 2779 C C . ASP A 1 343 ? 12.915 -6.433 -28.108 1.00 75.31 343 ASP A C 1
ATOM 2781 O O . ASP A 1 343 ? 12.537 -7.601 -28.093 1.00 75.31 343 ASP A O 1
ATOM 2785 N N . TYR A 1 344 ? 12.048 -5.417 -28.207 1.00 74.56 344 TYR A N 1
ATOM 2786 C CA . TYR A 1 344 ? 10.597 -5.616 -28.275 1.00 74.56 344 TYR A CA 1
ATOM 2787 C C . TYR A 1 344 ? 10.164 -6.422 -29.504 1.00 74.56 344 TYR A C 1
ATOM 2789 O O . TYR A 1 344 ? 9.331 -7.321 -29.390 1.00 74.56 344 TYR A O 1
ATOM 2797 N N . LYS A 1 345 ? 10.737 -6.152 -30.684 1.00 76.00 345 LYS A N 1
ATOM 2798 C CA . LYS A 1 345 ? 10.447 -6.923 -31.904 1.00 76.00 345 LYS A CA 1
ATOM 2799 C C . LYS A 1 345 ? 10.918 -8.375 -31.790 1.00 76.00 345 LYS A C 1
ATOM 2801 O O . LYS A 1 345 ? 10.164 -9.271 -32.159 1.00 76.00 345 LYS A O 1
ATOM 2806 N N . CYS A 1 346 ? 12.128 -8.609 -31.283 1.00 74.38 346 CYS A N 1
ATOM 2807 C CA . CYS A 1 346 ? 12.687 -9.944 -31.063 1.00 74.38 346 CYS A CA 1
ATOM 2808 C C . CYS A 1 346 ? 11.858 -10.725 -30.044 1.00 74.38 346 CYS A C 1
ATOM 2810 O O . CYS A 1 346 ? 11.465 -11.853 -30.325 1.00 74.38 346 CYS A O 1
ATOM 2812 N N . PHE A 1 347 ? 11.522 -10.091 -28.921 1.00 76.62 347 PHE A N 1
ATOM 2813 C CA . PHE A 1 347 ? 10.657 -10.643 -27.889 1.00 76.62 347 PHE A CA 1
ATOM 2814 C C . PHE A 1 347 ? 9.284 -11.024 -28.455 1.00 76.62 347 PHE A C 1
ATOM 2816 O O . PHE A 1 347 ? 8.884 -12.179 -28.363 1.00 76.62 347 PHE A O 1
ATOM 2823 N N . ARG A 1 348 ? 8.599 -10.107 -29.151 1.00 75.31 348 ARG A N 1
ATOM 2824 C CA . ARG A 1 348 ? 7.308 -10.389 -29.806 1.00 75.31 348 ARG A CA 1
ATOM 2825 C C . ARG A 1 348 ? 7.405 -11.518 -30.827 1.00 75.31 348 ARG A C 1
ATOM 2827 O O . ARG A 1 348 ? 6.494 -12.333 -30.921 1.00 75.31 348 ARG A O 1
ATOM 2834 N N . LYS A 1 349 ? 8.493 -11.579 -31.600 1.00 75.75 349 LYS A N 1
ATOM 2835 C CA . LYS A 1 349 ? 8.724 -12.671 -32.552 1.00 75.75 349 LYS A CA 1
ATOM 2836 C C . LYS A 1 349 ? 8.898 -13.998 -31.813 1.00 75.75 349 LYS A C 1
ATOM 2838 O O . LYS A 1 349 ? 8.295 -14.975 -32.222 1.00 75.75 349 LYS A O 1
ATOM 2843 N N . ALA A 1 350 ? 9.671 -14.033 -30.730 1.00 70.88 350 ALA A N 1
ATOM 2844 C CA . ALA A 1 350 ? 9.879 -15.234 -29.927 1.00 70.88 350 ALA A CA 1
ATOM 2845 C C . ALA A 1 350 ? 8.581 -15.723 -29.270 1.00 70.88 350 ALA A C 1
ATOM 2847 O O . ALA A 1 350 ? 8.268 -16.906 -29.364 1.00 70.88 350 ALA A O 1
ATOM 2848 N N . VAL A 1 351 ? 7.788 -14.805 -28.709 1.00 71.12 351 VAL A N 1
ATOM 2849 C CA . VAL A 1 351 ? 6.463 -15.108 -28.150 1.00 71.12 351 VAL A CA 1
ATOM 2850 C C . VAL A 1 351 ? 5.506 -15.637 -29.223 1.00 71.12 351 VAL A C 1
ATOM 2852 O O . VAL A 1 351 ? 4.752 -16.569 -28.975 1.00 71.12 351 VAL A O 1
ATOM 2855 N N . ASN A 1 352 ? 5.580 -15.118 -30.450 1.00 66.81 352 ASN A N 1
ATOM 2856 C CA . ASN A 1 352 ? 4.755 -15.596 -31.563 1.00 66.81 352 ASN A CA 1
ATOM 2857 C C . ASN A 1 352 ? 5.290 -16.869 -32.259 1.00 66.81 352 ASN A C 1
ATOM 2859 O O . ASN A 1 352 ? 4.557 -17.462 -33.046 1.00 66.81 352 ASN A O 1
ATOM 2863 N N . MET A 1 353 ? 6.549 -17.267 -32.035 1.00 52.03 353 MET A N 1
ATOM 2864 C CA . MET A 1 353 ? 7.197 -18.423 -32.687 1.00 52.03 353 MET A CA 1
ATOM 2865 C C . MET A 1 353 ? 7.339 -19.653 -31.777 1.00 52.03 353 MET A C 1
ATOM 2867 O O . MET A 1 353 ? 7.684 -20.725 -32.273 1.00 52.03 353 MET A O 1
ATOM 2871 N N . GLY A 1 354 ? 7.104 -19.527 -30.469 1.00 47.91 354 GLY A N 1
ATOM 2872 C CA . GLY A 1 354 ? 7.107 -20.669 -29.551 1.00 47.91 354 GLY A CA 1
ATOM 2873 C C . GLY A 1 354 ? 5.928 -21.619 -29.814 1.00 47.91 354 GLY A C 1
ATOM 2874 O O . GLY A 1 354 ? 4.859 -21.156 -30.225 1.00 47.91 354 GLY A O 1
ATOM 2875 N N . PRO A 1 355 ? 6.077 -22.943 -29.594 1.00 42.31 355 PRO A N 1
ATOM 2876 C CA . PRO A 1 355 ? 4.944 -23.860 -29.670 1.00 42.31 355 PRO A CA 1
ATOM 2877 C C . PRO A 1 355 ? 3.909 -23.370 -28.659 1.00 42.31 355 PRO A C 1
ATOM 2879 O O . PRO A 1 355 ? 4.276 -23.161 -27.507 1.00 42.31 355 PRO A O 1
ATOM 2882 N N . GLN A 1 356 ? 2.673 -23.120 -29.118 1.00 44.12 356 GLN A N 1
ATOM 2883 C CA . GLN A 1 356 ? 1.542 -22.609 -28.328 1.00 44.12 356 GLN A CA 1
ATOM 2884 C C . GLN A 1 356 ? 1.729 -22.929 -26.846 1.00 44.12 356 GLN A C 1
ATOM 2886 O O . GLN A 1 356 ? 1.734 -24.117 -26.530 1.00 44.12 356 GLN A O 1
ATOM 2891 N N . TYR A 1 357 ? 1.934 -21.903 -26.008 1.00 51.94 357 TYR A N 1
ATOM 2892 C CA . TYR A 1 357 ? 2.200 -21.965 -24.565 1.00 51.94 357 TYR A CA 1
ATOM 2893 C C . TYR A 1 357 ? 1.177 -22.852 -23.827 1.00 51.94 357 TYR A C 1
ATOM 2895 O O . TYR A 1 357 ? 0.241 -22.388 -23.184 1.00 51.94 357 TYR A O 1
ATOM 2903 N N . LYS A 1 358 ? 1.324 -24.167 -23.981 1.00 38.97 358 LYS A N 1
ATOM 2904 C CA . LYS A 1 358 ? 0.484 -25.224 -23.438 1.00 38.97 358 LYS A CA 1
ATOM 2905 C C . LYS A 1 358 ? 1.302 -25.914 -22.368 1.00 38.97 358 LYS A C 1
ATOM 2907 O O . LYS A 1 358 ? 2.260 -26.608 -22.686 1.00 38.97 358 LYS A O 1
ATOM 2912 N N . ASN A 1 359 ? 0.855 -25.756 -21.124 1.00 45.06 359 ASN A N 1
ATOM 2913 C CA . ASN A 1 359 ? 0.916 -26.764 -20.067 1.00 45.06 359 ASN A CA 1
ATOM 2914 C C . ASN A 1 359 ? 2.147 -27.686 -20.103 1.00 45.06 359 ASN A C 1
ATOM 2916 O O . ASN A 1 359 ? 2.012 -28.886 -20.340 1.00 45.06 359 ASN A O 1
ATOM 2920 N N . VAL A 1 360 ? 3.333 -27.166 -19.791 1.00 39.00 360 VAL A N 1
ATOM 2921 C CA . VAL A 1 360 ? 4.459 -28.023 -19.393 1.00 39.00 360 VAL A CA 1
ATOM 2922 C C . VAL A 1 360 ? 4.569 -27.963 -17.876 1.00 39.00 360 VAL A C 1
ATOM 2924 O O . VAL A 1 360 ? 5.347 -27.213 -17.307 1.00 39.00 360 VAL A O 1
ATOM 2927 N N . GLY A 1 361 ? 3.705 -28.739 -17.222 1.00 38.34 361 GLY A N 1
ATOM 2928 C CA . GLY A 1 361 ? 3.705 -28.892 -15.765 1.00 38.34 361 GLY A CA 1
ATOM 2929 C C . GLY A 1 361 ? 2.859 -30.047 -15.222 1.00 38.34 361 GLY A C 1
ATOM 2930 O O . GLY A 1 361 ? 2.831 -30.254 -14.013 1.00 38.34 361 GLY A O 1
ATOM 2931 N N . LYS A 1 362 ? 2.169 -30.829 -16.069 1.00 45.84 362 LYS A N 1
ATOM 2932 C CA . LYS A 1 362 ? 1.463 -32.048 -15.636 1.00 45.84 362 LYS A CA 1
ATOM 2933 C C . LYS A 1 362 ? 1.569 -33.176 -16.665 1.00 45.84 362 LYS A C 1
ATOM 2935 O O . LYS A 1 362 ? 0.729 -33.300 -17.546 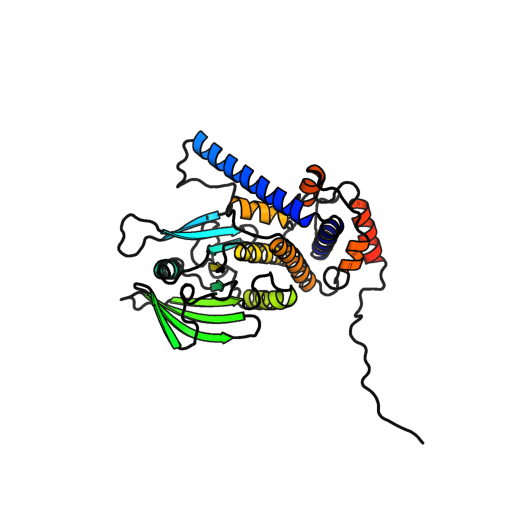1.00 45.84 362 LYS A O 1
ATOM 2940 N N . SER A 1 363 ? 2.571 -34.035 -16.497 1.00 33.62 363 SER A N 1
ATOM 2941 C CA . SER A 1 363 ? 2.561 -35.443 -16.930 1.00 33.62 363 SER A CA 1
ATOM 2942 C C . SER A 1 363 ? 3.697 -36.166 -16.195 1.00 33.62 363 SER A C 1
ATOM 2944 O O . SER A 1 363 ? 4.857 -35.951 -16.515 1.00 33.62 363 SER A O 1
ATOM 2946 N N . LYS A 1 364 ? 3.424 -36.763 -15.029 1.00 38.47 364 LYS A N 1
ATOM 2947 C CA . LYS A 1 364 ? 2.966 -38.153 -14.794 1.00 38.47 364 LYS A CA 1
ATOM 2948 C C . LYS A 1 364 ? 4.125 -39.153 -14.718 1.00 38.47 364 LYS A C 1
ATOM 2950 O O . LYS A 1 364 ? 4.693 -39.497 -15.743 1.00 38.47 364 LYS A O 1
ATOM 2955 N N . THR A 1 365 ? 4.278 -39.750 -13.535 1.00 30.03 365 THR A N 1
ATOM 2956 C CA . THR A 1 365 ? 4.523 -41.194 -13.378 1.00 30.03 365 THR A CA 1
ATOM 2957 C C . THR A 1 365 ? 4.047 -41.654 -11.995 1.00 30.03 365 THR A C 1
ATOM 2959 O O . THR A 1 365 ? 4.789 -41.681 -11.022 1.00 30.03 365 THR A O 1
ATOM 2962 N N . SER A 1 366 ? 2.769 -42.026 -11.919 1.00 35.44 366 SER A N 1
ATOM 2963 C CA . SER A 1 366 ? 2.281 -43.058 -11.001 1.00 35.44 366 SER A CA 1
ATOM 2964 C C . SER A 1 366 ? 1.529 -44.062 -11.860 1.00 35.44 366 SER A C 1
ATOM 2966 O O . SER A 1 366 ? 0.424 -43.772 -12.309 1.00 35.44 366 SER A O 1
ATOM 2968 N N . THR A 1 367 ? 2.190 -45.181 -12.150 1.00 31.77 367 THR A N 1
ATOM 2969 C CA . THR A 1 367 ? 1.577 -46.475 -12.481 1.00 31.77 367 THR A CA 1
ATOM 2970 C C . THR A 1 367 ? 2.695 -47.512 -12.523 1.00 31.77 367 THR A C 1
ATOM 2972 O O . THR A 1 367 ? 3.408 -47.625 -13.514 1.00 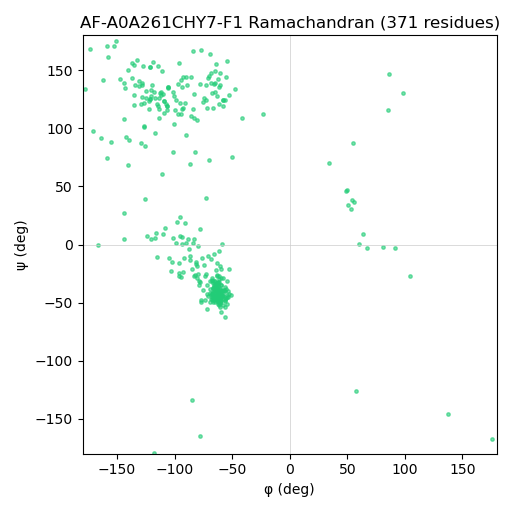31.77 367 THR A O 1
ATOM 2975 N N . TYR A 1 368 ? 2.854 -48.250 -11.426 1.00 32.06 368 TYR A N 1
ATOM 2976 C CA . TYR A 1 368 ? 3.611 -49.500 -11.377 1.00 32.06 368 TYR A CA 1
ATOM 2977 C C . TYR A 1 368 ? 2.724 -50.554 -10.718 1.00 32.06 368 TYR A C 1
ATOM 2979 O O . TYR A 1 368 ? 2.696 -50.695 -9.501 1.00 32.06 368 TYR A O 1
ATOM 2987 N N . THR A 1 369 ? 1.911 -51.225 -11.532 1.00 31.23 369 THR A N 1
ATOM 2988 C CA . THR A 1 369 ? 1.308 -52.562 -11.341 1.00 31.23 369 THR A CA 1
ATOM 2989 C C . THR A 1 369 ? 0.505 -52.826 -12.627 1.00 31.23 369 THR A C 1
ATOM 2991 O O . THR A 1 369 ? -0.198 -51.930 -13.073 1.00 31.23 369 THR A O 1
ATOM 2994 N N . ARG A 1 370 ? 0.528 -53.970 -13.317 1.00 31.31 370 ARG A N 1
ATOM 2995 C CA . ARG A 1 370 ? 1.064 -55.320 -13.085 1.00 31.31 370 ARG A CA 1
ATOM 2996 C C . ARG A 1 370 ? 0.881 -56.119 -14.400 1.00 31.31 370 ARG A C 1
ATOM 2998 O O . ARG A 1 370 ? 0.029 -55.725 -15.191 1.00 31.31 370 ARG A O 1
ATOM 3005 N N . LEU A 1 371 ? 1.535 -57.293 -14.475 1.00 30.38 371 LEU A N 1
ATOM 3006 C CA . LEU A 1 371 ? 1.265 -58.491 -15.316 1.00 30.38 371 LEU A CA 1
ATOM 3007 C C . LEU A 1 371 ? 2.123 -58.575 -16.604 1.00 30.38 371 LEU A C 1
ATOM 3009 O O . LEU A 1 371 ? 2.214 -57.595 -17.325 1.00 30.38 371 LEU A O 1
ATOM 3013 N N . MET A 1 372 ? 2.803 -59.677 -16.952 1.00 33.09 372 MET A N 1
ATOM 3014 C CA . MET A 1 372 ? 2.605 -61.112 -16.673 1.00 33.09 372 MET A CA 1
ATOM 3015 C C . MET A 1 372 ? 3.927 -61.911 -16.695 1.00 33.09 372 MET A C 1
ATOM 3017 O O . MET A 1 372 ? 4.931 -61.399 -17.180 1.00 33.09 372 MET A O 1
ATOM 3021 N N . SER A 1 373 ? 3.797 -63.176 -16.254 1.00 34.09 373 SER A N 1
ATOM 3022 C CA . SER A 1 373 ? 4.652 -64.372 -16.421 1.00 34.09 373 SER A CA 1
ATOM 3023 C C . SER A 1 373 ? 5.946 -64.443 -15.629 1.00 34.09 373 SER A C 1
ATOM 3025 O O . SER A 1 373 ? 6.884 -63.693 -15.969 1.00 34.09 373 SER A O 1
#

InterPro domains:
  IPR000242 Tyrosine-specific protein phosphatase, PTPase domain [PF00102] (94-291)
  IPR000242 Tyrosine-specific protein phosphatase, PTPase domain [PR00700] (97-117)
  IPR000242 Tyrosine-specific protein phosphatase, PTPase domain [PR00700] (228-246)
  IPR000242 Tyrosine-specific protein phosphatase, PTPase domain [PR00700] (277-287)
  IPR000242 Tyrosine-specific protein phosphatase, PTPase domain [PS50055] (40-294)
  IPR000242 Tyrosine-specific protein phosphatase, PTPase domain [SM00194] (16-296)
  IPR000387 Tyrosine-specific protein phosphatases domain [PS50056] (200-285)
  IPR003595 Protein-tyrosine phosphatase, catalytic [SM00404] (180-293)
  IPR029021 Protein-tyrosine phosphatase-like [G3DSA:3.90.190.10] (36-297)
  IPR029021 Protein-tyrosine phosphatase-like [SSF52799] (87-294)
  IPR050348 Protein-Tyrosine Phosphatase [PTHR19134] (107-309)

pLDDT: mean 82.65, std 16.78, range [30.03, 98.62]

Foldseek 3Di:
DPQWQFALQSLLLVLLLLLLQCVLQVCLVLLVVVLLVLLVVLLVVLVVVCVVVVNPPQDDDPVLALKDFDWDQPPPHDDDIDGAFIWHFDVVLLFIATEGEQDFLLCLLRVLRLCVVQVAQEEEEEEDDPDPRRCSAQPDAQDWDDRPQKIKHFPDWDDDQFKIKTWIWIDGHPDPDIGIHIYIYGYQCDPFGHAQVSVVVVVVVCVVVVQQPPVVDPDGDSPRSHNHYYYYYHPFRAVVLLVVLLVVLLSCNVVRPMLPSASSVSSSNCCSNPVRHNPDSSSVVNSSLNSSVSSCVVPVQDDCRPPPSVVLSVLHDHDDSDPQLSCQCRDSRRNAPDPCVVSSVVSVVCVVPDDRSDDPPDDDDDDDDDDDD

Nearest PDB structures (foldseek):
  2ooq-assembly1_A  TM=8.608E-01  e=4.629E-13  Homo sapiens
  1jln-assembly1_A  TM=8.513E-01  e=2.673E-13  Mus musculus
  2a8b-assembly1_A  TM=8.462E-01  e=7.590E-13  Homo sapiens
  2qdp-assembly1_A  TM=7.491E-01  e=3.151E-13  Homo sapiens
  1ygu-assembly2_B  TM=8.196E-01  e=9.543E-11  Homo sapiens

Organism: NCBI:txid1503980

Sequence (373 aa):
MMSEILGVEKVLERLTLKRAIIEKSNLWEPIYDHIATEAEKNRAQSCYELIANNEPMAATDVGISNMTPVFITPIGCQVQYEMTGYLVSYPEIRQNYILRDCVFVERAHFFWQMIWEKEPLFIVMLTTPVNKAQLYFPANEKERLIFGPFTITCTKRDATRGYITRTLTIRYKGSEVLHTVTHIQCMSWGFLPPDAEPFGQFLDHLNNLNALWNASIGSYFPTWEMHAPVIQCNSGMGRTGCLVIINVMSRLLGDRVRHKYNIEKMMLKLKTGLPRAIETVDEYKFIVNQVIWETEKLKPEFVLGRDHMQMVTNMARTYDDSENSLEKLISSKKWIPTGAILDYKCFRKAVNMGPQYKNVGKSKTSTYTRLMS